Protein AF-A0A433CMK0-F1 (afdb_monomer_lite)

Structure (mmCIF, N/CA/C/O backbone):
data_AF-A0A433CMK0-F1
#
_entry.id   AF-A0A433CMK0-F1
#
loop_
_atom_site.group_PDB
_atom_site.id
_atom_site.type_symbol
_atom_site.label_atom_id
_atom_site.label_alt_id
_atom_site.label_comp_id
_atom_site.label_asym_id
_atom_site.label_entity_id
_atom_site.label_seq_id
_atom_site.pdbx_PDB_ins_code
_atom_site.Cartn_x
_atom_site.Cartn_y
_atom_site.Cartn_z
_atom_site.occupancy
_atom_site.B_iso_or_equiv
_atom_site.auth_seq_id
_atom_site.auth_comp_id
_atom_site.auth_asym_id
_atom_site.auth_atom_id
_atom_site.pdbx_PDB_model_num
ATOM 1 N N . MET A 1 1 ? 29.362 -12.881 -64.547 1.00 63.34 1 MET A N 1
ATOM 2 C CA . MET A 1 1 ? 28.633 -11.609 -64.730 1.00 63.34 1 MET A CA 1
ATOM 3 C C . MET A 1 1 ? 29.109 -10.982 -66.026 1.00 63.34 1 MET A C 1
ATOM 5 O O . MET A 1 1 ? 30.264 -11.174 -66.383 1.00 63.34 1 MET A O 1
ATOM 9 N N . VAL A 1 2 ? 28.219 -10.310 -66.740 1.00 63.00 2 VAL A N 1
ATOM 10 C CA . VAL A 1 2 ? 28.475 -9.590 -67.987 1.00 63.00 2 VAL A CA 1
ATOM 11 C C . VAL A 1 2 ? 28.591 -8.112 -67.634 1.00 63.00 2 VAL A C 1
ATOM 13 O O . VAL A 1 2 ? 27.825 -7.602 -66.816 1.00 63.00 2 VAL A O 1
ATOM 16 N N . VAL A 1 3 ? 29.580 -7.436 -68.214 1.00 65.12 3 VAL A N 1
ATOM 17 C CA . VAL A 1 3 ? 29.803 -6.003 -67.993 1.00 65.12 3 VAL A CA 1
ATOM 18 C C . VAL A 1 3 ? 28.579 -5.218 -68.476 1.00 65.12 3 VAL A C 1
ATOM 20 O O . VAL A 1 3 ? 28.143 -5.403 -69.608 1.00 65.12 3 VAL A O 1
ATOM 23 N N . GLY A 1 4 ? 28.043 -4.339 -67.622 1.00 69.31 4 GLY A N 1
ATOM 24 C CA . GLY A 1 4 ? 26.908 -3.461 -67.941 1.00 69.31 4 GLY A CA 1
ATOM 25 C C . GLY A 1 4 ? 25.517 -4.041 -67.654 1.00 69.31 4 GLY A C 1
ATOM 26 O O . GLY A 1 4 ? 24.532 -3.319 -67.784 1.00 69.31 4 GLY A O 1
ATOM 27 N N . GLU A 1 5 ? 25.422 -5.301 -67.226 1.00 71.81 5 GLU A N 1
ATOM 28 C CA . GLU A 1 5 ? 24.147 -5.949 -66.897 1.00 71.81 5 GLU A CA 1
ATOM 29 C C . GLU A 1 5 ? 23.734 -5.728 -65.435 1.00 71.81 5 GLU A C 1
ATOM 31 O O . GLU A 1 5 ? 24.564 -5.689 -64.522 1.00 71.81 5 GLU A O 1
ATOM 36 N N . THR A 1 6 ? 22.424 -5.619 -65.200 1.00 71.06 6 THR A N 1
ATOM 37 C CA . THR A 1 6 ? 21.860 -5.518 -63.847 1.00 71.06 6 THR A CA 1
ATOM 38 C C . THR A 1 6 ? 21.494 -6.902 -63.330 1.00 71.06 6 THR A C 1
ATOM 40 O O . THR A 1 6 ? 20.728 -7.631 -63.956 1.00 71.06 6 THR A O 1
ATOM 43 N N . TYR A 1 7 ? 21.987 -7.244 -62.143 1.00 71.00 7 TYR A N 1
ATOM 44 C CA . TYR A 1 7 ? 21.694 -8.510 -61.476 1.00 71.00 7 TYR A CA 1
ATOM 45 C C . TYR A 1 7 ? 20.834 -8.268 -60.237 1.00 71.00 7 TYR A C 1
ATOM 47 O O . TYR A 1 7 ? 21.077 -7.334 -59.477 1.00 71.00 7 TYR A O 1
ATOM 55 N N . THR A 1 8 ? 19.831 -9.120 -60.023 1.00 70.44 8 THR A N 1
ATOM 56 C CA . THR A 1 8 ? 18.997 -9.103 -58.813 1.00 70.44 8 THR A CA 1
ATOM 57 C C . THR A 1 8 ? 19.183 -10.412 -58.065 1.00 70.44 8 THR A C 1
ATOM 59 O O . THR A 1 8 ? 18.976 -11.479 -58.635 1.00 70.44 8 THR A O 1
ATOM 62 N N . GLN A 1 9 ? 19.537 -10.328 -56.784 1.00 71.38 9 GLN A N 1
ATOM 63 C CA . GLN A 1 9 ? 19.624 -11.475 -55.888 1.00 71.38 9 GLN A CA 1
ATOM 64 C C . GLN A 1 9 ? 18.777 -11.188 -54.650 1.00 71.38 9 GLN A C 1
ATOM 66 O O . GLN A 1 9 ? 19.064 -10.257 -53.900 1.00 71.38 9 GLN A O 1
ATO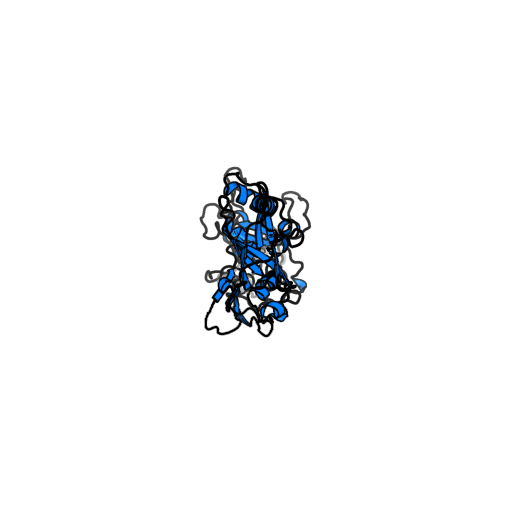M 71 N N . ALA A 1 10 ? 17.738 -11.991 -54.428 1.00 69.31 10 ALA A N 1
ATOM 72 C CA . ALA A 1 10 ? 17.019 -11.973 -53.163 1.00 69.31 10 ALA A CA 1
ATOM 73 C C . ALA A 1 10 ? 17.845 -12.723 -52.111 1.00 69.31 10 ALA A C 1
ATOM 75 O O . ALA A 1 10 ? 18.322 -13.832 -52.366 1.00 69.31 10 ALA A O 1
ATOM 76 N N . TYR A 1 11 ? 18.010 -12.124 -50.937 1.00 71.69 11 TYR A N 1
ATOM 77 C CA . TYR A 1 11 ? 18.576 -12.788 -49.769 1.00 71.69 11 TYR A CA 1
ATOM 78 C C . TYR A 1 11 ? 17.894 -12.274 -48.500 1.00 71.69 11 TYR A C 1
ATOM 80 O O . TYR A 1 11 ? 17.383 -11.156 -48.446 1.00 71.69 11 TYR A O 1
ATOM 88 N N . THR A 1 12 ? 17.852 -13.113 -47.473 1.00 74.44 12 THR A N 1
ATOM 89 C CA . THR A 1 12 ? 17.386 -12.756 -46.131 1.00 74.44 12 THR A CA 1
ATOM 90 C C . THR A 1 12 ? 18.332 -13.418 -45.151 1.00 74.44 12 THR A C 1
ATOM 92 O O . THR A 1 12 ? 18.573 -14.619 -45.241 1.00 74.44 12 THR A O 1
ATOM 95 N N . VAL A 1 13 ? 18.906 -12.625 -44.252 1.00 75.00 13 VAL A N 1
ATOM 96 C CA . VAL A 1 13 ? 19.867 -13.095 -43.258 1.00 75.00 13 VAL A CA 1
ATOM 97 C C . VAL A 1 13 ? 19.533 -12.462 -41.914 1.00 75.00 13 VAL A C 1
ATOM 99 O O . VAL A 1 13 ? 19.263 -11.265 -41.837 1.00 75.00 13 VAL A O 1
ATOM 102 N N . THR A 1 14 ? 19.528 -13.271 -40.858 1.00 75.06 14 THR A N 1
ATOM 103 C CA . THR A 1 14 ? 19.408 -12.803 -39.475 1.00 75.06 14 THR A CA 1
ATOM 104 C C . THR A 1 14 ? 20.786 -12.876 -38.840 1.00 75.06 14 THR A C 1
ATOM 106 O O . THR A 1 14 ? 21.385 -13.947 -38.789 1.00 75.06 14 THR A O 1
ATOM 109 N N . ILE A 1 15 ? 21.296 -11.732 -38.387 1.00 78.31 15 ILE A N 1
ATOM 110 C CA . ILE A 1 15 ? 22.626 -11.603 -37.787 1.00 78.31 15 ILE A CA 1
ATOM 111 C C . ILE A 1 15 ? 22.446 -10.992 -36.398 1.00 78.31 15 ILE A C 1
ATOM 113 O O . ILE A 1 15 ? 21.865 -9.915 -36.272 1.00 78.31 15 ILE A O 1
ATOM 117 N N . THR A 1 16 ? 22.937 -11.678 -35.367 1.00 78.69 16 THR A N 1
ATOM 118 C CA . THR A 1 16 ? 22.995 -11.154 -33.996 1.00 78.69 16 THR A CA 1
ATOM 119 C C . THR A 1 16 ? 24.357 -10.510 -33.789 1.00 78.69 16 THR A C 1
ATOM 121 O O . THR A 1 16 ? 25.366 -11.199 -33.900 1.00 78.69 16 THR A O 1
ATOM 124 N N . LEU A 1 17 ? 24.377 -9.212 -33.491 1.00 76.62 17 LEU A N 1
ATOM 125 C CA . LEU A 1 17 ? 25.601 -8.474 -33.179 1.00 76.62 17 LEU A CA 1
ATOM 126 C C . LEU A 1 17 ? 25.794 -8.392 -31.662 1.00 76.62 17 LEU A C 1
ATOM 128 O O . LEU A 1 17 ? 24.855 -8.067 -30.932 1.00 76.62 17 LEU A O 1
ATOM 132 N N . GLN A 1 18 ? 27.009 -8.658 -31.195 1.00 76.06 18 GLN A N 1
ATOM 133 C CA . GLN A 1 18 ? 27.449 -8.350 -29.836 1.00 76.06 18 GLN A CA 1
ATOM 134 C C . GLN A 1 18 ? 27.763 -6.850 -29.692 1.00 76.06 18 GLN A C 1
ATOM 136 O O . GLN A 1 18 ? 27.930 -6.146 -30.696 1.00 76.06 18 GLN A O 1
ATOM 141 N N . PRO A 1 19 ? 27.849 -6.316 -28.457 1.00 66.38 19 PRO A N 1
ATOM 142 C CA . PRO A 1 19 ? 28.260 -4.932 -28.242 1.00 66.38 19 PRO A CA 1
ATOM 143 C C . PRO A 1 19 ? 29.563 -4.595 -28.985 1.00 66.38 19 PRO A C 1
ATOM 145 O O . PRO A 1 19 ? 30.539 -5.336 -28.904 1.00 66.38 19 PRO A O 1
ATOM 148 N N . ASN A 1 20 ? 29.573 -3.456 -29.684 1.00 67.62 20 ASN A N 1
ATOM 149 C CA . ASN A 1 20 ? 30.671 -2.944 -30.524 1.00 67.62 20 ASN A CA 1
ATOM 150 C C . ASN A 1 20 ? 30.952 -3.696 -31.837 1.00 67.62 20 ASN A C 1
ATOM 152 O O . ASN A 1 20 ? 31.835 -3.272 -32.590 1.00 67.62 20 ASN A O 1
ATOM 156 N N . GLU A 1 21 ? 30.200 -4.745 -32.170 1.00 79.31 21 GLU A N 1
ATOM 157 C CA . GLU A 1 21 ? 30.293 -5.360 -33.493 1.00 79.31 21 GLU A CA 1
ATOM 158 C C . GLU A 1 21 ? 29.628 -4.486 -34.561 1.00 79.31 21 GLU A C 1
ATOM 160 O O . GLU A 1 21 ? 28.650 -3.774 -34.322 1.00 79.31 21 GLU A O 1
ATOM 165 N N . LYS A 1 22 ? 30.184 -4.532 -35.773 1.00 75.44 22 LYS A N 1
ATOM 166 C CA . LYS A 1 22 ? 29.691 -3.782 -36.928 1.00 75.44 22 LYS A CA 1
ATOM 167 C C . LYS A 1 22 ? 29.367 -4.756 -38.044 1.00 75.44 22 LYS A C 1
ATOM 169 O O . LYS A 1 22 ? 30.149 -5.660 -38.326 1.00 75.44 22 LYS A O 1
ATOM 174 N N . LEU A 1 23 ? 28.234 -4.534 -38.698 1.00 78.12 23 LEU A N 1
ATOM 175 C CA . LEU A 1 23 ? 27.878 -5.260 -39.905 1.00 78.12 23 LEU A CA 1
ATOM 176 C C . LEU A 1 23 ? 28.366 -4.486 -41.130 1.00 78.12 23 LEU A C 1
ATOM 178 O O . LEU A 1 23 ? 28.047 -3.309 -41.291 1.00 78.12 23 LEU A O 1
ATOM 182 N N . PHE A 1 24 ? 29.092 -5.173 -42.005 1.00 71.50 24 PHE A N 1
ATOM 183 C CA . PHE A 1 24 ? 29.468 -4.670 -43.321 1.00 71.50 24 PHE A CA 1
ATOM 184 C C . PHE A 1 24 ? 28.874 -5.584 -44.387 1.00 71.50 24 PHE A C 1
ATOM 186 O O . PHE A 1 24 ? 28.836 -6.803 -44.220 1.00 71.50 24 PHE A O 1
ATOM 193 N N . LEU A 1 25 ? 28.405 -4.985 -45.479 1.00 72.81 25 LEU A N 1
ATOM 194 C CA . LEU A 1 25 ? 28.000 -5.716 -46.669 1.00 72.81 25 LEU A CA 1
ATOM 195 C C . LEU A 1 25 ? 29.084 -5.531 -47.723 1.00 72.81 25 LEU A C 1
ATOM 197 O O . LEU A 1 25 ? 29.317 -4.415 -48.183 1.00 72.81 25 LEU A O 1
ATOM 201 N N . GLU A 1 26 ? 29.713 -6.631 -48.115 1.00 70.62 26 GLU A N 1
ATOM 202 C CA . GLU A 1 26 ? 30.674 -6.657 -49.208 1.00 70.62 26 GLU A CA 1
ATOM 203 C C . GLU A 1 26 ? 30.106 -7.480 -50.365 1.00 70.62 26 GLU A C 1
ATOM 205 O O . GLU A 1 26 ? 29.501 -8.534 -50.167 1.00 70.62 26 GLU A O 1
ATOM 210 N N . SER A 1 27 ? 30.276 -6.982 -51.588 1.00 66.75 27 SER A N 1
ATOM 211 C CA . SER A 1 27 ? 29.977 -7.733 -52.807 1.00 66.75 27 SER A CA 1
ATOM 212 C C . SER A 1 27 ? 31.292 -8.123 -53.459 1.00 66.75 27 SER A C 1
ATOM 214 O O . SER A 1 27 ? 31.975 -7.275 -54.025 1.00 66.75 27 SER A O 1
ATOM 216 N N . ILE A 1 28 ? 31.639 -9.405 -53.372 1.00 66.25 28 ILE A N 1
ATOM 217 C CA . ILE A 1 28 ? 32.878 -9.937 -53.940 1.00 66.25 28 ILE A CA 1
ATOM 218 C C . ILE A 1 28 ? 32.553 -10.627 -55.264 1.00 66.25 28 ILE A C 1
ATOM 220 O O . ILE A 1 28 ? 31.704 -11.519 -55.324 1.00 66.25 28 ILE A O 1
ATOM 224 N N . PHE A 1 29 ? 33.246 -10.229 -56.329 1.00 67.69 29 PHE A N 1
ATOM 225 C CA . PHE A 1 29 ? 33.243 -10.942 -57.601 1.00 67.69 29 PHE A CA 1
ATOM 226 C C . PHE A 1 29 ? 34.545 -11.733 -57.743 1.00 67.69 29 PHE A C 1
ATOM 228 O O . PHE A 1 29 ? 35.621 -11.152 -57.862 1.00 67.69 29 PHE A O 1
ATOM 235 N N . PHE A 1 30 ? 34.457 -13.062 -57.773 1.00 63.41 30 PHE A N 1
ATOM 236 C CA . PHE A 1 30 ? 35.604 -13.910 -58.100 1.00 63.41 30 PHE A CA 1
ATOM 237 C C . PHE A 1 30 ? 35.729 -14.028 -59.625 1.00 63.41 30 PHE A C 1
ATOM 239 O O . PHE A 1 30 ? 35.076 -14.862 -60.254 1.00 63.41 30 PHE A O 1
ATOM 246 N N . GLY A 1 31 ? 36.532 -13.150 -60.229 1.00 62.66 31 GLY A N 1
ATOM 247 C CA . GLY A 1 31 ? 36.896 -13.216 -61.645 1.00 62.66 31 GLY A CA 1
ATOM 248 C C . GLY A 1 31 ? 38.067 -14.168 -61.901 1.00 62.66 31 GLY A C 1
ATOM 249 O O . GLY A 1 31 ? 38.948 -14.322 -61.059 1.00 62.66 31 GLY A O 1
ATOM 250 N N . GLY A 1 32 ? 38.091 -14.804 -63.076 1.00 61.53 32 GLY A N 1
ATOM 251 C CA . GLY A 1 32 ? 39.286 -15.497 -63.569 1.00 61.53 32 GLY A CA 1
ATOM 252 C C . GLY A 1 32 ? 40.434 -14.517 -63.847 1.00 61.53 32 GLY A C 1
ATOM 253 O O . GLY A 1 32 ? 40.207 -13.318 -63.994 1.00 61.53 32 GLY A O 1
ATOM 254 N N . VAL A 1 33 ? 41.664 -15.041 -63.906 1.00 51.72 33 VAL A N 1
ATOM 255 C CA . VAL A 1 33 ? 42.931 -14.290 -64.015 1.00 51.72 33 VAL A CA 1
ATOM 256 C C . VAL A 1 33 ? 42.835 -13.114 -65.005 1.00 51.72 33 VAL A C 1
ATOM 258 O O . VAL A 1 33 ? 42.696 -13.339 -66.205 1.00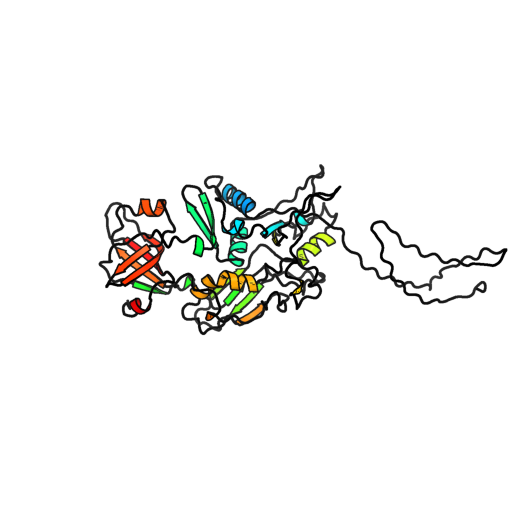 51.72 33 VAL A O 1
ATOM 261 N N . GLY A 1 34 ? 42.965 -11.875 -64.506 1.00 59.41 34 GLY A N 1
ATOM 262 C CA . GLY A 1 34 ? 43.251 -10.693 -65.335 1.00 59.41 34 GLY A CA 1
ATOM 263 C C . GLY A 1 34 ? 42.210 -9.566 -65.404 1.00 59.41 34 GLY A C 1
ATOM 264 O O . GLY A 1 34 ? 42.393 -8.672 -66.227 1.00 59.41 34 GLY A O 1
ATOM 265 N N . SER A 1 35 ? 41.155 -9.540 -64.581 1.00 58.06 35 SER A N 1
ATOM 266 C CA . SER A 1 35 ? 40.240 -8.383 -64.546 1.00 58.06 35 SER A CA 1
ATOM 267 C C . SER A 1 35 ? 39.652 -8.117 -63.159 1.00 58.06 35 SER A C 1
ATOM 269 O O . SER A 1 35 ? 38.879 -8.936 -62.655 1.00 58.06 35 SER A O 1
ATOM 271 N N . ASP A 1 36 ? 39.955 -6.947 -62.592 1.00 58.47 36 ASP A N 1
ATOM 272 C CA . ASP A 1 36 ? 39.251 -6.405 -61.429 1.00 58.47 36 ASP A CA 1
ATOM 273 C C . ASP A 1 36 ? 37.848 -5.967 -61.872 1.00 58.47 36 ASP A C 1
ATOM 275 O O . ASP A 1 36 ? 37.694 -5.036 -62.665 1.00 58.47 36 ASP A O 1
ATOM 279 N N . ALA A 1 37 ? 36.808 -6.656 -61.405 1.00 64.69 37 ALA A N 1
ATOM 280 C CA . ALA A 1 37 ? 35.430 -6.233 -61.632 1.00 64.69 37 ALA A CA 1
ATOM 281 C C . ALA A 1 37 ? 34.927 -5.458 -60.411 1.00 64.69 37 ALA A C 1
ATOM 283 O O . ALA A 1 37 ? 34.994 -5.952 -59.287 1.00 64.69 37 ALA A O 1
ATOM 284 N N . ILE A 1 38 ? 34.383 -4.263 -60.638 1.00 64.19 38 ILE A N 1
ATOM 285 C CA . ILE A 1 38 ? 33.750 -3.455 -59.592 1.00 64.19 38 ILE A CA 1
ATOM 286 C C . ILE A 1 38 ? 32.240 -3.676 -59.673 1.00 64.19 38 ILE A C 1
ATOM 288 O O . ILE A 1 38 ? 31.622 -3.426 -60.709 1.00 64.19 38 ILE A O 1
ATOM 292 N N . VAL A 1 39 ? 31.635 -4.133 -58.577 1.00 70.56 39 VAL A N 1
ATOM 293 C CA . VAL A 1 39 ? 30.175 -4.170 -58.436 1.00 70.56 39 VAL A CA 1
ATOM 294 C C . VAL A 1 39 ? 29.704 -2.776 -58.028 1.00 70.56 39 VAL A C 1
ATOM 296 O O . VAL A 1 39 ? 30.091 -2.272 -56.976 1.00 70.56 39 VAL A O 1
ATOM 299 N N . GLN A 1 40 ? 28.867 -2.143 -58.853 1.00 71.38 40 GLN A N 1
ATOM 300 C CA . GLN A 1 40 ? 28.306 -0.824 -58.565 1.00 71.38 40 GLN A CA 1
ATOM 301 C C . GLN A 1 40 ? 26.841 -0.942 -58.130 1.00 71.38 40 GLN A C 1
ATOM 303 O O . GLN A 1 40 ? 26.005 -1.468 -58.865 1.00 71.38 40 GLN A O 1
ATOM 308 N N . PHE A 1 41 ? 26.510 -0.399 -56.956 1.00 73.06 41 PHE A N 1
ATOM 309 C CA . PHE A 1 41 ? 25.116 -0.184 -56.568 1.00 73.06 41 PHE A CA 1
ATOM 310 C C . PHE A 1 41 ? 24.547 0.994 -57.362 1.00 73.06 41 PHE A C 1
ATOM 312 O O . PHE A 1 41 ? 25.140 2.072 -57.413 1.00 73.06 41 PHE A O 1
ATOM 319 N N . THR A 1 42 ? 23.404 0.783 -58.009 1.00 75.69 42 THR A N 1
ATOM 320 C CA . THR A 1 42 ? 22.737 1.829 -58.796 1.00 75.69 42 THR A CA 1
ATOM 321 C C . THR A 1 42 ? 21.794 2.637 -57.908 1.00 75.69 42 THR A C 1
ATOM 323 O O . THR A 1 42 ? 21.421 2.196 -56.823 1.00 75.69 42 THR A O 1
ATOM 326 N N . ALA A 1 43 ? 21.317 3.786 -58.394 1.00 71.75 43 ALA A N 1
ATOM 327 C CA . ALA A 1 43 ? 20.286 4.568 -57.701 1.00 71.75 43 ALA A CA 1
ATOM 328 C C . ALA A 1 43 ? 18.973 3.786 -57.456 1.00 71.75 43 ALA A C 1
ATOM 330 O O . ALA A 1 43 ? 18.180 4.165 -56.600 1.00 71.75 43 ALA A O 1
ATOM 331 N N . ASN A 1 44 ? 18.751 2.685 -58.187 1.00 73.81 44 ASN A N 1
ATOM 332 C CA . ASN A 1 44 ? 17.585 1.814 -58.036 1.00 73.81 44 ASN A CA 1
ATOM 333 C C . ASN A 1 44 ? 17.829 0.619 -57.097 1.00 73.81 44 ASN A C 1
ATOM 335 O O . ASN A 1 44 ? 16.899 -0.151 -56.848 1.00 73.81 44 ASN A O 1
ATOM 339 N N . SER A 1 45 ? 19.047 0.440 -56.575 1.00 73.56 45 SER A N 1
ATOM 340 C CA . SER A 1 45 ? 19.352 -0.595 -55.586 1.00 73.56 45 SER A CA 1
ATOM 341 C C . SER A 1 45 ? 18.644 -0.271 -54.267 1.00 73.56 45 SER A C 1
ATOM 343 O O . SER A 1 45 ? 18.888 0.768 -53.658 1.00 73.56 45 SER A O 1
ATOM 345 N N . LYS A 1 46 ? 17.744 -1.156 -53.824 1.00 69.00 46 LYS A N 1
ATOM 346 C CA . LYS A 1 46 ? 16.963 -0.985 -52.591 1.00 69.00 46 LYS A CA 1
ATOM 347 C C . LYS A 1 46 ? 17.349 -2.052 -51.577 1.00 69.00 46 LYS A C 1
ATOM 349 O O . LYS A 1 46 ? 17.282 -3.239 -51.880 1.00 69.00 46 LYS A O 1
ATOM 354 N N . PHE A 1 47 ? 17.680 -1.617 -50.368 1.00 70.00 47 PHE A N 1
ATOM 355 C CA . PHE A 1 47 ? 17.853 -2.484 -49.209 1.00 70.00 47 PHE A CA 1
ATOM 356 C C . PHE A 1 47 ? 16.697 -2.247 -48.248 1.00 70.00 47 PHE A C 1
ATOM 358 O O . PHE A 1 47 ? 16.301 -1.104 -48.024 1.00 70.00 47 PHE A O 1
ATOM 365 N N . ASN A 1 48 ? 16.172 -3.321 -47.670 1.00 67.19 48 ASN A N 1
ATOM 366 C CA . ASN A 1 48 ? 15.287 -3.226 -46.522 1.00 67.19 48 ASN A CA 1
ATOM 367 C C . ASN A 1 48 ? 16.017 -3.845 -45.332 1.00 67.19 48 ASN A C 1
ATOM 369 O O . ASN A 1 48 ? 16.389 -5.016 -45.382 1.00 67.19 48 ASN A O 1
ATOM 373 N N . ILE A 1 49 ? 16.283 -3.037 -44.309 1.00 69.00 49 ILE A N 1
ATOM 374 C CA . ILE A 1 49 ? 17.024 -3.443 -43.118 1.00 69.00 49 ILE A CA 1
ATOM 375 C C . ILE A 1 49 ? 16.110 -3.213 -41.921 1.00 69.00 49 ILE A C 1
ATOM 377 O O . ILE A 1 49 ? 15.670 -2.092 -41.675 1.00 69.00 49 ILE A O 1
ATOM 381 N N . SER A 1 50 ? 15.861 -4.273 -41.162 1.00 63.81 50 SER A N 1
ATOM 382 C CA . SER A 1 50 ? 15.192 -4.222 -39.865 1.00 63.81 50 SER A CA 1
ATOM 383 C C . SER A 1 50 ? 16.130 -4.795 -38.812 1.00 63.81 50 SER A C 1
ATOM 385 O O . SER A 1 50 ? 16.697 -5.867 -39.023 1.00 63.81 50 SER A O 1
ATOM 387 N N . PHE A 1 51 ? 16.273 -4.120 -37.679 1.00 65.25 51 PHE A N 1
ATOM 388 C CA . PHE A 1 51 ? 17.049 -4.611 -36.544 1.00 65.25 51 PHE A CA 1
ATOM 389 C C . PHE A 1 51 ? 16.227 -4.504 -35.261 1.00 65.25 51 PHE A C 1
ATOM 391 O O . PHE A 1 51 ? 15.388 -3.616 -35.119 1.00 65.25 51 PHE A O 1
ATOM 398 N N . ILE A 1 52 ? 16.484 -5.418 -34.329 1.00 63.56 52 ILE A N 1
ATOM 399 C CA . ILE A 1 52 ? 15.971 -5.370 -32.961 1.00 63.56 52 ILE A CA 1
ATOM 400 C C . ILE A 1 52 ? 17.184 -5.105 -32.075 1.00 63.56 52 ILE A C 1
ATOM 402 O O . ILE A 1 52 ? 18.113 -5.910 -32.048 1.00 63.56 52 ILE A O 1
ATOM 406 N N . THR A 1 53 ? 17.203 -3.972 -31.382 1.00 67.88 53 THR A N 1
ATOM 407 C CA . THR A 1 53 ? 18.255 -3.636 -30.416 1.00 67.88 53 THR A CA 1
ATOM 408 C C . THR A 1 53 ? 17.704 -3.722 -29.003 1.00 67.88 53 THR A C 1
ATOM 410 O O . THR A 1 53 ? 16.531 -3.443 -28.753 1.00 67.88 53 THR A O 1
ATOM 413 N N . ARG A 1 54 ? 18.561 -4.114 -28.058 1.00 74.56 54 ARG A N 1
ATOM 414 C CA . ARG A 1 54 ? 18.261 -4.045 -26.629 1.00 74.56 54 ARG A CA 1
ATOM 415 C C . ARG A 1 54 ? 19.015 -2.869 -26.039 1.00 74.56 54 ARG A C 1
ATOM 417 O O . ARG A 1 54 ? 20.214 -2.728 -26.263 1.00 74.56 54 ARG A O 1
ATOM 424 N N . PHE A 1 55 ? 18.306 -2.037 -25.290 1.00 82.38 55 PHE A N 1
ATOM 425 C CA . PHE A 1 55 ? 18.933 -0.934 -24.582 1.00 82.38 55 PHE A CA 1
ATOM 426 C C . PHE A 1 55 ? 19.912 -1.474 -23.516 1.00 82.38 55 PHE A C 1
ATOM 428 O O . PHE A 1 55 ? 19.553 -2.455 -22.851 1.00 82.38 55 PHE A O 1
ATOM 435 N N . PRO A 1 56 ? 21.114 -0.884 -23.339 1.00 83.56 56 PRO A N 1
ATOM 436 C CA . PRO A 1 56 ? 22.105 -1.354 -22.368 1.00 83.56 56 PRO A CA 1
ATOM 437 C C . PRO A 1 56 ? 21.545 -1.505 -20.950 1.00 83.56 56 PRO A C 1
ATOM 439 O O . PRO A 1 56 ? 20.587 -0.827 -20.575 1.00 83.56 56 PRO A O 1
ATOM 442 N N . ALA A 1 57 ? 22.137 -2.394 -20.151 1.00 88.25 57 ALA A N 1
ATOM 443 C CA . ALA A 1 57 ? 21.787 -2.511 -18.739 1.00 88.25 57 ALA A CA 1
ATOM 444 C C . ALA A 1 57 ? 22.171 -1.228 -17.986 1.00 88.25 57 ALA A C 1
ATOM 446 O O . ALA A 1 57 ? 23.211 -0.628 -18.247 1.00 88.25 57 ALA A O 1
ATOM 447 N N . THR A 1 58 ? 21.326 -0.816 -17.047 1.00 90.12 58 THR A N 1
ATOM 448 C CA . THR A 1 58 ? 21.526 0.378 -16.219 1.00 90.12 58 THR A CA 1
ATOM 449 C C . THR A 1 58 ? 21.229 0.037 -14.767 1.00 90.12 58 THR A C 1
ATOM 451 O O . THR A 1 58 ? 20.310 -0.737 -14.497 1.00 90.12 58 THR A O 1
ATOM 454 N N . TYR A 1 59 ? 21.954 0.654 -13.839 1.00 92.19 59 TYR A N 1
ATOM 455 C CA . TYR A 1 59 ? 21.804 0.425 -12.403 1.00 92.19 59 TYR A CA 1
ATOM 456 C C . TYR A 1 59 ? 21.160 1.647 -11.762 1.00 92.19 59 TYR A C 1
ATOM 458 O O . TYR A 1 59 ? 21.739 2.731 -11.760 1.00 92.19 59 TYR A O 1
ATOM 466 N N . VAL A 1 60 ? 19.942 1.466 -11.257 1.00 93.69 60 VAL A N 1
ATOM 467 C CA . VAL A 1 60 ? 19.124 2.557 -10.723 1.00 93.69 60 VAL A CA 1
ATOM 468 C C . VAL A 1 60 ? 19.167 2.514 -9.194 1.00 93.69 60 VAL A C 1
ATOM 470 O O . VAL A 1 60 ? 18.823 1.484 -8.605 1.00 93.69 60 VAL A O 1
ATOM 473 N N . PRO A 1 61 ? 19.568 3.603 -8.523 1.00 94.25 61 PRO A N 1
ATOM 474 C CA . PRO A 1 61 ? 19.591 3.665 -7.072 1.00 94.25 61 PRO A CA 1
ATOM 475 C C . PRO A 1 61 ? 18.166 3.720 -6.518 1.00 94.25 61 PRO A C 1
ATOM 477 O O . PRO A 1 61 ? 17.282 4.389 -7.061 1.00 94.25 61 PRO A O 1
ATOM 480 N N . HIS A 1 62 ? 17.957 3.001 -5.421 1.00 96.69 62 HIS A N 1
ATOM 481 C CA . HIS A 1 62 ? 16.685 2.943 -4.716 1.00 96.69 62 HIS A CA 1
ATOM 482 C C . HIS A 1 62 ? 16.903 3.090 -3.211 1.00 96.69 62 HIS A C 1
ATOM 484 O O . HIS A 1 62 ? 17.923 2.652 -2.677 1.00 96.69 62 HIS A O 1
ATOM 490 N N . PHE A 1 63 ? 15.905 3.631 -2.518 1.00 97.88 63 PHE A N 1
ATOM 491 C CA . PHE A 1 63 ? 15.834 3.599 -1.063 1.00 97.88 63 PHE A CA 1
ATOM 492 C C . PHE A 1 63 ? 14.935 2.461 -0.576 1.00 97.88 63 PHE A C 1
ATOM 494 O O . PHE A 1 63 ? 13.887 2.176 -1.161 1.00 97.88 63 PHE A O 1
ATOM 501 N N . ARG A 1 64 ? 15.329 1.835 0.537 1.00 98.06 64 ARG A N 1
ATOM 502 C CA . ARG A 1 64 ? 14.470 0.915 1.296 1.00 98.06 64 ARG A CA 1
ATOM 503 C C . ARG A 1 64 ? 13.413 1.719 2.061 1.00 98.06 64 ARG A C 1
ATOM 505 O O . ARG A 1 64 ? 13.661 2.858 2.461 1.00 98.06 64 ARG A O 1
ATOM 512 N N . ALA A 1 65 ? 12.260 1.104 2.310 1.00 98.31 65 ALA A N 1
ATOM 513 C CA . ALA A 1 65 ? 11.139 1.740 3.003 1.00 98.31 65 ALA A CA 1
ATOM 514 C C . ALA A 1 65 ? 11.504 2.289 4.393 1.00 98.31 65 ALA A C 1
ATOM 516 O O . ALA A 1 65 ? 11.173 3.432 4.696 1.00 98.31 65 ALA A O 1
ATOM 517 N N . GLN A 1 66 ? 12.236 1.507 5.196 1.00 98.38 66 GLN A N 1
ATOM 518 C CA . GLN A 1 66 ? 12.667 1.897 6.544 1.00 98.38 66 GLN A CA 1
ATOM 519 C C . GLN A 1 66 ? 13.517 3.175 6.529 1.00 98.38 66 GLN A C 1
ATOM 521 O O . GLN A 1 66 ? 13.238 4.104 7.280 1.00 98.38 66 GLN A O 1
ATOM 526 N N . TYR A 1 67 ? 14.483 3.267 5.610 1.00 98.25 67 TYR A N 1
ATOM 527 C CA . TYR A 1 67 ? 15.309 4.466 5.466 1.00 98.25 67 TYR A CA 1
ATOM 528 C C . TYR A 1 67 ? 14.466 5.696 5.106 1.00 98.25 67 TYR A C 1
ATOM 530 O O . TYR A 1 67 ? 14.626 6.759 5.702 1.00 98.25 67 TYR A O 1
ATOM 538 N N . LEU A 1 68 ? 13.538 5.568 4.149 1.00 98.12 68 LEU A N 1
ATOM 539 C CA . LEU A 1 68 ? 12.654 6.683 3.799 1.00 98.12 68 LEU A CA 1
ATOM 540 C C . LEU A 1 68 ? 11.775 7.103 4.971 1.00 98.12 68 LEU A C 1
ATOM 542 O O . LEU A 1 68 ? 11.616 8.297 5.200 1.00 98.12 68 LEU A O 1
ATOM 546 N N . PHE A 1 69 ? 11.226 6.147 5.714 1.00 98.56 69 PHE A N 1
ATOM 547 C CA . PHE A 1 69 ? 10.405 6.431 6.881 1.00 98.56 69 PHE A CA 1
ATOM 548 C C . PHE A 1 69 ? 11.185 7.203 7.953 1.00 98.56 69 PHE A C 1
ATOM 550 O O . PHE A 1 69 ? 10.706 8.236 8.413 1.00 98.56 69 PHE A O 1
ATOM 557 N N . GLU A 1 70 ? 12.416 6.788 8.266 1.00 98.38 70 GLU A N 1
ATOM 558 C CA . GLU A 1 70 ? 13.317 7.510 9.176 1.00 98.38 70 GLU A CA 1
ATOM 559 C C . GLU A 1 70 ? 13.550 8.956 8.734 1.00 98.38 70 GLU A C 1
ATOM 561 O O . GLU A 1 70 ? 13.384 9.886 9.524 1.00 98.38 70 GLU A O 1
ATOM 566 N N . GLN A 1 71 ? 13.872 9.159 7.453 1.00 98.00 71 GLN A N 1
ATOM 567 C CA . GLN A 1 71 ? 14.090 10.496 6.903 1.00 98.00 71 GLN A CA 1
ATOM 568 C C . GLN A 1 71 ? 12.815 11.347 6.915 1.00 98.00 71 GLN A C 1
ATOM 570 O O . GLN A 1 71 ? 12.877 12.549 7.170 1.00 98.00 71 GLN A O 1
ATOM 575 N N . LEU A 1 72 ? 11.659 10.747 6.626 1.00 98.12 72 LEU A N 1
ATOM 576 C CA . LEU A 1 72 ? 10.377 11.442 6.576 1.00 98.12 72 LEU A CA 1
ATOM 577 C C . LEU A 1 72 ? 9.896 11.852 7.966 1.00 98.12 72 LEU A C 1
ATOM 579 O O . LEU A 1 72 ? 9.445 12.986 8.108 1.00 98.12 72 LEU A O 1
ATOM 583 N N . ILE A 1 73 ? 10.012 10.984 8.974 1.00 98.25 73 ILE A N 1
ATOM 584 C CA . ILE A 1 73 ? 9.679 11.335 10.360 1.00 98.25 73 ILE A CA 1
ATOM 585 C C . ILE A 1 73 ? 10.591 12.459 10.831 1.00 98.25 73 ILE A C 1
ATOM 587 O O . ILE A 1 73 ? 10.086 13.527 11.162 1.00 98.25 73 ILE A O 1
ATOM 591 N N . TYR A 1 74 ? 11.911 12.282 10.715 1.00 97.75 74 TYR A N 1
ATOM 592 C CA . TYR A 1 74 ? 12.876 13.300 11.125 1.00 97.75 74 TYR A CA 1
ATOM 593 C C . TYR A 1 74 ? 12.581 14.671 10.499 1.00 97.75 74 TYR A C 1
ATOM 595 O O . TYR A 1 74 ? 12.509 15.672 11.205 1.00 97.75 74 TYR A O 1
ATOM 603 N N . LYS A 1 75 ? 12.351 14.725 9.179 1.00 96.25 75 LYS A N 1
ATOM 604 C CA . LYS A 1 75 ? 12.080 15.986 8.468 1.00 96.25 75 LYS A CA 1
ATOM 605 C C . LYS A 1 75 ? 10.705 16.578 8.769 1.00 96.25 75 LYS A C 1
ATOM 607 O O . LYS A 1 75 ? 10.567 17.794 8.758 1.00 96.25 75 LYS A O 1
ATOM 612 N N . THR A 1 76 ? 9.685 15.746 8.982 1.00 95.88 76 THR A N 1
ATOM 613 C CA . THR A 1 76 ? 8.314 16.226 9.240 1.00 95.88 76 THR A CA 1
ATOM 614 C C . THR A 1 76 ? 8.177 16.776 10.654 1.00 95.88 76 THR A C 1
ATOM 616 O O . THR A 1 76 ? 7.386 17.687 10.875 1.00 95.88 76 THR A O 1
ATOM 619 N N . THR A 1 77 ? 8.947 16.239 11.599 1.00 96.12 77 THR A N 1
ATOM 620 C CA . THR A 1 77 ? 8.872 16.607 13.015 1.00 96.12 77 THR A CA 1
ATOM 621 C C . THR A 1 77 ? 10.048 17.459 13.479 1.00 96.12 77 THR A C 1
ATOM 623 O O . THR A 1 77 ? 10.213 17.641 14.677 1.00 96.12 77 THR A O 1
ATOM 626 N N . ASP A 1 78 ? 10.918 17.898 12.567 1.00 95.69 78 ASP A N 1
ATOM 627 C CA . ASP A 1 78 ? 12.163 18.618 12.882 1.00 95.69 78 ASP A CA 1
ATOM 628 C C . ASP A 1 78 ? 13.011 17.916 13.968 1.00 95.69 78 ASP A C 1
ATOM 630 O O . ASP A 1 78 ? 13.566 18.525 14.879 1.00 95.69 78 ASP A O 1
ATOM 634 N N . GLY A 1 79 ? 13.055 16.580 13.904 1.00 94.81 79 GLY A N 1
ATOM 635 C CA . GLY A 1 79 ? 13.771 15.732 14.858 1.00 94.81 79 GLY A CA 1
ATOM 636 C C . GLY A 1 79 ? 13.108 15.526 16.227 1.00 94.81 79 GLY A C 1
ATOM 637 O O . GLY A 1 79 ? 13.709 14.852 17.059 1.00 94.81 79 GLY A O 1
ATOM 638 N N . GLU A 1 80 ? 11.897 16.044 16.469 1.00 96.38 80 GLU A N 1
ATOM 639 C CA . GLU A 1 80 ? 11.160 15.826 17.731 1.00 96.38 80 GLU A CA 1
ATOM 640 C C . GLU A 1 80 ? 10.849 14.342 17.978 1.00 96.38 80 GLU A C 1
ATOM 642 O O . GLU A 1 80 ? 10.966 13.858 19.104 1.00 96.38 80 GLU A O 1
ATOM 647 N N . TYR A 1 81 ? 10.515 13.606 16.916 1.00 96.62 81 TYR A N 1
ATOM 648 C CA . TYR A 1 81 ? 10.272 12.172 16.966 1.00 96.62 81 TYR A CA 1
ATOM 649 C C . TYR A 1 81 ? 11.301 11.407 16.139 1.00 96.62 81 TYR A C 1
ATOM 651 O O . TYR A 1 81 ? 11.889 11.909 15.178 1.00 96.62 81 TYR A O 1
ATOM 659 N N . THR A 1 82 ? 11.473 10.138 16.492 1.00 97.44 82 THR A N 1
ATOM 660 C CA . THR A 1 82 ? 12.299 9.189 15.742 1.00 97.44 82 THR A CA 1
ATOM 661 C C . THR A 1 82 ? 11.436 8.068 15.185 1.00 97.44 82 THR A C 1
ATOM 663 O O . THR A 1 82 ? 10.442 7.677 15.791 1.00 97.44 82 THR A O 1
ATOM 666 N N . ALA A 1 83 ? 11.790 7.551 14.013 1.00 97.69 83 ALA A N 1
ATOM 667 C CA . ALA A 1 83 ? 11.148 6.357 13.484 1.00 97.69 83 ALA A CA 1
ATOM 668 C C . ALA A 1 83 ? 11.622 5.121 14.258 1.00 97.69 83 ALA A C 1
ATOM 670 O O . ALA A 1 83 ? 12.824 4.930 14.447 1.00 97.69 83 ALA A O 1
ATOM 671 N N . ASP A 1 84 ? 10.685 4.274 14.672 1.00 97.25 84 ASP A N 1
ATOM 672 C CA . ASP A 1 84 ? 11.001 2.927 15.135 1.00 97.25 84 ASP A CA 1
ATOM 673 C C . ASP A 1 84 ? 11.198 1.971 13.946 1.00 97.25 84 ASP A C 1
ATOM 675 O O . ASP A 1 84 ? 10.865 2.283 12.794 1.00 97.25 84 ASP A O 1
ATOM 679 N N . LEU A 1 85 ? 11.729 0.781 14.223 1.00 97.00 85 LEU A N 1
ATOM 680 C CA . LEU A 1 85 ? 11.786 -0.293 13.236 1.00 97.00 85 LEU A CA 1
ATOM 681 C C . LEU A 1 85 ? 10.373 -0.799 12.943 1.00 97.00 85 LEU A C 1
ATOM 683 O O . LEU A 1 85 ? 9.700 -1.352 13.809 1.00 97.00 85 LEU A O 1
ATOM 687 N N . SER A 1 86 ? 9.934 -0.639 11.698 1.00 97.75 86 SER A N 1
ATOM 688 C CA . SER A 1 86 ? 8.612 -1.084 11.268 1.00 97.75 86 SER A CA 1
ATOM 689 C C . SER A 1 86 ? 8.580 -2.600 11.028 1.00 97.75 86 SER A C 1
ATOM 691 O O . SER A 1 86 ? 9.314 -3.095 10.159 1.00 97.75 86 SER A O 1
ATOM 693 N N . PRO A 1 87 ? 7.676 -3.352 11.690 1.00 96.44 87 PRO A N 1
ATOM 694 C CA . PRO A 1 87 ? 7.447 -4.761 11.367 1.00 96.44 87 PRO A CA 1
ATOM 695 C C . PRO A 1 87 ? 6.984 -4.959 9.918 1.00 96.44 87 PRO A C 1
ATOM 697 O O . PRO A 1 87 ? 7.376 -5.927 9.263 1.00 96.44 87 PRO A O 1
ATOM 700 N N . LEU A 1 88 ? 6.205 -4.012 9.383 1.00 97.75 88 LEU A N 1
ATOM 701 C CA . LEU A 1 88 ? 5.749 -4.028 7.995 1.00 97.75 88 LEU A CA 1
ATOM 702 C C . LEU A 1 88 ? 6.924 -3.962 7.013 1.00 97.75 88 LEU A C 1
ATOM 704 O O . LEU A 1 88 ? 6.981 -4.756 6.073 1.00 97.75 88 LEU A O 1
ATOM 708 N N . PHE A 1 89 ? 7.879 -3.054 7.228 1.00 98.00 89 PHE A N 1
ATOM 709 C CA . PHE A 1 89 ? 9.036 -2.920 6.334 1.00 98.00 89 PHE A CA 1
ATOM 710 C C . PHE A 1 89 ? 10.013 -4.086 6.480 1.00 98.00 89 PHE A C 1
ATOM 712 O O . PHE A 1 89 ? 10.623 -4.487 5.492 1.00 98.00 89 PHE A O 1
ATOM 719 N N . ALA A 1 90 ? 10.112 -4.681 7.671 1.00 97.31 90 ALA A N 1
ATOM 720 C CA . ALA A 1 90 ? 10.859 -5.919 7.874 1.00 97.31 90 ALA A CA 1
ATOM 721 C C . ALA A 1 90 ? 10.223 -7.116 7.140 1.00 97.31 90 ALA A C 1
ATOM 723 O O . ALA A 1 90 ? 10.942 -7.987 6.656 1.00 97.31 90 ALA A O 1
ATOM 724 N N . ARG A 1 91 ? 8.886 -7.151 7.018 1.00 96.88 91 ARG A N 1
ATOM 725 C CA . ARG A 1 91 ? 8.150 -8.174 6.253 1.00 96.88 91 ARG A CA 1
ATOM 726 C C . ARG A 1 91 ? 8.240 -7.967 4.738 1.00 96.88 91 ARG A C 1
ATOM 728 O O . ARG A 1 91 ? 8.173 -8.941 3.992 1.00 96.88 91 ARG A O 1
ATOM 735 N N . PHE A 1 92 ? 8.398 -6.723 4.287 1.00 97.19 92 PHE A N 1
ATOM 736 C CA . PHE A 1 92 ? 8.500 -6.361 2.869 1.00 97.19 92 PHE A CA 1
ATOM 737 C C . PHE A 1 92 ? 9.774 -5.565 2.562 1.00 97.19 92 PHE A C 1
ATOM 739 O O . PHE A 1 92 ? 9.687 -4.434 2.070 1.00 97.19 92 PHE A O 1
ATOM 746 N N . PRO A 1 93 ? 10.967 -6.138 2.811 1.00 97.12 93 PRO A N 1
ATOM 747 C CA . PRO A 1 93 ? 12.217 -5.425 2.585 1.00 97.12 93 PRO A CA 1
ATOM 748 C C . PRO A 1 93 ? 12.406 -5.097 1.102 1.00 97.12 93 PRO A C 1
ATOM 750 O O . PRO A 1 93 ? 13.004 -4.074 0.771 1.00 97.12 93 PRO A O 1
ATOM 753 N N . ASP A 1 94 ? 11.872 -5.939 0.216 1.00 98.00 94 ASP A N 1
ATOM 754 C CA . ASP A 1 94 ? 12.045 -5.891 -1.238 1.00 98.00 94 ASP A CA 1
ATOM 755 C C . ASP A 1 94 ? 11.193 -4.834 -1.947 1.00 98.00 94 ASP A C 1
ATOM 757 O O . ASP A 1 94 ? 11.340 -4.629 -3.152 1.00 98.00 94 ASP A O 1
ATOM 761 N N . VAL A 1 95 ? 10.338 -4.127 -1.207 1.00 98.44 95 VAL A N 1
ATOM 762 C CA . VAL A 1 95 ? 9.628 -2.952 -1.712 1.00 98.44 95 VAL A CA 1
ATOM 763 C C . VAL A 1 95 ? 10.540 -1.735 -1.572 1.00 98.44 95 VAL A C 1
ATOM 765 O O . VAL A 1 95 ? 10.835 -1.269 -0.468 1.00 98.44 95 VAL A O 1
ATOM 768 N N . VAL A 1 96 ? 11.000 -1.220 -2.709 1.00 98.56 96 VAL A N 1
ATOM 769 C CA . VAL A 1 96 ? 12.007 -0.157 -2.790 1.00 98.56 96 VAL A CA 1
ATOM 770 C C . VAL A 1 96 ? 11.542 1.002 -3.661 1.00 98.56 96 VAL A C 1
ATOM 772 O O . VAL A 1 96 ? 10.739 0.827 -4.571 1.00 98.56 96 VAL A O 1
ATOM 775 N N . PHE A 1 97 ? 12.056 2.199 -3.399 1.00 98.62 97 PHE A N 1
ATOM 776 C CA . PHE A 1 97 ? 11.566 3.439 -4.003 1.00 98.62 97 PHE A CA 1
ATOM 777 C C . PHE A 1 97 ? 12.665 4.147 -4.790 1.00 98.62 97 PHE A C 1
ATOM 779 O O . PHE A 1 97 ? 13.807 4.214 -4.338 1.00 98.62 97 PHE A O 1
ATOM 786 N N . THR A 1 98 ? 12.318 4.718 -5.938 1.00 97.44 98 THR A N 1
ATOM 787 C CA . THR A 1 98 ? 13.210 5.525 -6.785 1.00 97.44 98 THR A CA 1
ATOM 788 C C . THR A 1 98 ? 12.458 6.723 -7.377 1.00 97.44 98 THR A C 1
ATOM 790 O O . THR A 1 98 ? 11.285 6.940 -7.070 1.00 97.44 98 THR A O 1
ATOM 793 N N . CYS A 1 99 ? 13.125 7.547 -8.178 1.00 95.00 99 CYS A N 1
ATOM 794 C CA . CYS A 1 99 ? 12.520 8.683 -8.872 1.00 95.00 99 CYS A CA 1
ATOM 795 C C . CYS A 1 99 ? 12.997 8.771 -10.325 1.00 95.00 99 CYS A C 1
ATOM 797 O O . CYS A 1 99 ? 13.963 8.109 -10.709 1.00 95.00 99 CYS A O 1
ATOM 799 N N . GLY A 1 100 ? 12.330 9.600 -11.132 1.00 92.44 100 GLY A N 1
ATOM 800 C CA . GLY A 1 100 ? 12.707 9.825 -12.530 1.00 92.44 100 GLY A CA 1
ATOM 801 C C . GLY A 1 100 ? 14.176 10.215 -12.710 1.00 92.44 100 GLY A C 1
ATOM 802 O O . GLY A 1 100 ? 14.860 9.613 -13.537 1.00 92.44 100 GLY A O 1
ATOM 803 N N . ASP A 1 101 ? 14.692 11.133 -11.887 1.00 91.19 101 ASP A N 1
ATOM 804 C CA . ASP A 1 101 ? 16.108 11.538 -11.922 1.00 91.19 101 ASP A CA 1
ATOM 805 C C . ASP A 1 101 ? 17.071 10.365 -11.702 1.00 91.19 101 ASP A C 1
ATOM 807 O O . ASP A 1 101 ? 18.093 10.235 -12.382 1.00 91.19 101 ASP A O 1
ATOM 811 N N . ALA A 1 102 ? 16.739 9.488 -10.753 1.00 92.75 102 ALA A N 1
ATOM 812 C CA . ALA A 1 102 ? 17.543 8.315 -10.443 1.00 92.75 102 ALA A CA 1
ATOM 813 C C . ALA A 1 102 ? 17.506 7.295 -11.589 1.00 92.75 102 ALA A C 1
ATOM 815 O O . ALA A 1 102 ? 18.542 6.722 -11.923 1.00 92.75 102 ALA A O 1
ATOM 816 N N . ILE A 1 103 ? 16.349 7.111 -12.235 1.00 93.25 103 ILE A N 1
ATOM 817 C CA . ILE A 1 103 ? 16.199 6.239 -13.413 1.00 93.25 103 ILE A CA 1
ATOM 818 C C . ILE A 1 103 ? 17.022 6.763 -14.596 1.00 93.25 103 ILE A C 1
ATOM 820 O O . ILE A 1 103 ? 17.616 5.976 -15.332 1.00 93.25 103 ILE A O 1
ATOM 824 N N . ARG A 1 104 ? 17.091 8.088 -14.769 1.00 89.56 104 ARG A N 1
ATOM 825 C CA . ARG A 1 104 ? 17.933 8.740 -15.787 1.00 89.56 104 ARG A CA 1
ATOM 826 C C . ARG A 1 104 ? 19.428 8.626 -15.486 1.00 89.56 104 ARG A C 1
ATOM 828 O O . ARG A 1 104 ? 20.234 8.730 -16.405 1.00 89.56 104 ARG A O 1
ATOM 835 N N . GLY A 1 105 ? 19.794 8.426 -14.220 1.00 88.62 105 GLY A N 1
ATOM 836 C CA . GLY A 1 105 ? 21.185 8.390 -13.781 1.00 88.62 105 GLY A CA 1
ATOM 837 C C . GLY A 1 105 ? 21.852 9.765 -13.822 1.00 88.62 105 GLY A C 1
ATOM 838 O O . GLY A 1 105 ? 23.016 9.855 -14.212 1.00 88.62 105 GLY A O 1
ATOM 839 N N . ILE A 1 106 ? 21.121 10.826 -13.453 1.00 85.81 106 ILE A N 1
ATOM 840 C CA . ILE A 1 106 ? 21.648 12.199 -13.430 1.00 85.81 106 ILE A CA 1
ATOM 841 C C . ILE A 1 106 ? 22.829 12.298 -12.458 1.00 85.81 106 ILE A C 1
ATOM 843 O O . ILE A 1 106 ? 22.764 11.828 -11.317 1.00 85.81 106 ILE A O 1
ATOM 847 N N . LYS A 1 107 ? 23.921 12.897 -12.943 1.00 87.19 107 LYS A N 1
ATOM 848 C CA . LYS A 1 107 ? 25.186 13.057 -12.223 1.00 87.19 107 LYS A CA 1
ATOM 849 C C . LYS A 1 107 ? 25.612 14.522 -12.168 1.00 87.19 107 LYS A C 1
ATOM 851 O O . LYS A 1 107 ? 25.259 15.296 -13.055 1.00 87.19 107 LYS A O 1
ATOM 856 N N . ASP A 1 108 ? 26.352 14.888 -11.126 1.00 87.38 108 ASP A N 1
ATOM 857 C CA . ASP A 1 108 ? 27.040 16.175 -11.014 1.00 87.38 108 ASP A CA 1
ATOM 858 C C . ASP A 1 108 ? 28.320 16.225 -11.876 1.00 87.38 108 ASP A C 1
ATOM 860 O O . ASP A 1 108 ? 28.718 15.233 -12.493 1.00 87.38 108 ASP A O 1
ATOM 864 N N . ASP A 1 109 ? 28.983 17.386 -11.905 1.00 86.50 109 ASP A N 1
ATOM 865 C CA . ASP A 1 109 ? 30.224 17.608 -12.668 1.00 86.50 109 ASP A CA 1
ATOM 866 C C . ASP A 1 109 ? 31.395 16.723 -12.200 1.00 86.50 109 ASP A C 1
ATOM 868 O O . ASP A 1 109 ? 32.355 16.512 -12.942 1.00 86.50 109 ASP A O 1
ATOM 872 N N . ALA A 1 110 ? 31.323 16.184 -10.978 1.00 88.19 110 ALA A N 1
ATOM 873 C CA . ALA A 1 110 ? 32.293 15.242 -10.429 1.00 88.19 110 ALA A CA 1
ATOM 874 C C . ALA A 1 110 ? 31.929 13.773 -10.730 1.00 88.19 110 ALA A C 1
ATOM 876 O O . ALA A 1 110 ? 32.664 12.862 -10.345 1.00 88.19 110 ALA A O 1
ATOM 877 N N . GLY A 1 111 ? 30.822 13.528 -11.437 1.00 84.62 111 GLY A N 1
ATOM 878 C CA . GLY A 1 111 ? 30.345 12.201 -11.812 1.00 84.62 111 GLY A CA 1
ATOM 879 C C . GLY A 1 111 ? 29.572 11.465 -10.713 1.00 84.62 111 GLY A C 1
ATOM 880 O O . GLY A 1 111 ? 29.247 10.286 -10.901 1.00 84.62 111 GLY A O 1
ATOM 881 N N . ASN A 1 112 ? 29.250 12.122 -9.596 1.00 87.50 112 ASN A N 1
ATOM 882 C CA . ASN A 1 112 ? 28.439 11.545 -8.525 1.00 87.50 112 ASN A CA 1
ATOM 883 C C . ASN A 1 112 ? 26.958 11.638 -8.870 1.00 87.50 112 ASN A C 1
ATOM 885 O O . ASN A 1 112 ? 26.522 12.597 -9.496 1.00 87.50 112 ASN A O 1
ATOM 889 N N . LEU A 1 113 ? 26.162 10.668 -8.422 1.00 86.19 113 LEU A N 1
ATOM 890 C CA . LEU A 1 113 ? 24.708 10.727 -8.559 1.00 86.19 113 LEU A CA 1
ATOM 891 C C . LEU A 1 113 ? 24.153 11.973 -7.845 1.00 86.19 113 LEU A C 1
ATOM 893 O O . LEU A 1 113 ? 24.362 12.139 -6.646 1.00 86.19 113 LEU A O 1
ATOM 897 N N . SER A 1 114 ? 23.395 12.795 -8.567 1.00 88.75 114 SER A N 1
ATOM 898 C CA . SER A 1 114 ? 22.783 14.030 -8.052 1.00 88.75 114 SER A CA 1
ATOM 899 C C . SER A 1 114 ? 21.251 14.001 -8.063 1.00 88.75 114 SER A C 1
ATOM 901 O O . SER A 1 114 ? 20.604 15.025 -7.856 1.00 88.75 114 SER A O 1
ATOM 903 N N . ALA A 1 115 ? 20.661 12.822 -8.282 1.00 89.94 115 ALA A N 1
ATOM 904 C CA . ALA A 1 115 ? 19.218 12.625 -8.319 1.00 89.94 115 ALA A CA 1
ATOM 905 C C . ALA A 1 115 ? 18.528 13.025 -7.004 1.00 89.94 115 ALA A C 1
ATOM 907 O O . ALA A 1 115 ? 18.955 12.625 -5.917 1.00 89.94 115 ALA A O 1
ATOM 908 N N . VAL A 1 116 ? 17.410 13.753 -7.106 1.00 89.75 116 VAL A N 1
ATOM 909 C CA . VAL A 1 116 ? 16.631 14.200 -5.944 1.00 89.75 116 VAL A CA 1
ATOM 910 C C . VAL A 1 116 ? 15.240 13.573 -5.966 1.00 89.75 116 VAL A C 1
ATOM 912 O O . VAL A 1 116 ? 14.444 13.794 -6.873 1.00 89.75 116 VAL A O 1
ATOM 915 N N . MET A 1 117 ? 14.901 12.813 -4.923 1.00 94.00 117 MET A N 1
ATOM 916 C CA . MET A 1 117 ? 13.554 12.260 -4.758 1.00 94.00 117 MET A CA 1
ATOM 917 C C . MET A 1 117 ? 12.650 13.238 -4.001 1.00 94.00 117 MET A C 1
ATOM 919 O O . MET A 1 117 ? 12.880 13.531 -2.826 1.00 94.00 117 MET A O 1
ATOM 923 N N . LYS A 1 118 ? 11.573 13.696 -4.648 1.00 93.88 118 LYS A N 1
ATOM 924 C CA . LYS A 1 118 ? 10.528 14.514 -4.015 1.00 93.88 118 LYS A CA 1
ATOM 925 C C . LYS A 1 118 ? 9.412 13.630 -3.466 1.00 93.88 118 LYS A C 1
ATOM 927 O O . LYS A 1 118 ? 8.448 13.324 -4.158 1.00 93.88 118 LYS A O 1
ATOM 932 N N . ILE A 1 119 ? 9.546 13.234 -2.206 1.00 96.50 119 ILE A N 1
ATOM 933 C CA . ILE A 1 119 ? 8.570 12.405 -1.491 1.00 96.50 119 ILE A CA 1
ATOM 934 C C . ILE A 1 119 ? 8.132 13.087 -0.190 1.00 96.50 119 ILE A C 1
ATOM 936 O O . ILE A 1 119 ? 8.928 13.752 0.470 1.00 96.50 119 ILE A O 1
ATOM 940 N N . SER A 1 120 ? 6.861 12.923 0.178 1.00 97.00 120 SER A N 1
ATOM 941 C CA . SER A 1 120 ? 6.296 13.378 1.453 1.00 97.00 120 SER A CA 1
ATOM 942 C C . SER A 1 120 ? 5.788 12.202 2.286 1.00 97.00 120 SER A C 1
ATOM 944 O O . SER A 1 120 ? 5.513 11.126 1.745 1.00 97.00 120 SER A O 1
ATOM 946 N N . LEU A 1 121 ? 5.601 12.421 3.594 1.00 96.94 121 LEU A N 1
ATOM 947 C CA . LEU A 1 121 ? 5.027 11.412 4.488 1.00 96.94 121 LEU A CA 1
ATOM 948 C C . LEU A 1 121 ? 3.634 10.974 4.018 1.00 96.94 121 LEU A C 1
ATOM 950 O O . LEU A 1 121 ? 3.319 9.792 4.073 1.00 96.94 121 LEU A O 1
ATOM 954 N N . GLU A 1 122 ? 2.835 11.894 3.473 1.00 96.75 122 GLU A N 1
ATOM 955 C CA . GLU A 1 122 ? 1.517 11.559 2.930 1.00 96.75 122 GLU A CA 1
ATOM 956 C C . GLU A 1 122 ? 1.605 10.696 1.665 1.00 96.75 122 GLU A C 1
ATOM 958 O O . GLU A 1 122 ? 0.864 9.728 1.551 1.00 96.75 122 GLU A O 1
ATOM 963 N N . MET A 1 123 ? 2.518 10.978 0.725 1.00 97.44 123 MET A N 1
ATOM 964 C CA . MET A 1 123 ? 2.700 10.118 -0.459 1.00 97.44 123 MET A CA 1
ATOM 965 C C . MET A 1 123 ? 3.154 8.709 -0.067 1.00 97.44 123 MET A C 1
ATOM 967 O O . MET A 1 123 ? 2.646 7.719 -0.595 1.00 97.44 123 MET A O 1
ATOM 971 N N . PHE A 1 124 ? 4.087 8.630 0.883 1.00 98.19 124 PHE A N 1
ATOM 972 C CA . PHE A 1 124 ? 4.575 7.372 1.432 1.00 98.19 124 PHE A CA 1
ATOM 973 C C . PHE A 1 124 ? 3.451 6.595 2.132 1.00 98.19 124 PHE A C 1
ATOM 975 O O . PHE A 1 124 ? 3.227 5.423 1.827 1.00 98.19 124 PHE A O 1
ATOM 982 N N . ARG A 1 125 ? 2.673 7.267 2.994 1.00 97.44 125 ARG A N 1
ATOM 983 C CA . ARG A 1 125 ? 1.491 6.697 3.649 1.00 97.44 125 ARG A CA 1
ATOM 984 C C . ARG A 1 125 ? 0.459 6.228 2.629 1.00 97.44 125 ARG A C 1
ATOM 986 O O . ARG A 1 125 ? -0.059 5.137 2.791 1.00 97.44 125 ARG A O 1
ATOM 993 N N . GLN A 1 126 ? 0.165 7.003 1.587 1.00 97.69 126 GLN A N 1
ATOM 994 C CA . GLN A 1 126 ? -0.815 6.639 0.556 1.00 97.69 126 GLN A CA 1
ATOM 995 C C . GLN A 1 126 ? -0.408 5.391 -0.229 1.00 97.69 126 GLN A C 1
ATOM 997 O O . GLN A 1 126 ? -1.262 4.561 -0.521 1.00 97.69 126 GLN A O 1
ATOM 1002 N N . PHE A 1 127 ? 0.878 5.224 -0.558 1.00 98.50 127 PHE A N 1
ATOM 1003 C CA . PHE A 1 127 ? 1.357 3.975 -1.152 1.00 98.50 127 PHE A CA 1
ATOM 1004 C C . PHE A 1 127 ? 1.132 2.784 -0.227 1.00 98.50 127 PHE A C 1
ATOM 1006 O O . PHE A 1 127 ? 0.514 1.803 -0.635 1.00 98.50 127 PHE A O 1
ATOM 1013 N N . TRP A 1 128 ? 1.596 2.879 1.017 1.00 98.38 128 TRP A N 1
ATOM 1014 C CA . TRP A 1 128 ? 1.436 1.772 1.945 1.00 98.38 128 TRP A CA 1
ATOM 1015 C C . TRP A 1 128 ? -0.027 1.518 2.284 1.00 98.38 128 TRP A C 1
ATOM 1017 O O . TRP A 1 128 ? -0.382 0.355 2.370 1.00 98.38 128 TRP A O 1
ATOM 1027 N N . ASP A 1 129 ? -0.869 2.555 2.378 1.00 98.12 129 ASP A N 1
ATOM 1028 C CA . ASP A 1 129 ? -2.314 2.437 2.604 1.00 98.12 129 ASP A CA 1
ATOM 1029 C C . ASP A 1 129 ? -3.038 1.808 1.405 1.00 98.12 129 ASP A C 1
ATOM 1031 O O . ASP A 1 129 ? -3.999 1.062 1.571 1.00 98.12 129 ASP A O 1
ATOM 1035 N N . CYS A 1 130 ? -2.570 2.071 0.185 1.00 98.12 130 CYS A N 1
ATOM 1036 C CA . CYS A 1 130 ? -3.003 1.353 -1.008 1.00 98.12 130 CYS A CA 1
ATOM 1037 C C . CYS A 1 130 ? -2.601 -0.127 -0.931 1.00 98.12 130 CYS A C 1
ATOM 1039 O O . CYS A 1 130 ? -3.414 -1.002 -1.221 1.00 98.12 130 CYS A O 1
ATOM 1041 N N . PHE A 1 131 ? -1.372 -0.425 -0.499 1.00 97.62 131 PHE A N 1
ATOM 1042 C CA . PHE A 1 131 ? -0.838 -1.787 -0.460 1.00 97.62 131 PHE A CA 1
ATOM 1043 C C . PHE A 1 131 ? -1.413 -2.651 0.681 1.00 97.62 131 PHE A C 1
ATOM 1045 O O . PHE A 1 131 ? -1.703 -3.825 0.458 1.00 97.62 131 PHE A O 1
ATOM 1052 N N . PHE A 1 132 ? -1.633 -2.063 1.859 1.00 97.56 132 PHE A N 1
ATOM 1053 C CA . PHE A 1 132 ? -2.249 -2.622 3.073 1.00 97.56 132 PHE A CA 1
ATOM 1054 C C . PHE A 1 132 ? -2.990 -1.516 3.829 1.00 97.56 132 PHE A C 1
ATOM 1056 O O . PHE A 1 132 ? -2.667 -0.356 3.676 1.00 97.56 132 PHE A O 1
ATOM 1063 N N . SER A 1 133 ? -3.937 -1.812 4.717 1.00 97.31 133 SER A N 1
ATOM 1064 C CA . SER A 1 133 ? -4.552 -0.741 5.520 1.00 97.31 133 SER A CA 1
ATOM 1065 C C . SER A 1 133 ? -3.643 -0.379 6.692 1.00 97.31 133 SER A C 1
ATOM 1067 O O . SER A 1 133 ? -3.629 -1.085 7.699 1.00 97.31 133 SER A O 1
ATOM 1069 N N . VAL A 1 134 ? -2.889 0.715 6.564 1.00 97.69 134 VAL A N 1
ATOM 1070 C CA . VAL A 1 134 ? -1.791 1.084 7.479 1.00 97.69 134 VAL A CA 1
ATOM 1071 C C . VAL A 1 134 ? -2.110 2.284 8.361 1.00 97.69 134 VAL A C 1
ATOM 1073 O O . VAL A 1 134 ? -2.994 3.093 8.069 1.00 97.69 134 VAL A O 1
ATOM 1076 N N . GLY A 1 135 ? -1.383 2.395 9.464 1.00 95.38 135 GLY A N 1
ATOM 1077 C CA . GLY A 1 135 ? -1.424 3.527 10.374 1.00 95.38 135 GLY A CA 1
ATOM 1078 C C . GLY A 1 135 ? -0.041 3.847 10.927 1.00 95.38 135 GLY A C 1
ATOM 1079 O O . GLY A 1 135 ? 0.954 3.205 10.587 1.00 95.38 135 GLY A O 1
ATOM 1080 N N . ILE A 1 136 ? -0.008 4.848 11.799 1.00 94.00 136 ILE A N 1
ATOM 1081 C CA . ILE A 1 136 ? 1.153 5.167 12.622 1.00 94.00 136 ILE A CA 1
ATOM 1082 C C . ILE A 1 136 ? 0.737 5.198 14.086 1.00 94.00 136 ILE A C 1
ATOM 1084 O O . ILE A 1 136 ? -0.408 5.529 14.401 1.00 94.00 136 ILE A O 1
ATOM 1088 N N . SER A 1 137 ? 1.671 4.872 14.964 1.00 91.81 137 SER A N 1
ATOM 1089 C CA . SER A 1 137 ? 1.517 5.011 16.407 1.00 91.81 137 SER A CA 1
ATOM 1090 C C . SER A 1 137 ? 2.761 5.654 16.982 1.00 91.81 137 SER A C 1
ATOM 1092 O O . SER A 1 137 ? 3.869 5.299 16.585 1.00 91.81 137 SER A O 1
ATOM 1094 N N . GLU A 1 138 ? 2.591 6.555 17.933 1.00 91.00 138 GLU A N 1
ATOM 1095 C CA . GLU A 1 138 ? 3.696 7.149 18.671 1.00 91.00 138 GLU A CA 1
ATOM 1096 C C . GLU A 1 138 ? 3.701 6.586 20.094 1.00 91.00 138 GLU A C 1
ATOM 1098 O O . GLU A 1 138 ? 2.643 6.410 20.702 1.00 91.00 138 GLU A O 1
ATOM 1103 N N . LYS A 1 139 ? 4.888 6.227 20.583 1.00 88.38 139 LYS A N 1
ATOM 1104 C CA . LYS A 1 139 ? 5.114 5.838 21.971 1.00 88.38 139 LYS A CA 1
ATOM 1105 C C . LYS A 1 139 ? 6.500 6.294 22.416 1.00 88.38 139 LYS A C 1
ATOM 1107 O O . LYS A 1 139 ? 7.507 5.818 21.894 1.00 88.38 139 LYS A O 1
ATOM 1112 N N . ALA A 1 140 ? 6.545 7.148 23.436 1.00 88.06 140 ALA A N 1
ATOM 1113 C CA . ALA A 1 140 ? 7.777 7.626 24.068 1.00 88.06 140 ALA A CA 1
ATOM 1114 C C . ALA A 1 140 ? 8.804 8.232 23.080 1.00 88.06 140 ALA A C 1
ATOM 1116 O O . ALA A 1 140 ? 9.991 7.906 23.115 1.00 88.06 140 ALA A O 1
ATOM 1117 N N . GLY A 1 141 ? 8.345 9.099 22.177 1.00 91.25 141 GLY A N 1
ATOM 1118 C CA . GLY A 1 141 ? 9.144 9.777 21.154 1.00 91.25 141 GLY A CA 1
ATOM 1119 C C . GLY A 1 141 ? 9.458 8.922 19.920 1.00 91.25 141 GLY A C 1
ATOM 1120 O O . GLY A 1 141 ? 10.210 9.357 19.042 1.00 91.25 141 GLY A O 1
ATOM 1121 N N . LYS A 1 142 ? 8.913 7.700 19.838 1.00 94.19 142 LYS A N 1
ATOM 1122 C CA . LYS A 1 142 ? 9.141 6.767 18.729 1.00 94.19 142 LYS A CA 1
ATOM 1123 C C . LYS A 1 142 ? 7.873 6.512 17.935 1.00 94.19 142 LYS A C 1
ATOM 1125 O O . LYS A 1 142 ? 6.862 6.084 18.486 1.00 94.19 142 LYS A O 1
ATOM 1130 N N . VAL A 1 143 ? 7.947 6.714 16.624 1.00 96.25 143 VAL A N 1
ATOM 1131 C CA . VAL A 1 143 ? 6.837 6.504 15.694 1.00 96.25 143 VAL A CA 1
ATOM 1132 C C . VAL A 1 143 ? 7.010 5.166 14.990 1.00 96.25 143 VAL A C 1
ATOM 1134 O O . VAL A 1 143 ? 7.967 4.964 14.248 1.00 96.25 143 VAL A O 1
ATOM 1137 N N . THR A 1 144 ? 6.060 4.259 15.188 1.00 95.75 144 THR A N 1
ATOM 1138 C CA . THR A 1 144 ? 5.960 2.988 14.463 1.00 95.75 144 THR A CA 1
ATOM 1139 C C . THR A 1 144 ? 4.987 3.129 13.297 1.00 95.75 144 THR A C 1
ATOM 1141 O O . THR A 1 144 ? 3.972 3.815 13.407 1.00 95.75 144 THR A O 1
ATOM 1144 N N . PHE A 1 145 ? 5.284 2.459 12.185 1.00 97.44 145 PHE A N 1
ATOM 1145 C CA . PHE A 1 145 ? 4.419 2.353 11.010 1.00 97.44 145 PHE A CA 1
ATOM 1146 C C . PHE A 1 145 ? 4.093 0.879 10.764 1.00 97.44 145 PHE A C 1
ATOM 1148 O O . PHE A 1 145 ? 5.012 0.075 10.615 1.00 97.44 145 PHE A O 1
ATOM 1155 N N . ASP A 1 146 ? 2.817 0.506 10.715 1.00 97.75 146 ASP A N 1
ATOM 1156 C CA . ASP A 1 146 ? 2.395 -0.881 10.464 1.00 97.75 146 ASP A CA 1
ATOM 1157 C C . ASP A 1 146 ? 0.939 -0.931 9.964 1.00 97.75 146 ASP A C 1
ATOM 1159 O O . ASP A 1 146 ? 0.256 0.092 9.858 1.00 97.75 146 ASP A O 1
ATOM 1163 N N . GLU A 1 147 ? 0.437 -2.122 9.646 1.00 96.81 147 GLU A N 1
ATOM 1164 C CA . GLU A 1 147 ? -0.983 -2.363 9.422 1.00 96.81 147 GLU A CA 1
ATOM 1165 C C . GLU A 1 147 ? -1.793 -1.959 10.656 1.00 96.81 147 GLU A C 1
ATOM 1167 O O . GLU A 1 147 ? -1.449 -2.306 11.786 1.00 96.81 147 GLU A O 1
ATOM 1172 N N . LYS A 1 148 ? -2.934 -1.292 10.448 1.00 95.31 148 LYS A N 1
ATOM 1173 C CA . LYS A 1 148 ? -3.804 -0.834 11.544 1.00 95.31 148 LYS A CA 1
ATOM 1174 C C . LYS A 1 148 ? -4.170 -1.970 12.495 1.00 95.31 148 LYS A C 1
ATOM 1176 O O . LYS A 1 148 ? -4.243 -1.754 13.696 1.00 95.31 148 LYS A O 1
ATOM 1181 N N . ILE A 1 149 ? -4.375 -3.177 11.967 1.00 93.25 149 ILE A N 1
ATOM 1182 C CA . ILE A 1 149 ? -4.725 -4.346 12.777 1.00 93.25 149 ILE A CA 1
ATOM 1183 C C . ILE A 1 149 ? -3.623 -4.765 13.754 1.00 93.25 149 ILE A C 1
ATOM 1185 O O . ILE A 1 149 ? -3.961 -5.227 14.841 1.00 93.25 149 ILE A O 1
ATOM 1189 N N . ASN A 1 150 ? -2.354 -4.550 13.397 1.00 93.81 150 ASN A N 1
ATOM 1190 C CA . ASN A 1 150 ? -1.189 -4.898 14.214 1.00 93.81 150 ASN A CA 1
ATOM 1191 C C . ASN A 1 150 ? -0.841 -3.797 15.224 1.00 93.81 150 ASN A C 1
ATOM 1193 O O . ASN A 1 150 ? -0.245 -4.082 16.256 1.00 93.81 150 ASN A O 1
ATOM 1197 N N . LEU A 1 151 ? -1.225 -2.546 14.942 1.00 93.75 151 LEU A N 1
ATOM 1198 C CA . LEU A 1 151 ? -0.994 -1.415 15.846 1.00 93.75 151 LEU A CA 1
ATOM 1199 C C . LEU A 1 151 ? -1.939 -1.411 17.057 1.00 93.75 151 LEU A C 1
ATOM 1201 O O . LEU A 1 151 ? -1.604 -0.843 18.093 1.00 93.75 151 LEU A O 1
ATOM 1205 N N . VAL A 1 152 ? -3.127 -2.007 16.932 1.00 92.94 152 VAL A N 1
ATOM 1206 C CA . VAL A 1 152 ? -4.124 -2.034 18.011 1.00 92.94 152 VAL A CA 1
ATOM 1207 C C . VAL A 1 152 ? -3.798 -3.121 19.035 1.00 92.94 152 VAL A C 1
ATOM 1209 O O . VAL A 1 152 ? -3.804 -4.311 18.715 1.00 92.94 152 VAL A O 1
ATOM 1212 N N . ASP A 1 153 ? -3.613 -2.724 20.296 1.00 92.19 153 ASP A N 1
ATOM 1213 C CA . ASP A 1 153 ? -3.392 -3.653 21.404 1.00 92.19 153 ASP A CA 1
ATOM 1214 C C . ASP A 1 153 ? -4.731 -4.168 21.954 1.00 92.19 153 ASP A C 1
ATOM 1216 O O . ASP A 1 153 ? -5.475 -3.495 22.679 1.00 92.19 153 ASP A O 1
ATOM 1220 N N . ARG A 1 154 ? -5.040 -5.411 21.583 1.00 91.94 154 ARG A N 1
ATOM 1221 C CA . ARG A 1 154 ? -6.225 -6.153 22.033 1.00 91.94 154 ARG A CA 1
ATOM 1222 C C . ARG A 1 154 ? -5.999 -6.970 23.302 1.00 91.94 154 ARG A C 1
ATOM 1224 O O . ARG A 1 154 ? -6.955 -7.573 23.793 1.00 91.94 154 ARG A O 1
ATOM 1231 N N . ILE A 1 155 ? -4.765 -7.021 23.802 1.00 90.88 155 ILE A N 1
ATOM 1232 C CA . ILE A 1 155 ? -4.354 -7.847 24.938 1.00 90.88 155 ILE A CA 1
ATOM 1233 C C . ILE A 1 155 ? -4.394 -7.011 26.219 1.00 90.88 155 ILE A C 1
ATOM 1235 O O . ILE A 1 155 ? -5.087 -7.379 27.167 1.00 90.88 155 ILE A O 1
ATOM 1239 N N . ASN A 1 156 ? -3.709 -5.866 26.246 1.00 91.25 156 ASN A N 1
ATOM 1240 C CA . ASN A 1 156 ? -3.607 -5.015 27.436 1.00 91.25 156 ASN A CA 1
ATOM 1241 C C . ASN A 1 156 ? -4.719 -3.962 27.453 1.00 91.25 156 ASN A C 1
ATOM 1243 O O . ASN A 1 156 ? -4.486 -2.770 27.260 1.00 91.25 156 ASN A O 1
ATOM 1247 N N . ARG A 1 157 ? -5.954 -4.427 27.649 1.00 92.50 157 ARG A N 1
ATOM 1248 C CA . ARG A 1 157 ? -7.152 -3.586 27.565 1.00 92.50 157 ARG A CA 1
ATOM 1249 C C . ARG A 1 157 ? -7.280 -2.637 28.752 1.00 92.50 157 ARG A C 1
ATOM 1251 O O . ARG A 1 157 ? -7.050 -3.028 29.897 1.00 92.50 157 ARG A O 1
ATOM 1258 N N . ILE A 1 158 ? -7.754 -1.424 28.490 1.00 93.00 158 ILE A N 1
ATOM 1259 C CA . ILE A 1 158 ? -8.160 -0.476 29.530 1.00 93.00 158 ILE A CA 1
ATOM 1260 C C . ILE A 1 158 ? -9.590 -0.814 29.954 1.00 93.00 158 ILE A C 1
ATOM 1262 O O . ILE A 1 158 ? -10.527 -0.731 29.158 1.00 93.00 158 ILE A O 1
ATOM 1266 N N . ILE A 1 159 ? -9.760 -1.211 31.214 1.00 92.25 159 ILE A N 1
ATOM 1267 C CA . ILE A 1 159 ? -11.066 -1.587 31.760 1.00 92.25 159 ILE A CA 1
ATOM 1268 C C . ILE A 1 159 ? -11.809 -0.332 32.220 1.00 92.25 159 ILE A C 1
ATOM 1270 O O . ILE A 1 159 ? -11.346 0.387 33.106 1.00 92.25 159 ILE A O 1
ATOM 1274 N N . LEU A 1 160 ? -12.973 -0.086 31.626 1.00 91.50 160 LEU A N 1
ATOM 1275 C CA . LEU A 1 160 ? -13.904 0.951 32.050 1.00 91.50 160 LEU A CA 1
ATOM 1276 C C . LEU A 1 160 ? -14.887 0.389 33.090 1.00 91.50 160 LEU A C 1
ATOM 1278 O O . LEU A 1 160 ? -15.263 -0.785 33.004 1.00 91.50 160 LEU A O 1
ATOM 1282 N N . PRO A 1 161 ? -15.321 1.203 34.069 1.00 90.44 161 PRO A N 1
ATOM 1283 C CA . PRO A 1 161 ? -16.398 0.822 34.976 1.00 90.44 161 PRO A CA 1
ATOM 1284 C C . PRO A 1 161 ? -17.714 0.599 34.218 1.00 90.44 161 PRO A C 1
ATOM 1286 O O . PRO A 1 161 ? -17.899 1.092 33.104 1.00 90.44 161 PRO A O 1
ATOM 1289 N N . GLU A 1 162 ? -18.645 -0.114 34.849 1.00 90.00 162 GLU A N 1
ATOM 1290 C CA . GLU A 1 162 ? -19.993 -0.284 34.307 1.00 90.00 162 GLU A CA 1
ATOM 1291 C C . GLU A 1 162 ? -20.688 1.089 34.167 1.00 90.00 162 GLU A C 1
ATOM 1293 O O . GLU A 1 162 ? -20.679 1.883 35.118 1.00 90.00 162 GLU A O 1
ATOM 1298 N N . PRO A 1 163 ? -21.252 1.417 32.989 1.00 88.94 163 PRO A N 1
ATOM 1299 C CA . PRO A 1 163 ? -21.946 2.676 32.763 1.00 88.94 163 PRO A CA 1
ATOM 1300 C C . PRO A 1 163 ? -23.210 2.765 33.626 1.00 88.94 163 PRO A C 1
ATOM 1302 O O . PRO A 1 163 ? -24.023 1.846 33.669 1.00 88.94 163 PRO A O 1
ATOM 1305 N N . SER A 1 164 ? -23.405 3.908 34.284 1.00 83.25 164 SER A N 1
ATOM 1306 C CA . SER A 1 164 ? -24.624 4.199 35.053 1.00 83.25 164 SER A CA 1
ATOM 1307 C C . SER A 1 164 ? -25.745 4.805 34.202 1.00 83.25 164 SER A C 1
ATOM 1309 O O . SER A 1 164 ? -26.895 4.859 34.638 1.00 83.25 164 SER A O 1
ATOM 1311 N N . ALA A 1 165 ? -25.410 5.274 32.999 1.00 85.19 165 ALA A N 1
ATOM 1312 C CA . ALA A 1 165 ? -26.333 5.821 32.016 1.00 85.19 165 ALA A CA 1
ATOM 1313 C C . ALA A 1 165 ? -26.535 4.838 30.848 1.00 85.19 165 ALA A C 1
ATOM 1315 O O . ALA A 1 165 ? -25.651 4.020 30.578 1.00 85.19 165 ALA A O 1
ATOM 1316 N N . PRO A 1 166 ? -27.661 4.930 30.115 1.00 84.88 166 PRO A N 1
ATOM 1317 C CA . PRO A 1 166 ? -27.891 4.104 28.938 1.00 84.88 166 PRO A CA 1
ATOM 1318 C C . PRO A 1 166 ? -26.775 4.248 27.900 1.00 84.88 166 PRO A C 1
ATOM 1320 O O . PRO A 1 166 ? -26.392 5.358 27.519 1.00 84.88 166 PRO A O 1
ATOM 1323 N N . VAL A 1 167 ? -26.292 3.108 27.415 1.00 88.56 167 VAL A N 1
ATOM 1324 C CA . VAL A 1 167 ? -25.321 3.031 26.325 1.00 88.56 167 VAL A CA 1
ATOM 1325 C C . VAL A 1 167 ? -26.010 3.384 25.010 1.00 88.56 167 VAL A C 1
ATOM 1327 O O . VAL A 1 167 ? -27.114 2.917 24.737 1.00 88.56 167 VAL A O 1
ATOM 1330 N N . LYS A 1 168 ? -25.354 4.194 24.175 1.00 90.50 168 LYS A N 1
ATOM 1331 C CA . LYS A 1 168 ? -25.849 4.528 22.832 1.00 90.50 168 LYS A CA 1
ATOM 1332 C C . LYS A 1 168 ? -24.961 3.873 21.791 1.00 90.50 168 LYS A C 1
ATOM 1334 O O . LYS A 1 168 ? -23.742 3.985 21.874 1.00 90.50 168 LYS A O 1
ATOM 1339 N N . VAL A 1 169 ? -25.557 3.239 20.788 1.00 90.94 169 VAL A N 1
ATOM 1340 C CA . VAL A 1 169 ? -24.824 2.657 19.659 1.00 90.94 169 VAL A CA 1
ATOM 1341 C C . VAL A 1 169 ? -25.309 3.303 18.373 1.00 90.94 169 VAL A C 1
ATOM 1343 O O . VAL A 1 169 ? -26.508 3.416 18.132 1.00 90.94 169 VAL A O 1
ATOM 1346 N N . ARG A 1 170 ? -24.372 3.740 17.534 1.00 91.25 170 ARG A N 1
ATOM 1347 C CA . ARG A 1 170 ? -24.672 4.343 16.232 1.00 91.25 170 ARG A CA 1
ATOM 1348 C C . ARG A 1 170 ? -23.801 3.744 15.143 1.00 91.25 170 ARG A C 1
ATOM 1350 O O . ARG A 1 170 ? -22.653 3.389 15.388 1.00 91.25 170 ARG A O 1
ATOM 1357 N N . TYR A 1 171 ? -24.317 3.703 13.923 1.00 90.56 171 TYR A N 1
ATOM 1358 C CA . TYR A 1 171 ? -23.499 3.404 12.752 1.00 90.56 171 TYR A CA 1
ATOM 1359 C C . TYR A 1 171 ? -22.597 4.600 12.412 1.00 90.56 171 TYR A C 1
ATOM 1361 O O . TYR A 1 171 ? -23.063 5.742 12.369 1.00 90.56 171 TYR A O 1
ATOM 1369 N N . GLU A 1 172 ? -21.311 4.349 12.173 1.00 91.75 172 GLU A N 1
ATOM 1370 C CA . GLU A 1 172 ? -20.360 5.354 11.700 1.00 91.75 172 GLU A CA 1
ATOM 1371 C C . GLU A 1 172 ? -20.354 5.380 10.174 1.00 91.75 172 GLU A C 1
ATOM 1373 O O . GLU A 1 172 ? -19.657 4.612 9.504 1.00 91.75 172 GLU A O 1
ATOM 1378 N N . LYS A 1 173 ? -21.170 6.287 9.628 1.00 86.88 173 LYS A N 1
ATOM 1379 C CA . LYS A 1 173 ? -21.361 6.446 8.185 1.00 86.88 173 LYS A CA 1
ATOM 1380 C C . LYS A 1 173 ? -20.062 6.763 7.447 1.00 86.88 173 LYS A C 1
ATOM 1382 O O . LYS A 1 173 ? -19.963 6.414 6.276 1.00 86.88 173 LYS A O 1
ATOM 1387 N N . GLY A 1 174 ? -19.071 7.362 8.116 1.00 88.94 174 GLY A N 1
ATOM 1388 C CA . GLY A 1 174 ? -17.781 7.700 7.512 1.00 88.94 174 GLY A CA 1
ATOM 1389 C C . GLY A 1 174 ? -16.984 6.503 6.980 1.00 88.94 174 GLY A C 1
ATOM 1390 O O . GLY A 1 174 ? -16.112 6.692 6.137 1.00 88.94 174 GLY A O 1
ATOM 1391 N N . TYR A 1 175 ? -17.283 5.276 7.424 1.00 91.94 175 TYR A N 1
ATOM 1392 C CA . TYR A 1 175 ? -16.624 4.068 6.912 1.00 91.94 175 TYR A CA 1
ATOM 1393 C C . TYR A 1 175 ? -17.315 3.443 5.696 1.00 91.94 175 TYR A C 1
ATOM 1395 O O . TYR A 1 175 ? -16.686 2.645 4.999 1.00 91.94 175 TYR A O 1
ATOM 1403 N N . GLY A 1 176 ? -18.589 3.754 5.454 1.00 91.88 176 GLY A N 1
ATOM 1404 C CA . GLY A 1 176 ? -19.362 3.150 4.373 1.00 91.88 176 GLY A CA 1
ATOM 1405 C C . GLY A 1 176 ? -18.923 3.650 2.994 1.00 91.88 176 GLY A C 1
ATOM 1406 O O . GLY A 1 176 ? -18.638 4.830 2.809 1.00 91.88 176 GLY A O 1
ATOM 1407 N N . PHE A 1 177 ? -18.905 2.758 2.002 1.00 95.06 177 PHE A N 1
ATOM 1408 C CA . PHE A 1 177 ? -18.663 3.113 0.603 1.00 95.06 177 PHE A CA 1
ATOM 1409 C C . PHE A 1 177 ? -19.444 2.195 -0.342 1.00 95.06 177 PHE A C 1
ATOM 1411 O O . PHE A 1 177 ? -19.807 1.071 0.011 1.00 95.06 177 PHE A O 1
ATOM 1418 N N . ASN A 1 178 ? -19.671 2.659 -1.570 1.00 95.25 178 ASN A N 1
ATOM 1419 C CA . ASN A 1 178 ? -20.225 1.846 -2.655 1.00 95.25 178 ASN A CA 1
ATOM 1420 C C . ASN A 1 178 ? -19.366 1.856 -3.927 1.00 95.25 178 ASN A C 1
ATOM 1422 O O . ASN A 1 178 ? -19.645 1.087 -4.849 1.00 95.25 178 ASN A O 1
ATOM 1426 N N . ILE A 1 179 ? -18.327 2.694 -3.968 1.00 97.00 179 ILE A N 1
ATOM 1427 C CA . ILE A 1 179 ? -17.282 2.704 -4.993 1.00 97.00 179 ILE A CA 1
ATOM 1428 C C . ILE A 1 179 ? -15.929 2.547 -4.297 1.00 97.00 179 ILE A C 1
ATOM 1430 O O . ILE A 1 179 ? -15.628 3.274 -3.353 1.00 97.00 179 ILE A O 1
ATOM 1434 N N . LEU A 1 180 ? -15.118 1.604 -4.764 1.00 98.19 180 LEU A N 1
ATOM 1435 C CA . LEU A 1 180 ? -13.720 1.437 -4.376 1.00 98.19 180 LEU A CA 1
ATOM 1436 C C . LEU A 1 180 ? -12.848 1.803 -5.572 1.00 98.19 180 LEU A C 1
ATOM 1438 O O . LEU A 1 180 ? -13.020 1.216 -6.638 1.00 98.19 180 LEU A O 1
ATOM 1442 N N . LYS A 1 181 ? -11.897 2.715 -5.373 1.00 98.31 181 LYS A N 1
ATOM 1443 C CA . LYS A 1 181 ? -10.779 2.941 -6.294 1.00 98.31 181 LYS A CA 1
ATOM 1444 C C . LYS A 1 181 ? -9.501 2.452 -5.637 1.00 98.31 181 LYS A C 1
ATOM 1446 O O . LYS A 1 181 ? -9.271 2.760 -4.469 1.00 98.31 181 LYS A O 1
ATOM 1451 N N . ILE A 1 182 ? -8.683 1.683 -6.343 1.00 98.56 182 ILE A N 1
ATOM 1452 C CA . ILE A 1 182 ? -7.452 1.118 -5.780 1.00 98.56 182 ILE A CA 1
ATOM 1453 C C . ILE A 1 182 ? -6.365 0.968 -6.840 1.00 98.56 182 ILE A C 1
ATOM 1455 O O . ILE A 1 182 ? -6.667 0.740 -8.010 1.00 98.56 182 ILE A O 1
ATOM 1459 N N . GLY A 1 183 ? -5.104 1.084 -6.424 1.00 98.12 183 GLY A N 1
ATOM 1460 C CA . GLY A 1 183 ? -3.946 0.917 -7.295 1.00 98.12 183 GLY A CA 1
ATOM 1461 C C . GLY A 1 183 ? -3.173 2.217 -7.461 1.00 98.12 183 GLY A C 1
ATOM 1462 O O . GLY A 1 183 ? -2.734 2.826 -6.486 1.00 98.12 183 GLY A O 1
ATOM 1463 N N . TYR A 1 184 ? -2.981 2.642 -8.704 1.00 97.12 184 TYR A N 1
ATOM 1464 C CA . TYR A 1 184 ? -1.997 3.668 -9.058 1.00 97.12 184 TYR A CA 1
ATOM 1465 C C . TYR A 1 184 ? -2.589 4.790 -9.901 1.00 97.12 184 TYR A C 1
ATOM 1467 O O . TYR A 1 184 ? -3.617 4.569 -10.541 1.00 97.12 184 TYR A O 1
ATOM 1475 N N . PRO A 1 185 ? -1.955 5.979 -9.943 1.00 92.56 185 PRO A N 1
ATOM 1476 C CA . PRO A 1 185 ? -2.470 7.094 -10.720 1.00 92.56 185 PRO A CA 1
ATOM 1477 C C . PRO A 1 185 ? -2.648 6.701 -12.180 1.00 92.56 185 PRO A C 1
ATOM 1479 O O . PRO A 1 185 ? -1.859 5.923 -12.723 1.00 92.56 185 PRO A O 1
ATOM 1482 N N . GLU A 1 186 ? -3.637 7.305 -12.830 1.00 83.19 186 GLU A N 1
ATOM 1483 C CA . GLU A 1 186 ? -3.806 7.147 -14.266 1.00 83.19 186 GLU A CA 1
ATOM 1484 C C . GLU A 1 186 ? -2.506 7.519 -14.995 1.00 83.19 186 GLU A C 1
ATOM 1486 O O . GLU A 1 186 ? -1.984 8.637 -14.877 1.00 83.19 186 GLU A O 1
ATOM 1491 N N . ILE A 1 187 ? -2.012 6.596 -15.820 1.00 76.31 187 ILE A N 1
ATOM 1492 C CA . ILE A 1 187 ? -0.936 6.902 -16.757 1.00 76.31 187 ILE A CA 1
ATOM 1493 C C . ILE A 1 187 ? -1.523 7.730 -17.894 1.00 76.31 187 ILE A C 1
ATOM 1495 O O . ILE A 1 187 ? -2.111 7.204 -18.852 1.00 76.31 187 ILE A O 1
ATOM 1499 N N . LYS A 1 188 ? -1.347 9.049 -17.781 1.00 68.06 188 LYS A N 1
ATOM 1500 C CA . LYS A 1 188 ? -1.717 10.004 -18.825 1.00 68.06 188 LYS A CA 1
ATOM 1501 C C . LYS A 1 188 ? -1.013 9.607 -20.115 1.00 68.06 188 LYS A C 1
ATOM 1503 O O . LYS A 1 188 ? 0.214 9.561 -20.193 1.00 68.06 188 LYS A O 1
ATOM 1508 N N . SER A 1 189 ? -1.807 9.290 -21.128 1.00 52.69 189 SER A N 1
ATOM 1509 C CA . SER A 1 189 ? -1.318 8.850 -22.426 1.00 52.69 189 SER A CA 1
ATOM 1510 C C . SER A 1 189 ? -0.554 9.974 -23.116 1.00 52.69 189 SER A C 1
ATOM 1512 O O . SER A 1 189 ? -1.153 10.864 -23.714 1.00 52.69 189 SER A O 1
ATOM 1514 N N . ASP A 1 190 ? 0.771 9.890 -23.098 1.00 57.62 190 ASP A N 1
ATOM 1515 C CA . ASP A 1 190 ? 1.564 10.499 -24.157 1.00 57.62 190 ASP A CA 1
ATOM 1516 C C . ASP A 1 190 ? 1.296 9.696 -25.432 1.00 57.62 190 ASP A C 1
ATOM 1518 O O . ASP A 1 190 ? 1.557 8.489 -25.478 1.00 57.62 190 ASP A O 1
ATOM 1522 N N . VAL A 1 191 ? 0.723 10.344 -26.447 1.00 48.06 191 VAL A N 1
ATOM 1523 C CA . VAL A 1 191 ? 0.428 9.729 -27.747 1.00 48.06 191 VAL A CA 1
ATOM 1524 C C . VAL A 1 191 ? 1.680 9.005 -28.263 1.00 48.06 191 VAL A C 1
ATOM 1526 O O . VAL A 1 191 ? 2.727 9.623 -28.430 1.00 48.06 191 VAL A O 1
ATOM 1529 N N . GLY A 1 192 ? 1.578 7.691 -28.499 1.00 52.00 192 GLY A N 1
ATOM 1530 C CA . GLY A 1 192 ? 2.656 6.885 -29.089 1.00 52.00 192 GLY A CA 1
ATOM 1531 C C . GLY A 1 192 ? 3.656 6.238 -28.118 1.00 52.00 192 GLY A C 1
ATOM 1532 O O . GLY A 1 192 ? 4.670 5.722 -28.578 1.00 52.00 192 GLY A O 1
ATOM 1533 N N . ALA A 1 193 ? 3.409 6.225 -26.801 1.00 59.59 193 ALA A N 1
ATOM 1534 C CA . ALA A 1 193 ? 4.252 5.461 -25.874 1.00 59.59 193 ALA A CA 1
ATOM 1535 C C . ALA A 1 193 ? 4.149 3.941 -26.137 1.00 59.59 193 ALA A C 1
ATOM 1537 O O . ALA A 1 193 ? 3.059 3.365 -26.058 1.00 59.59 193 ALA A O 1
ATOM 1538 N N . LEU A 1 194 ? 5.286 3.299 -26.438 1.00 62.50 194 LEU A N 1
ATOM 1539 C CA . LEU A 1 194 ? 5.391 1.850 -26.634 1.00 62.50 194 LEU A CA 1
ATOM 1540 C C . LEU A 1 194 ? 4.828 1.111 -25.408 1.00 62.50 194 LEU A C 1
ATOM 1542 O O . LEU A 1 194 ? 5.150 1.460 -24.276 1.00 62.50 194 LEU A O 1
ATOM 1546 N N . ASN A 1 195 ? 3.961 0.125 -25.646 1.00 67.69 195 ASN A N 1
ATOM 1547 C CA . ASN A 1 195 ? 3.347 -0.749 -24.637 1.00 67.69 195 ASN A CA 1
ATOM 1548 C C . ASN A 1 195 ? 2.536 -0.050 -23.523 1.00 67.69 195 ASN A C 1
ATOM 1550 O O . ASN A 1 195 ? 2.072 -0.706 -22.599 1.00 67.69 195 ASN A O 1
ATOM 1554 N N . GLY A 1 196 ? 2.217 1.246 -23.646 1.00 74.81 196 GLY A N 1
ATOM 1555 C CA . GLY A 1 196 ? 1.418 1.971 -22.641 1.00 74.81 196 GLY A CA 1
ATOM 1556 C C . GLY A 1 196 ? -0.029 1.475 -22.468 1.00 74.81 196 GLY A C 1
ATOM 1557 O O . GLY A 1 196 ? -0.695 1.842 -21.503 1.00 74.81 196 GLY A O 1
ATOM 1558 N N . ARG A 1 197 ? -0.538 0.643 -23.390 1.00 83.69 197 ARG A N 1
ATOM 1559 C CA . ARG A 1 197 ? -1.837 -0.046 -23.250 1.00 83.69 197 ARG A CA 1
ATOM 1560 C C . ARG A 1 197 ? -1.761 -1.310 -22.392 1.00 83.69 197 ARG A C 1
ATOM 1562 O O . ARG A 1 197 ? -2.805 -1.760 -21.937 1.00 83.69 197 ARG A O 1
ATOM 1569 N N . GLU A 1 198 ? -0.562 -1.851 -22.193 1.00 89.94 198 GLU A N 1
ATOM 1570 C CA . GLU A 1 198 ? -0.307 -3.081 -21.437 1.00 89.94 198 GLU A CA 1
ATOM 1571 C C . GLU A 1 198 ? -0.086 -2.814 -19.944 1.00 89.94 198 GLU A C 1
ATOM 1573 O O . GLU A 1 198 ? 0.084 -3.763 -19.178 1.00 89.94 198 GLU A O 1
ATOM 1578 N N . GLU A 1 199 ? -0.105 -1.545 -19.518 1.00 92.50 199 GLU A N 1
ATOM 1579 C CA . GLU A 1 199 ? 0.030 -1.181 -18.111 1.00 92.50 199 GLU A CA 1
ATOM 1580 C C . GLU A 1 199 ? -1.072 -1.814 -17.264 1.00 92.50 199 GLU A C 1
ATOM 1582 O O . GLU A 1 199 ? -2.252 -1.575 -17.505 1.00 92.50 199 GLU A O 1
ATOM 1587 N N . PHE A 1 200 ? -0.672 -2.531 -16.221 1.00 94.88 200 PHE A N 1
ATOM 1588 C CA . PHE A 1 200 ? -1.566 -3.202 -15.281 1.00 94.88 200 PHE A CA 1
ATOM 1589 C C . PHE A 1 200 ? -1.535 -2.571 -13.881 1.00 94.88 200 PHE A C 1
ATOM 1591 O O . PHE A 1 200 ? -2.504 -2.687 -13.138 1.00 94.88 200 PHE A O 1
ATOM 1598 N N . ASN A 1 201 ? -0.475 -1.844 -13.525 1.00 95.94 201 ASN A N 1
ATOM 1599 C CA . ASN A 1 201 ? -0.394 -1.045 -12.308 1.00 95.94 201 ASN A CA 1
ATOM 1600 C C . ASN A 1 201 ? -1.024 0.332 -12.563 1.00 95.94 201 ASN A C 1
ATOM 1602 O O . ASN A 1 201 ? -0.333 1.341 -12.697 1.00 95.94 201 ASN A O 1
ATOM 1606 N N . CYS A 1 202 ? -2.355 0.357 -12.640 1.00 95.00 202 CYS A N 1
ATOM 1607 C CA . CYS A 1 202 ? -3.176 1.558 -12.828 1.00 95.00 202 CYS A CA 1
ATOM 1608 C C . CYS A 1 202 ? -4.349 1.587 -11.831 1.00 95.00 202 CYS A C 1
ATOM 1610 O O . CYS A 1 202 ? -4.396 0.749 -10.926 1.00 95.00 202 CYS A O 1
ATOM 1612 N N . THR A 1 203 ? -5.272 2.550 -11.935 1.00 97.19 203 THR A N 1
ATOM 1613 C CA . THR A 1 203 ? -6.455 2.559 -11.065 1.00 97.19 203 THR A CA 1
ATOM 1614 C C . THR A 1 203 ? -7.446 1.507 -11.541 1.00 97.19 203 THR A C 1
ATOM 1616 O O . THR A 1 203 ? -7.793 1.448 -12.722 1.00 97.19 203 THR A O 1
ATOM 1619 N N . PHE A 1 204 ? -7.920 0.694 -10.599 1.00 98.12 204 PHE A N 1
ATOM 1620 C CA . PHE A 1 204 ? -9.054 -0.205 -10.767 1.00 98.12 204 PHE A CA 1
ATOM 1621 C C . PHE A 1 204 ? -10.226 0.291 -9.935 1.00 98.12 204 PHE A C 1
ATOM 1623 O O . PHE A 1 204 ? -10.059 0.709 -8.786 1.00 98.12 204 PHE A O 1
ATOM 1630 N N . GLU A 1 205 ? -11.418 0.207 -10.515 1.00 98.19 205 GLU A N 1
ATOM 1631 C CA . GLU A 1 205 ? -12.660 0.599 -9.868 1.00 98.19 205 GLU A CA 1
ATOM 1632 C C . GLU A 1 205 ? -13.589 -0.605 -9.687 1.00 98.19 205 GLU A C 1
ATOM 1634 O O . GLU A 1 205 ? -13.770 -1.438 -10.584 1.00 98.19 205 GLU A O 1
ATOM 1639 N N . PHE A 1 206 ? -14.188 -0.677 -8.500 1.00 98.38 206 PHE A N 1
ATOM 1640 C CA . PHE A 1 206 ? -15.175 -1.679 -8.123 1.00 98.38 206 PHE A CA 1
ATOM 1641 C C . PHE A 1 206 ? -16.387 -1.008 -7.484 1.00 98.38 206 PHE A C 1
ATOM 1643 O O . PHE A 1 206 ? -16.271 0.037 -6.842 1.00 98.38 206 PHE A O 1
ATOM 1650 N N . THR A 1 207 ? -17.556 -1.635 -7.595 1.00 97.00 207 THR A N 1
ATOM 1651 C CA . THR A 1 207 ? -18.790 -1.144 -6.981 1.00 97.00 207 THR A CA 1
ATOM 1652 C C . THR A 1 207 ? -19.563 -2.238 -6.259 1.00 97.00 207 THR A C 1
ATOM 1654 O O . THR A 1 207 ? -19.612 -3.379 -6.710 1.00 97.00 207 THR A O 1
ATOM 1657 N N . THR A 1 208 ? -20.230 -1.883 -5.162 1.00 94.75 208 THR A N 1
ATOM 1658 C CA . THR A 1 208 ? -21.242 -2.740 -4.517 1.00 94.75 208 THR A CA 1
ATOM 1659 C C . THR A 1 208 ? -22.662 -2.481 -5.042 1.00 94.75 208 THR A C 1
ATOM 1661 O O . THR A 1 208 ? -23.623 -3.093 -4.568 1.00 94.75 208 THR A O 1
ATOM 1664 N N . GLY A 1 209 ? -22.799 -1.603 -6.045 1.00 90.00 209 GLY A N 1
ATOM 1665 C CA . GLY A 1 209 ? -24.055 -1.188 -6.662 1.00 90.00 209 GLY A CA 1
ATOM 1666 C C . GLY A 1 209 ? -24.466 0.243 -6.300 1.00 90.00 209 GLY A C 1
ATOM 1667 O O . GLY A 1 209 ? -23.706 1.033 -5.733 1.00 90.00 209 GLY A O 1
ATOM 1668 N N . THR A 1 210 ? -25.700 0.595 -6.656 1.00 81.12 210 THR A N 1
ATOM 1669 C CA . THR A 1 210 ? -26.282 1.904 -6.341 1.00 81.12 210 THR A CA 1
ATOM 1670 C C . THR A 1 210 ? -26.615 1.994 -4.852 1.00 81.12 210 THR A C 1
ATOM 1672 O O . THR A 1 210 ? -27.249 1.099 -4.297 1.00 81.12 210 THR A O 1
ATOM 1675 N N . SER A 1 211 ? -26.212 3.095 -4.222 1.00 80.69 211 SER A N 1
ATOM 1676 C CA . SER A 1 211 ? -26.547 3.452 -2.841 1.00 80.69 211 SER A CA 1
ATOM 1677 C C . SER A 1 211 ? -27.248 4.809 -2.833 1.00 80.69 211 SER A C 1
ATOM 1679 O O . SER A 1 211 ? -26.947 5.651 -3.679 1.00 80.69 211 SER A O 1
ATOM 1681 N N . ALA A 1 212 ? -28.170 5.022 -1.889 1.00 73.31 212 ALA A N 1
ATOM 1682 C CA . ALA A 1 212 ? -28.759 6.342 -1.646 1.00 73.31 212 ALA A CA 1
ATOM 1683 C C . ALA A 1 212 ? -27.706 7.330 -1.109 1.00 73.31 212 ALA A C 1
ATOM 1685 O O . ALA A 1 212 ? -27.676 8.484 -1.523 1.00 73.31 212 ALA A O 1
ATOM 1686 N N . ASP A 1 213 ? -26.798 6.828 -0.268 1.00 77.31 213 ASP A N 1
ATOM 1687 C CA . ASP A 1 213 ? -25.635 7.544 0.249 1.00 77.31 213 ASP A CA 1
ATOM 1688 C C . ASP A 1 213 ? -24.394 6.988 -0.470 1.00 77.31 213 ASP A C 1
ATOM 1690 O O . ASP A 1 213 ? -23.770 6.024 -0.014 1.00 77.31 213 ASP A O 1
ATOM 1694 N N . ALA A 1 214 ? -24.101 7.501 -1.670 1.00 79.94 214 ALA A N 1
ATOM 1695 C CA . ALA A 1 214 ? -22.944 7.058 -2.442 1.00 79.94 214 ALA A CA 1
ATOM 1696 C C . ALA A 1 214 ? -21.641 7.606 -1.832 1.00 79.94 214 ALA A C 1
ATOM 1698 O O . ALA A 1 214 ? -21.488 8.813 -1.654 1.00 79.94 214 ALA A O 1
ATOM 1699 N N . GLY A 1 215 ? -20.696 6.714 -1.540 1.00 92.00 215 GLY A N 1
ATOM 1700 C CA . GLY A 1 215 ? -19.384 7.021 -0.979 1.00 92.00 215 GLY A CA 1
ATOM 1701 C C . GLY A 1 215 ? -18.276 6.364 -1.796 1.00 92.00 215 GLY A C 1
ATOM 1702 O O . GLY A 1 215 ? -18.411 5.220 -2.237 1.00 92.00 215 GLY A O 1
ATOM 1703 N N . THR A 1 216 ? -17.173 7.088 -1.992 1.00 95.56 216 THR A N 1
ATOM 1704 C CA . THR A 1 216 ? -15.967 6.563 -2.644 1.00 95.56 216 THR A CA 1
ATOM 1705 C C . THR A 1 216 ? -14.893 6.321 -1.598 1.00 95.56 216 THR A C 1
ATOM 1707 O O . THR A 1 216 ? -14.469 7.256 -0.922 1.00 95.56 216 THR A O 1
ATOM 1710 N N . LEU A 1 217 ? -14.431 5.077 -1.498 1.00 97.12 217 LEU A N 1
ATOM 1711 C CA . LEU A 1 217 ? -13.192 4.749 -0.814 1.00 97.12 217 LEU A CA 1
ATOM 1712 C C . LEU A 1 217 ? -12.058 4.802 -1.838 1.00 97.12 217 LEU A C 1
ATOM 1714 O O . LEU A 1 217 ? -11.962 3.940 -2.712 1.00 97.12 217 LEU A O 1
ATOM 1718 N N . ASP A 1 218 ? -11.227 5.834 -1.737 1.00 97.25 218 ASP A N 1
ATOM 1719 C CA . ASP A 1 218 ? -10.077 6.036 -2.613 1.00 97.25 218 ASP A CA 1
ATOM 1720 C C . ASP A 1 218 ? -8.799 5.527 -1.937 1.00 97.25 218 ASP A C 1
ATOM 1722 O O . ASP A 1 218 ? -8.352 6.055 -0.917 1.00 97.25 218 ASP A O 1
ATOM 1726 N N . LYS A 1 219 ? -8.241 4.460 -2.504 1.00 98.00 219 LYS A N 1
ATOM 1727 C CA . LYS A 1 219 ? -6.968 3.851 -2.122 1.00 98.00 219 LYS A CA 1
ATOM 1728 C C . LYS A 1 219 ? -6.007 3.865 -3.307 1.00 98.00 219 LYS A C 1
ATOM 1730 O O . LYS A 1 219 ? -5.315 2.883 -3.542 1.00 98.00 219 LYS A O 1
ATOM 1735 N N . VAL A 1 220 ? -5.993 4.945 -4.084 1.00 98.00 220 VAL A N 1
ATOM 1736 C CA . VAL A 1 220 ? -5.031 5.145 -5.170 1.00 98.00 220 VAL A CA 1
ATOM 1737 C C . VAL A 1 220 ? -3.765 5.799 -4.615 1.00 98.00 220 VAL A C 1
ATOM 1739 O O . VAL A 1 220 ? -3.799 6.868 -4.003 1.00 98.00 220 VAL A O 1
ATOM 1742 N N . SER A 1 221 ? -2.619 5.150 -4.818 1.00 97.44 221 SER A N 1
ATOM 1743 C CA . SER A 1 221 ? -1.321 5.715 -4.454 1.00 97.44 221 SER A CA 1
ATOM 1744 C C . SER A 1 221 ? -0.972 6.910 -5.342 1.00 97.44 221 SER A C 1
ATOM 1746 O O . SER A 1 221 ? -1.349 6.946 -6.504 1.00 97.44 221 SER A O 1
ATOM 1748 N N . LYS A 1 222 ? -0.177 7.860 -4.835 1.00 95.56 222 LYS A N 1
ATOM 1749 C CA . LYS A 1 222 ? 0.508 8.867 -5.670 1.00 95.56 222 LYS A CA 1
ATOM 1750 C C . LYS A 1 222 ? 1.864 8.401 -6.203 1.00 95.56 222 LYS A C 1
ATOM 1752 O O . LYS A 1 222 ? 2.401 9.028 -7.110 1.00 95.56 222 LYS A O 1
ATOM 1757 N N . ILE A 1 223 ? 2.429 7.344 -5.623 1.00 96.94 223 ILE A N 1
ATOM 1758 C CA . ILE A 1 223 ? 3.684 6.735 -6.068 1.00 96.94 223 ILE A CA 1
ATOM 1759 C C . ILE A 1 223 ? 3.342 5.741 -7.169 1.00 96.94 223 ILE A C 1
ATOM 1761 O O . ILE A 1 223 ? 2.441 4.931 -6.994 1.00 96.94 223 ILE A O 1
ATOM 1765 N N . LYS A 1 224 ? 4.045 5.790 -8.296 1.00 95.69 224 LYS A N 1
ATOM 1766 C CA . LYS A 1 224 ? 3.767 4.951 -9.468 1.00 95.69 224 LYS A CA 1
ATOM 1767 C C . LYS A 1 224 ? 4.479 3.600 -9.363 1.00 95.69 224 LYS A C 1
ATOM 1769 O O . LYS A 1 224 ? 5.586 3.532 -8.845 1.00 95.69 224 LYS A O 1
ATOM 1774 N N . ALA A 1 225 ? 3.907 2.535 -9.923 1.00 96.38 225 ALA A N 1
ATOM 1775 C CA . ALA A 1 225 ? 4.578 1.228 -10.044 1.00 96.38 225 ALA A CA 1
ATOM 1776 C C . ALA A 1 225 ? 4.676 0.725 -11.492 1.00 96.38 225 ALA A C 1
ATOM 1778 O O . ALA A 1 225 ? 4.913 -0.463 -11.732 1.00 96.38 225 ALA A O 1
ATOM 1779 N N . SER A 1 226 ? 4.487 1.625 -12.457 1.00 94.00 226 SER A N 1
ATOM 1780 C CA . SER A 1 226 ? 4.566 1.320 -13.882 1.00 94.00 226 SER A CA 1
ATOM 1781 C C . SER A 1 226 ? 5.973 0.877 -14.268 1.00 94.00 226 SER A C 1
ATOM 1783 O O . SER A 1 226 ? 6.931 1.637 -14.115 1.00 94.00 226 SER A O 1
ATOM 1785 N N . CYS A 1 227 ? 6.112 -0.338 -14.795 1.00 92.44 227 CYS A N 1
ATOM 1786 C CA . CYS A 1 227 ? 7.370 -0.776 -15.403 1.00 92.44 227 CYS A CA 1
ATOM 1787 C C . CYS A 1 227 ? 7.595 -0.113 -16.775 1.00 92.44 227 CYS A C 1
ATOM 1789 O O . CYS A 1 227 ? 8.723 0.232 -17.127 1.00 92.44 227 CYS A O 1
ATOM 1791 N N . TYR A 1 228 ? 6.518 0.146 -17.521 1.00 90.94 228 TYR A N 1
ATOM 1792 C CA . TYR A 1 228 ? 6.581 0.738 -18.857 1.00 90.94 228 TYR A CA 1
ATOM 1793 C C . TYR A 1 228 ? 6.980 2.221 -18.837 1.00 90.94 228 TYR A C 1
ATOM 1795 O O . TYR A 1 228 ? 7.786 2.640 -19.668 1.00 90.94 228 TYR A O 1
ATOM 1803 N N . GLU A 1 229 ? 6.473 3.027 -17.893 1.00 90.06 229 GLU A N 1
ATOM 1804 C CA . GLU A 1 229 ? 6.923 4.419 -17.733 1.00 90.06 229 GLU A CA 1
ATOM 1805 C C . GLU A 1 229 ? 8.403 4.475 -17.352 1.00 90.06 229 GLU A C 1
ATOM 1807 O O . GLU A 1 229 ? 9.141 5.282 -17.914 1.00 90.06 229 GLU A O 1
ATOM 1812 N N . GLN A 1 230 ? 8.857 3.589 -16.463 1.00 92.19 230 GLN A N 1
ATOM 1813 C CA . GLN A 1 230 ? 10.263 3.529 -16.065 1.00 92.19 230 GLN A CA 1
ATOM 1814 C C . GLN A 1 230 ? 11.175 3.144 -17.238 1.00 92.19 230 GLN A C 1
ATOM 1816 O O . GLN A 1 230 ? 12.156 3.846 -17.484 1.00 92.19 230 GLN A O 1
ATOM 1821 N N . GLU A 1 231 ? 10.832 2.118 -18.031 1.00 90.38 231 GLU A N 1
ATOM 1822 C CA . GLU A 1 231 ? 11.587 1.802 -19.257 1.00 90.38 231 GLU A CA 1
ATOM 1823 C C . GLU A 1 231 ? 11.565 2.966 -20.252 1.00 90.38 231 GLU A C 1
ATOM 1825 O O . GLU A 1 231 ? 12.582 3.273 -20.874 1.00 90.38 231 GLU A O 1
ATOM 1830 N N . LYS A 1 232 ? 10.428 3.656 -20.401 1.00 88.19 232 LYS A N 1
ATOM 1831 C CA . LYS A 1 232 ? 10.330 4.814 -21.293 1.00 88.19 232 LYS A CA 1
ATOM 1832 C C . LYS A 1 232 ? 11.292 5.919 -20.866 1.00 88.19 232 LYS A C 1
ATOM 1834 O O . LYS A 1 232 ? 12.006 6.447 -21.717 1.00 88.19 232 LYS A O 1
ATOM 1839 N N . ILE A 1 233 ? 11.327 6.266 -19.580 1.00 89.62 233 ILE A N 1
ATOM 1840 C CA . ILE A 1 233 ? 12.267 7.253 -19.028 1.00 89.62 233 ILE A CA 1
ATOM 1841 C C . ILE A 1 233 ? 13.698 6.808 -19.341 1.00 89.62 233 ILE A C 1
ATOM 1843 O O . ILE A 1 233 ? 14.452 7.554 -19.967 1.00 89.62 233 ILE A O 1
ATOM 1847 N N . ARG A 1 234 ? 14.027 5.558 -19.000 1.00 89.06 234 ARG A N 1
ATOM 1848 C CA . ARG A 1 234 ? 15.357 4.960 -19.160 1.00 89.06 234 ARG A CA 1
ATOM 1849 C C . ARG A 1 234 ? 15.858 5.005 -20.603 1.00 89.06 234 ARG A C 1
ATOM 1851 O O . ARG A 1 234 ? 17.004 5.365 -20.836 1.00 89.06 234 ARG A O 1
ATOM 1858 N N . ILE A 1 235 ? 15.000 4.679 -21.570 1.00 86.75 235 ILE A N 1
ATOM 1859 C CA . ILE A 1 235 ? 15.366 4.600 -22.992 1.00 86.75 235 ILE A CA 1
ATOM 1860 C C . ILE A 1 235 ? 15.342 5.978 -23.671 1.00 86.75 235 ILE A C 1
ATOM 1862 O O . ILE A 1 235 ? 16.204 6.282 -24.492 1.00 86.75 235 ILE A O 1
ATOM 1866 N N . THR A 1 236 ? 14.349 6.823 -23.378 1.00 85.25 236 THR A N 1
ATOM 1867 C CA . THR A 1 236 ? 14.124 8.063 -24.150 1.00 85.25 236 THR A CA 1
ATOM 1868 C C . THR A 1 236 ? 14.899 9.271 -23.624 1.00 85.25 236 THR A C 1
ATOM 1870 O O . THR A 1 236 ? 15.122 10.224 -24.384 1.00 85.25 236 THR A O 1
ATOM 1873 N N . LEU A 1 237 ? 15.309 9.242 -22.351 1.00 84.19 237 LEU A N 1
ATOM 1874 C CA . LEU A 1 237 ? 16.036 10.323 -21.671 1.00 84.19 237 LEU A CA 1
ATOM 1875 C C . LEU A 1 237 ? 17.498 9.992 -21.368 1.00 84.19 237 LEU A C 1
ATOM 1877 O O . LEU A 1 237 ? 18.183 10.799 -20.742 1.00 84.19 237 LEU A O 1
ATOM 1881 N N . TYR A 1 238 ? 17.983 8.847 -21.841 1.00 79.19 238 TYR A N 1
ATOM 1882 C CA . TYR A 1 238 ? 19.386 8.477 -21.732 1.00 79.19 238 TYR A CA 1
ATOM 1883 C C . TYR A 1 238 ? 20.310 9.544 -22.329 1.00 79.19 238 TYR A C 1
ATOM 1885 O O . TYR A 1 238 ? 20.032 10.072 -23.408 1.00 79.19 238 TYR A O 1
ATOM 1893 N N . GLU A 1 239 ? 21.383 9.869 -21.601 1.00 73.75 239 GLU A N 1
ATOM 1894 C CA . GLU A 1 239 ? 22.385 10.901 -21.926 1.00 73.75 239 GLU A CA 1
ATOM 1895 C C . GLU A 1 239 ? 21.831 12.327 -22.128 1.00 73.75 239 GLU A C 1
ATOM 1897 O O . GLU A 1 239 ? 22.581 13.260 -22.415 1.00 73.75 239 GLU A O 1
ATOM 1902 N N . LYS A 1 240 ? 20.531 12.558 -21.903 1.00 80.31 240 LYS A N 1
ATOM 1903 C CA . LYS A 1 240 ? 19.917 13.891 -21.974 1.00 80.31 240 LYS A CA 1
ATOM 1904 C C . LYS A 1 240 ? 19.989 14.587 -20.621 1.00 80.31 240 LYS A C 1
ATOM 1906 O O . LYS A 1 240 ? 18.958 14.874 -20.029 1.00 80.31 240 LYS A O 1
ATOM 1911 N N . ASN A 1 241 ? 21.187 14.869 -20.123 1.00 74.56 241 ASN A N 1
ATOM 1912 C CA . ASN A 1 241 ? 21.385 15.310 -18.731 1.00 74.56 241 ASN A CA 1
ATOM 1913 C C . ASN A 1 241 ? 21.095 16.802 -18.474 1.00 74.56 241 ASN A C 1
ATOM 1915 O O . ASN A 1 241 ? 21.041 17.224 -17.327 1.00 74.56 241 ASN A O 1
ATOM 1919 N N . THR A 1 242 ? 20.892 17.605 -19.522 1.00 74.06 242 THR A N 1
ATOM 1920 C CA . THR A 1 242 ? 20.666 19.063 -19.421 1.00 74.06 242 THR A CA 1
ATOM 1921 C C . THR A 1 242 ? 19.221 19.486 -19.693 1.00 74.06 242 THR A C 1
ATOM 1923 O O . THR A 1 242 ? 18.908 20.673 -19.672 1.00 74.06 242 THR A O 1
ATOM 1926 N N . THR A 1 243 ? 18.335 18.535 -20.003 1.00 77.25 243 THR A N 1
ATOM 1927 C CA . THR A 1 243 ? 16.935 18.810 -20.362 1.00 77.25 243 THR A CA 1
ATOM 1928 C C . THR A 1 243 ? 16.011 18.449 -19.204 1.00 77.25 243 THR A C 1
ATOM 1930 O O . THR A 1 243 ? 16.102 17.340 -18.678 1.00 77.25 243 THR A O 1
ATOM 1933 N N . ASP A 1 244 ? 15.118 19.367 -18.839 1.00 76.12 244 ASP A N 1
ATOM 1934 C CA . ASP A 1 244 ? 14.054 19.127 -17.858 1.00 76.12 244 ASP A CA 1
ATOM 1935 C C . ASP A 1 244 ? 13.016 18.139 -18.412 1.00 76.12 244 ASP A C 1
ATOM 1937 O O . ASP A 1 244 ? 12.665 18.183 -19.600 1.00 76.12 244 ASP A O 1
ATOM 1941 N N . ASN A 1 245 ? 12.517 17.239 -17.567 1.00 83.00 245 ASN A N 1
ATOM 1942 C CA . ASN A 1 245 ? 11.427 16.348 -17.921 1.00 83.00 245 ASN A CA 1
ATOM 1943 C C . ASN A 1 245 ? 10.364 16.286 -16.824 1.00 83.00 245 ASN A C 1
ATOM 1945 O O . ASN A 1 245 ? 10.643 16.178 -15.635 1.00 83.00 245 ASN A O 1
ATOM 1949 N N . LYS A 1 246 ? 9.096 16.228 -17.240 1.00 84.00 246 LYS A N 1
ATOM 1950 C CA . LYS A 1 246 ? 7.961 16.082 -16.320 1.00 84.00 246 LYS A CA 1
ATOM 1951 C C . LYS A 1 246 ? 8.090 14.879 -15.372 1.00 84.00 246 LYS A C 1
ATOM 1953 O O . LYS A 1 246 ? 7.570 14.950 -14.264 1.00 84.00 246 LYS A O 1
ATOM 1958 N N . SER A 1 247 ? 8.756 13.801 -15.800 1.00 84.31 247 SER A N 1
ATOM 1959 C CA . SER A 1 247 ? 8.907 12.582 -15.003 1.00 84.31 247 SER A CA 1
ATOM 1960 C C . SER A 1 247 ? 9.982 12.669 -13.924 1.00 84.31 247 SER A C 1
ATOM 1962 O O . SER A 1 247 ? 10.050 11.780 -13.085 1.00 84.31 247 SER A O 1
ATOM 1964 N N . ASP A 1 248 ? 10.819 13.704 -13.922 1.00 83.12 248 ASP A N 1
ATOM 1965 C CA . ASP A 1 248 ? 11.945 13.846 -12.985 1.00 83.12 248 ASP A CA 1
ATOM 1966 C C . ASP A 1 248 ? 11.480 13.840 -11.527 1.00 83.12 248 ASP A C 1
ATOM 1968 O O . ASP A 1 248 ? 12.076 13.204 -10.658 1.00 83.12 248 ASP A O 1
ATOM 1972 N N . ASN A 1 249 ? 10.325 14.466 -11.292 1.00 87.19 249 ASN A N 1
ATOM 1973 C CA . ASN A 1 249 ? 9.687 14.556 -9.984 1.00 87.19 249 ASN A CA 1
ATOM 1974 C C . ASN A 1 249 ? 8.757 13.374 -9.667 1.00 87.19 249 ASN A C 1
ATOM 1976 O O . ASN A 1 249 ? 8.200 13.334 -8.569 1.00 87.19 249 ASN A O 1
ATOM 1980 N N . ASP A 1 250 ? 8.555 12.441 -10.602 1.00 92.81 250 ASP A N 1
ATOM 1981 C CA . ASP A 1 250 ? 7.742 11.258 -10.342 1.00 92.81 250 ASP A CA 1
ATOM 1982 C C . ASP A 1 250 ? 8.504 10.302 -9.418 1.00 92.81 250 ASP A C 1
ATOM 1984 O O . ASP A 1 250 ? 9.687 10.012 -9.617 1.00 92.81 250 ASP A O 1
ATOM 1988 N N . VAL A 1 251 ? 7.799 9.787 -8.411 1.00 96.69 251 VAL A N 1
ATOM 1989 C CA . VAL A 1 251 ? 8.308 8.755 -7.504 1.00 96.69 251 VAL A CA 1
ATOM 1990 C C . VAL A 1 251 ? 7.772 7.409 -7.960 1.00 96.69 251 VAL A C 1
ATOM 1992 O O . VAL A 1 251 ? 6.569 7.258 -8.199 1.00 96.69 251 VAL A O 1
ATOM 1995 N N . PHE A 1 252 ? 8.664 6.429 -8.033 1.00 97.50 252 PHE A N 1
ATOM 1996 C CA . PHE A 1 252 ? 8.354 5.063 -8.413 1.00 97.50 252 PHE A CA 1
ATOM 1997 C C . PHE A 1 252 ? 8.626 4.101 -7.263 1.00 97.50 252 PHE A C 1
ATOM 1999 O O . PHE A 1 252 ? 9.535 4.309 -6.459 1.00 97.50 252 PHE A O 1
ATOM 2006 N N . VAL A 1 253 ? 7.849 3.028 -7.211 1.00 98.50 253 VAL A N 1
ATOM 2007 C CA . VAL A 1 253 ? 8.073 1.885 -6.333 1.00 98.50 253 VAL A CA 1
ATOM 2008 C C . VAL A 1 253 ? 8.318 0.641 -7.174 1.00 98.50 253 VAL A C 1
ATOM 2010 O O . VAL A 1 253 ? 7.672 0.432 -8.202 1.00 98.50 253 VAL A O 1
ATOM 2013 N N . ASN A 1 254 ? 9.264 -0.178 -6.732 1.00 98.38 254 ASN A N 1
ATOM 2014 C CA . ASN A 1 254 ? 9.636 -1.422 -7.374 1.00 98.38 254 ASN A CA 1
ATOM 2015 C C . ASN A 1 254 ? 9.714 -2.562 -6.362 1.00 98.38 254 ASN A C 1
ATOM 2017 O O . ASN A 1 254 ? 10.010 -2.352 -5.186 1.00 98.38 254 ASN A O 1
ATOM 2021 N N . TRP A 1 255 ? 9.468 -3.772 -6.850 1.00 98.31 255 TRP A N 1
ATOM 2022 C CA . TRP A 1 255 ? 9.749 -5.012 -6.145 1.00 98.31 255 TRP A CA 1
ATOM 2023 C C . TRP A 1 255 ? 11.036 -5.629 -6.695 1.00 98.31 255 TRP A C 1
ATOM 2025 O O . TRP A 1 255 ? 11.118 -5.934 -7.889 1.00 98.31 255 TRP A O 1
ATOM 2035 N N . ILE A 1 256 ? 12.036 -5.811 -5.836 1.00 98.25 256 ILE A N 1
ATOM 2036 C CA . ILE A 1 256 ? 13.314 -6.446 -6.191 1.00 98.25 256 ILE A CA 1
ATOM 2037 C C . ILE A 1 256 ? 13.362 -7.915 -5.762 1.00 98.25 256 ILE A C 1
ATOM 2039 O O . ILE A 1 256 ? 12.580 -8.365 -4.931 1.00 98.25 256 ILE A O 1
ATOM 2043 N N . ASP A 1 257 ? 14.287 -8.674 -6.332 1.00 95.69 257 ASP A N 1
ATOM 2044 C CA . ASP A 1 257 ? 14.699 -9.951 -5.762 1.00 95.69 257 ASP A CA 1
ATOM 2045 C C . ASP A 1 257 ? 15.437 -9.707 -4.431 1.00 95.69 257 ASP A C 1
ATOM 2047 O O . ASP A 1 257 ? 16.060 -8.667 -4.209 1.00 95.69 257 ASP A O 1
ATOM 2051 N N . SER A 1 258 ? 15.381 -10.702 -3.561 1.00 93.56 258 SER A N 1
ATOM 2052 C CA . SER A 1 258 ? 16.045 -10.767 -2.265 1.00 93.56 258 SER A CA 1
ATOM 2053 C C . SER A 1 258 ? 17.550 -11.073 -2.354 1.00 93.56 258 SER A C 1
ATOM 2055 O O . SER A 1 258 ? 18.271 -10.932 -1.365 1.00 93.56 258 SER A O 1
ATOM 2057 N N . VAL A 1 259 ? 18.049 -11.489 -3.525 1.00 96.25 259 VAL A N 1
ATOM 2058 C CA . VAL A 1 259 ? 19.446 -11.914 -3.710 1.00 96.25 259 VAL A CA 1
ATOM 2059 C C . VAL A 1 259 ? 20.327 -10.769 -4.214 1.00 96.25 259 VAL A C 1
ATOM 2061 O O . VAL A 1 259 ? 20.206 -10.323 -5.359 1.00 96.25 259 VAL A O 1
ATOM 2064 N N . LEU A 1 260 ? 21.275 -10.343 -3.373 1.00 96.44 260 LEU A N 1
ATOM 2065 C CA . LEU A 1 260 ? 22.317 -9.392 -3.759 1.00 96.44 260 LEU A CA 1
ATOM 2066 C C . LEU A 1 260 ? 23.285 -10.045 -4.750 1.00 96.44 260 LEU A C 1
ATOM 2068 O O . LEU A 1 260 ? 23.972 -11.011 -4.419 1.00 96.44 260 LEU A O 1
ATOM 2072 N N . GLN A 1 261 ? 23.377 -9.471 -5.944 1.00 97.06 261 GLN A N 1
ATOM 2073 C CA . GLN A 1 261 ? 24.418 -9.795 -6.907 1.00 97.06 261 GLN A CA 1
ATOM 2074 C C . GLN A 1 261 ? 25.721 -9.106 -6.480 1.00 97.06 261 GLN A C 1
ATOM 2076 O O . GLN A 1 261 ? 25.701 -7.903 -6.184 1.00 97.06 261 GLN A O 1
ATOM 2081 N N . PRO A 1 262 ? 26.853 -9.831 -6.424 1.00 96.69 262 PRO A N 1
ATOM 2082 C CA . PRO A 1 262 ? 28.142 -9.217 -6.137 1.00 96.69 262 PRO A CA 1
ATOM 2083 C C . PRO A 1 262 ? 28.527 -8.234 -7.250 1.00 96.69 262 PRO A C 1
ATOM 2085 O O . PRO A 1 262 ? 28.067 -8.349 -8.386 1.00 96.69 262 PRO A O 1
ATOM 2088 N N . ALA A 1 263 ? 29.378 -7.264 -6.916 1.00 96.06 263 ALA A N 1
ATOM 2089 C CA . ALA A 1 263 ? 29.982 -6.401 -7.925 1.00 96.06 263 ALA A CA 1
ATOM 2090 C C . ALA A 1 263 ? 30.877 -7.225 -8.867 1.00 96.06 263 ALA A C 1
ATOM 2092 O O . ALA A 1 263 ? 31.538 -8.165 -8.418 1.00 96.06 263 ALA A O 1
ATOM 2093 N N . ASP A 1 264 ? 30.919 -6.847 -10.143 1.00 93.75 264 ASP A N 1
ATOM 2094 C CA . ASP A 1 264 ? 31.731 -7.505 -11.171 1.00 93.75 264 ASP A CA 1
ATOM 2095 C C . ASP A 1 264 ? 32.310 -6.472 -12.150 1.00 93.75 264 ASP A C 1
ATOM 2097 O O . ASP A 1 264 ? 31.596 -5.883 -12.964 1.00 93.75 264 ASP A O 1
ATOM 2101 N N . GLY A 1 265 ? 33.614 -6.199 -12.046 1.00 90.62 265 GLY A N 1
ATOM 2102 C CA . GLY A 1 265 ? 34.265 -5.128 -12.807 1.00 90.62 265 GLY A CA 1
ATOM 2103 C C . GLY A 1 265 ? 33.611 -3.762 -12.555 1.00 90.62 265 GLY A C 1
ATOM 2104 O O . GLY A 1 265 ? 33.554 -3.302 -11.416 1.00 90.62 265 GLY A O 1
ATOM 2105 N N . ASP A 1 266 ? 33.102 -3.134 -13.619 1.00 86.12 266 ASP A N 1
ATOM 2106 C CA . ASP A 1 266 ? 32.396 -1.841 -13.567 1.00 86.12 266 ASP A CA 1
ATOM 2107 C C . ASP A 1 266 ? 30.916 -1.965 -13.142 1.00 86.12 266 ASP A C 1
ATOM 2109 O O . ASP A 1 266 ? 30.208 -0.962 -13.012 1.00 86.12 266 ASP A O 1
ATOM 2113 N N . ILE A 1 267 ? 30.419 -3.189 -12.936 1.00 89.75 267 ILE A N 1
ATOM 2114 C CA . ILE A 1 267 ? 29.054 -3.452 -12.478 1.00 89.75 267 ILE A CA 1
ATOM 2115 C C . ILE A 1 267 ? 29.016 -3.351 -10.948 1.00 89.75 267 ILE A C 1
ATOM 2117 O O . ILE A 1 267 ? 29.669 -4.150 -10.270 1.00 89.75 267 ILE A O 1
ATOM 2121 N N . PRO A 1 268 ? 28.237 -2.420 -10.364 1.00 91.81 268 PRO A N 1
ATOM 2122 C CA . PRO A 1 268 ? 28.104 -2.332 -8.916 1.00 91.81 268 PRO A CA 1
ATOM 2123 C C . PRO A 1 268 ? 27.347 -3.543 -8.359 1.00 91.81 268 PRO A C 1
ATOM 2125 O O . PRO A 1 268 ? 26.561 -4.181 -9.062 1.00 91.81 268 PRO A O 1
ATOM 2128 N N . ALA A 1 269 ? 27.525 -3.827 -7.067 1.00 96.19 269 ALA A N 1
ATOM 2129 C CA . ALA A 1 269 ? 26.669 -4.783 -6.371 1.00 96.19 269 ALA A CA 1
ATOM 2130 C C . ALA A 1 269 ? 25.211 -4.303 -6.441 1.00 96.19 269 ALA A C 1
ATOM 2132 O O . ALA A 1 269 ? 24.924 -3.129 -6.189 1.00 96.19 269 ALA A O 1
ATOM 2133 N N . HIS A 1 270 ? 24.293 -5.186 -6.819 1.00 96.38 270 HIS A N 1
ATOM 2134 C CA . HIS A 1 270 ? 22.933 -4.789 -7.174 1.00 96.38 270 HIS A CA 1
ATOM 2135 C C . HIS A 1 270 ? 21.921 -5.897 -6.899 1.00 96.38 270 HIS A C 1
ATOM 2137 O O . HIS A 1 270 ? 22.265 -7.067 -6.774 1.00 96.38 270 HIS A O 1
ATOM 2143 N N . TYR A 1 271 ? 20.650 -5.521 -6.832 1.00 97.62 271 TYR A N 1
ATOM 2144 C CA . TYR A 1 271 ? 19.535 -6.462 -6.826 1.00 97.62 271 TYR A CA 1
ATOM 2145 C C . TYR A 1 271 ? 18.858 -6.435 -8.193 1.00 97.62 271 TYR A C 1
ATOM 2147 O O . TYR A 1 271 ? 18.832 -5.398 -8.863 1.00 97.62 271 TYR A O 1
ATOM 2155 N N . LEU A 1 272 ? 18.309 -7.572 -8.608 1.00 97.19 272 LEU A N 1
ATOM 2156 C CA . LEU A 1 272 ? 17.498 -7.657 -9.818 1.00 97.19 272 LEU A CA 1
ATOM 2157 C C . LEU A 1 272 ? 16.054 -7.244 -9.515 1.00 97.19 272 LEU A C 1
ATOM 2159 O O . LEU A 1 272 ? 15.606 -7.316 -8.375 1.00 97.19 272 LEU A O 1
ATOM 2163 N N . LEU A 1 273 ? 15.314 -6.820 -10.538 1.00 97.44 273 LEU A N 1
ATOM 2164 C CA . LEU A 1 273 ? 13.865 -6.635 -10.429 1.00 97.44 273 LEU A CA 1
ATOM 2165 C C . LEU A 1 273 ? 13.183 -8.007 -10.380 1.00 97.44 273 LEU A C 1
ATOM 2167 O O . LEU A 1 273 ? 13.541 -8.895 -11.159 1.00 97.44 273 LEU A O 1
ATOM 2171 N N . ASP A 1 274 ? 12.203 -8.175 -9.489 1.00 97.31 274 ASP A N 1
ATOM 2172 C CA . ASP A 1 274 ? 11.526 -9.461 -9.312 1.00 97.31 274 ASP A CA 1
ATOM 2173 C C . ASP A 1 274 ? 10.729 -9.852 -10.560 1.00 97.31 274 ASP A C 1
ATOM 2175 O O . ASP A 1 274 ? 9.914 -9.081 -11.080 1.00 97.31 274 ASP A O 1
ATOM 2179 N N . ARG A 1 275 ? 10.953 -11.092 -11.005 1.00 96.44 275 ARG A N 1
ATOM 2180 C CA . ARG A 1 275 ? 10.214 -11.742 -12.095 1.00 96.44 275 ARG A CA 1
ATOM 2181 C C . ARG A 1 275 ? 9.683 -13.123 -11.724 1.00 96.44 275 ARG A C 1
ATOM 2183 O O . ARG A 1 275 ? 9.298 -13.893 -12.604 1.00 96.44 275 ARG A O 1
ATOM 2190 N N . ALA A 1 276 ? 9.644 -13.459 -10.434 1.00 96.00 276 ALA A N 1
ATOM 2191 C CA . ALA A 1 276 ? 9.241 -14.786 -9.975 1.00 96.00 276 ALA A CA 1
ATOM 2192 C C . ALA A 1 276 ? 7.812 -15.165 -10.405 1.00 96.00 276 ALA A C 1
ATOM 2194 O O . ALA A 1 276 ? 7.520 -16.340 -10.612 1.00 96.00 276 ALA A O 1
ATOM 2195 N N . LEU A 1 277 ? 6.922 -14.181 -10.573 1.00 96.94 277 LEU A N 1
ATOM 2196 C CA . LEU A 1 277 ? 5.529 -14.427 -10.956 1.00 96.94 277 LEU A CA 1
ATOM 2197 C C . LEU A 1 277 ? 5.291 -14.502 -12.474 1.00 96.94 277 LEU A C 1
ATOM 2199 O O . LEU A 1 277 ? 4.213 -14.926 -12.900 1.00 96.94 277 LEU A O 1
ATOM 2203 N N . ASN A 1 278 ? 6.280 -14.144 -13.296 1.00 97.12 278 ASN A N 1
ATOM 2204 C CA . ASN A 1 278 ? 6.115 -13.973 -14.743 1.00 97.12 278 ASN A CA 1
ATOM 2205 C C . ASN A 1 278 ? 5.681 -15.259 -15.456 1.00 97.12 278 ASN A C 1
ATOM 2207 O O . ASN A 1 278 ? 4.918 -15.196 -16.414 1.00 97.12 278 ASN A O 1
ATOM 2211 N N . ALA A 1 279 ? 6.108 -16.429 -14.968 1.00 96.75 279 ALA A N 1
ATOM 2212 C CA . ALA A 1 279 ? 5.730 -17.725 -15.538 1.00 96.75 279 ALA A CA 1
ATOM 2213 C C . ALA A 1 279 ? 4.216 -18.006 -15.474 1.00 96.75 279 ALA A C 1
ATOM 2215 O O . ALA A 1 279 ? 3.704 -18.804 -16.254 1.00 96.75 279 ALA A O 1
ATOM 2216 N N . THR A 1 280 ? 3.505 -17.353 -14.552 1.00 97.06 280 THR A N 1
ATOM 2217 C CA . THR A 1 280 ? 2.049 -17.489 -14.379 1.00 97.06 280 THR A CA 1
ATOM 2218 C C . THR A 1 280 ? 1.269 -16.302 -14.936 1.00 97.06 280 THR A C 1
ATOM 2220 O O . THR A 1 280 ? 0.042 -16.303 -14.880 1.00 97.06 280 THR A O 1
ATOM 2223 N N . ALA A 1 281 ? 1.967 -15.273 -15.425 1.00 97.44 281 ALA A N 1
ATOM 2224 C CA . ALA A 1 281 ? 1.347 -14.048 -15.890 1.00 97.44 281 ALA A CA 1
ATOM 2225 C C . ALA A 1 281 ? 0.793 -14.228 -17.309 1.00 97.44 281 ALA A C 1
ATOM 2227 O O . ALA A 1 281 ? 1.510 -14.608 -18.235 1.00 97.44 281 ALA A O 1
ATOM 2228 N N . THR A 1 282 ? -0.486 -13.913 -17.489 1.00 97.00 282 THR A N 1
ATOM 2229 C CA . THR A 1 282 ? -1.167 -13.878 -18.787 1.00 97.00 282 THR A CA 1
ATOM 2230 C C . THR A 1 282 ? -1.889 -12.543 -18.972 1.00 97.00 282 THR A C 1
ATOM 2232 O O . THR A 1 282 ? -1.969 -11.735 -18.048 1.00 97.00 282 THR A O 1
ATOM 2235 N N . GLY A 1 283 ? -2.364 -12.267 -20.189 1.00 94.50 283 GLY A N 1
ATOM 2236 C CA . GLY A 1 283 ? -2.983 -10.976 -20.511 1.00 94.50 283 GLY A CA 1
ATOM 2237 C C . GLY A 1 283 ? -1.986 -9.828 -20.699 1.00 94.50 283 GLY A C 1
ATOM 2238 O O . GLY A 1 283 ? -2.397 -8.671 -20.665 1.00 94.50 283 GLY A O 1
ATOM 2239 N N . LEU A 1 284 ? -0.704 -10.153 -20.911 1.00 93.00 284 LEU A N 1
ATOM 2240 C CA . LEU A 1 284 ? 0.380 -9.229 -21.253 1.00 93.00 284 LEU A CA 1
ATOM 2241 C C . LEU A 1 284 ? 1.096 -9.702 -22.522 1.00 93.00 284 LEU A C 1
ATOM 2243 O O . LEU A 1 284 ? 1.343 -10.899 -22.674 1.00 93.00 284 LEU A O 1
ATOM 2247 N N . ILE A 1 285 ? 1.494 -8.771 -23.390 1.00 90.81 285 ILE A N 1
ATOM 2248 C CA . ILE A 1 285 ? 2.315 -9.077 -24.578 1.00 90.81 285 ILE A CA 1
ATOM 2249 C C . ILE A 1 285 ? 3.713 -9.572 -24.172 1.00 90.81 285 ILE A C 1
ATOM 2251 O O . ILE A 1 285 ? 4.229 -10.522 -24.756 1.00 90.81 285 ILE A O 1
ATOM 2255 N N . GLU A 1 286 ? 4.318 -8.960 -23.150 1.00 87.50 286 GLU A N 1
ATOM 2256 C CA . GLU A 1 286 ? 5.710 -9.210 -22.746 1.00 87.50 286 GLU A CA 1
ATOM 2257 C C . GLU A 1 286 ? 5.807 -9.751 -21.311 1.00 87.50 286 GLU A C 1
ATOM 2259 O O . GLU A 1 286 ? 6.627 -9.315 -20.502 1.00 87.50 286 GLU A O 1
ATOM 2264 N N . ALA A 1 287 ? 4.966 -10.737 -20.982 1.00 92.50 287 ALA A N 1
ATOM 2265 C CA . ALA A 1 287 ? 4.883 -11.311 -19.636 1.00 92.50 287 ALA A CA 1
ATOM 2266 C C . ALA A 1 287 ? 6.248 -11.737 -19.057 1.00 92.50 287 ALA A C 1
ATOM 2268 O O . ALA A 1 287 ? 6.458 -11.640 -17.856 1.00 92.50 287 ALA A O 1
ATOM 2269 N N . ALA A 1 288 ? 7.209 -12.157 -19.886 1.00 91.94 288 ALA A N 1
ATOM 2270 C CA . ALA A 1 288 ? 8.532 -12.600 -19.442 1.00 91.94 288 ALA A CA 1
ATOM 2271 C C . ALA A 1 288 ? 9.474 -11.472 -18.967 1.00 91.94 288 ALA A C 1
ATOM 2273 O O . ALA A 1 288 ? 10.476 -11.763 -18.316 1.00 91.94 288 ALA A O 1
ATOM 2274 N N . THR A 1 289 ? 9.198 -10.203 -19.287 1.00 90.75 289 THR A N 1
ATOM 2275 C CA . THR A 1 289 ? 10.132 -9.085 -19.042 1.00 90.75 289 THR A CA 1
ATOM 2276 C C . THR A 1 289 ? 9.598 -8.023 -18.087 1.00 90.75 289 THR A C 1
ATOM 2278 O O . THR A 1 289 ? 10.404 -7.273 -17.524 1.00 90.75 289 THR A O 1
ATOM 2281 N N . VAL A 1 290 ? 8.286 -7.980 -17.850 1.00 94.19 290 VAL A N 1
ATOM 2282 C CA . VAL A 1 290 ? 7.678 -7.076 -16.863 1.00 94.19 290 VAL A CA 1
ATOM 2283 C C . VAL A 1 290 ? 8.155 -7.386 -15.442 1.00 94.19 290 VAL A C 1
ATOM 2285 O O . VAL A 1 290 ? 8.637 -8.482 -15.157 1.00 94.19 290 VAL A O 1
ATOM 2288 N N . TRP A 1 291 ? 8.011 -6.413 -14.552 1.00 96.69 291 TRP A N 1
ATOM 2289 C CA . TRP A 1 291 ? 8.220 -6.552 -13.109 1.00 96.69 291 TRP A CA 1
ATOM 2290 C C . TRP A 1 291 ? 7.083 -5.834 -12.371 1.00 96.69 291 TRP A C 1
ATOM 2292 O O . TRP A 1 291 ? 6.181 -5.296 -13.010 1.00 96.69 291 TRP A O 1
ATOM 2302 N N . ASN A 1 292 ? 7.100 -5.830 -11.035 1.00 97.19 292 ASN A N 1
ATOM 2303 C CA . ASN A 1 292 ? 6.034 -5.271 -10.186 1.00 97.19 292 ASN A CA 1
ATOM 2304 C C . ASN A 1 292 ? 4.684 -6.003 -10.256 1.00 97.19 292 ASN A C 1
ATOM 2306 O O . ASN A 1 292 ? 3.674 -5.460 -9.815 1.00 97.19 292 ASN A O 1
ATOM 2310 N N . LEU A 1 293 ? 4.639 -7.259 -10.714 1.00 97.50 293 LEU A N 1
ATOM 2311 C CA . LEU A 1 293 ? 3.405 -8.065 -10.685 1.00 97.50 293 LEU A CA 1
ATOM 2312 C C . LEU A 1 293 ? 2.878 -8.284 -9.254 1.00 97.50 293 LEU A C 1
ATOM 2314 O O . LEU A 1 293 ? 1.669 -8.376 -9.039 1.00 97.50 293 LEU A O 1
ATOM 2318 N N . ARG A 1 294 ? 3.773 -8.311 -8.257 1.00 97.19 294 ARG A N 1
ATOM 2319 C CA . ARG A 1 294 ? 3.428 -8.391 -6.824 1.00 97.19 294 ARG A CA 1
ATOM 2320 C C . ARG A 1 294 ? 2.710 -7.154 -6.291 1.00 97.19 294 ARG A C 1
ATOM 2322 O O . ARG A 1 294 ? 2.058 -7.234 -5.255 1.00 97.19 294 ARG A O 1
ATOM 2329 N N . LEU A 1 295 ? 2.827 -6.040 -7.004 1.00 97.81 295 LEU A N 1
ATOM 2330 C CA . LEU A 1 295 ? 2.238 -4.758 -6.652 1.00 97.81 295 LEU A CA 1
ATOM 2331 C C . LEU A 1 295 ? 0.905 -4.504 -7.379 1.00 97.81 295 LEU A C 1
ATOM 2333 O O . LEU A 1 295 ? 0.369 -3.409 -7.294 1.00 97.81 295 LEU A O 1
ATOM 2337 N N . SER A 1 296 ? 0.353 -5.506 -8.066 1.00 97.69 296 SER A N 1
ATOM 2338 C CA . SER A 1 296 ? -0.884 -5.370 -8.841 1.00 97.69 296 SER A CA 1
ATOM 2339 C C . SER A 1 296 ? -2.118 -4.988 -7.992 1.00 97.69 296 SER A C 1
ATOM 2341 O O . SER A 1 296 ? -2.258 -5.454 -6.851 1.00 97.69 296 SER A O 1
ATOM 2343 N N . PRO A 1 297 ? -3.051 -4.169 -8.525 1.00 97.94 297 PRO A N 1
ATOM 2344 C CA . PRO A 1 297 ? -4.236 -3.699 -7.795 1.00 97.94 297 PRO A CA 1
ATOM 2345 C C . PRO A 1 297 ? -5.130 -4.813 -7.223 1.00 97.94 297 PRO A C 1
ATOM 2347 O O . PRO A 1 297 ? -5.662 -4.684 -6.118 1.00 97.94 297 PRO A O 1
ATOM 2350 N N . GLY A 1 298 ? -5.259 -5.948 -7.906 1.00 97.31 298 GLY A N 1
ATOM 2351 C CA . GLY A 1 298 ? -6.022 -7.106 -7.449 1.00 97.31 298 GLY A CA 1
ATOM 2352 C C . GLY A 1 298 ? -5.435 -7.751 -6.192 1.00 97.31 298 GLY A C 1
ATOM 2353 O O . GLY A 1 298 ? -6.189 -8.233 -5.336 1.00 97.31 298 GLY A O 1
ATOM 2354 N N . ARG A 1 299 ? -4.105 -7.725 -6.031 1.00 97.25 299 ARG A N 1
ATOM 2355 C CA . ARG A 1 299 ? -3.422 -8.119 -4.783 1.00 97.25 299 ARG A CA 1
ATOM 2356 C C . ARG A 1 299 ? -3.657 -7.090 -3.689 1.00 97.25 299 ARG A C 1
ATOM 2358 O O . ARG A 1 299 ? -4.016 -7.467 -2.578 1.00 97.25 299 ARG A O 1
ATOM 2365 N N . MET A 1 300 ? -3.548 -5.805 -4.019 1.00 98.19 300 MET A N 1
ATOM 2366 C CA . MET A 1 300 ? -3.807 -4.705 -3.084 1.00 98.19 300 MET A CA 1
ATOM 2367 C C . MET A 1 300 ? -5.225 -4.754 -2.503 1.00 98.19 300 MET A C 1
ATOM 2369 O O . MET A 1 300 ? -5.403 -4.593 -1.296 1.00 98.19 300 MET A O 1
ATOM 2373 N N . LEU A 1 301 ? -6.237 -5.055 -3.321 1.00 98.25 301 LEU A N 1
ATOM 2374 C CA . LEU A 1 301 ? -7.617 -5.232 -2.858 1.00 98.25 301 LEU A CA 1
ATOM 2375 C C . LEU A 1 301 ? -7.706 -6.340 -1.803 1.00 98.25 301 LEU A C 1
ATOM 2377 O O . LEU A 1 301 ? -8.292 -6.138 -0.739 1.00 98.25 301 LEU A O 1
ATOM 2381 N N . ARG A 1 302 ? -7.086 -7.494 -2.072 1.00 97.12 302 ARG A N 1
ATOM 2382 C CA . ARG A 1 302 ? -7.095 -8.659 -1.172 1.00 97.12 302 ARG A CA 1
ATOM 2383 C C . ARG A 1 302 ? -6.319 -8.396 0.119 1.00 97.12 302 ARG A C 1
ATOM 2385 O O . ARG A 1 302 ? -6.818 -8.724 1.192 1.00 97.12 302 ARG A O 1
ATOM 2392 N N . ASN A 1 303 ? -5.167 -7.734 0.032 1.00 97.19 303 ASN A N 1
ATOM 2393 C CA . ASN A 1 303 ? -4.381 -7.301 1.190 1.00 97.19 303 ASN A CA 1
ATOM 2394 C C . ASN A 1 303 ? -5.194 -6.396 2.130 1.00 97.19 303 ASN A C 1
ATOM 2396 O O . ASN A 1 303 ? -5.092 -6.496 3.348 1.00 97.19 303 ASN A O 1
ATOM 2400 N N . ASN A 1 304 ? -6.060 -5.549 1.570 1.00 98.25 304 ASN A N 1
ATOM 2401 C CA . ASN A 1 304 ? -6.952 -4.673 2.327 1.00 98.25 304 ASN A CA 1
ATOM 2402 C C . ASN A 1 304 ? -8.258 -5.350 2.788 1.00 98.25 304 ASN A C 1
ATOM 2404 O O . ASN A 1 304 ? -9.119 -4.684 3.367 1.00 98.25 304 ASN A O 1
ATOM 2408 N N . GLY A 1 305 ? -8.426 -6.657 2.563 1.00 97.62 305 GLY A N 1
ATOM 2409 C CA . GLY A 1 305 ? -9.701 -7.357 2.726 1.00 97.62 305 GLY A CA 1
ATOM 2410 C C . GLY A 1 305 ? -10.350 -7.194 4.102 1.00 97.62 305 GLY A C 1
ATOM 2411 O O . GLY A 1 305 ? -11.542 -6.905 4.171 1.00 97.62 305 GLY A O 1
ATOM 2412 N N . SER A 1 306 ? -9.576 -7.279 5.189 1.00 97.19 306 SER A N 1
ATOM 2413 C CA . SER A 1 306 ? -10.098 -7.109 6.554 1.00 97.19 306 SER A CA 1
ATOM 2414 C C . SER A 1 306 ? -10.697 -5.724 6.791 1.00 97.19 306 SER A C 1
ATOM 2416 O O . SER A 1 306 ? -11.758 -5.591 7.406 1.00 97.19 306 SER A O 1
ATOM 2418 N N . TRP A 1 307 ? -10.047 -4.680 6.274 1.00 97.38 307 TRP A N 1
ATOM 2419 C CA . TRP A 1 307 ? -10.536 -3.307 6.365 1.00 97.38 307 TRP A CA 1
ATOM 2420 C C . TRP A 1 307 ? -11.772 -3.105 5.487 1.00 97.38 307 TRP A C 1
ATOM 2422 O O . TRP A 1 307 ? -12.804 -2.647 5.972 1.00 97.38 307 TRP A O 1
ATOM 2432 N N . LEU A 1 308 ? -11.704 -3.525 4.219 1.00 97.69 308 LEU A N 1
ATOM 2433 C CA . LEU A 1 308 ? -12.810 -3.396 3.265 1.00 97.69 308 LEU A CA 1
ATOM 2434 C C . LEU A 1 308 ? -14.075 -4.105 3.761 1.00 97.69 308 LEU A C 1
ATOM 2436 O O . LEU A 1 308 ? -15.160 -3.529 3.722 1.00 97.69 308 LEU A O 1
ATOM 2440 N N . ARG A 1 309 ? -13.945 -5.326 4.291 1.00 96.81 309 ARG A N 1
ATOM 2441 C CA . ARG A 1 309 ? -15.078 -6.073 4.847 1.00 96.81 309 ARG A CA 1
ATOM 2442 C C . ARG A 1 309 ? -15.672 -5.393 6.085 1.00 96.81 309 ARG A C 1
ATOM 2444 O O . ARG A 1 309 ? -16.875 -5.488 6.300 1.00 96.81 309 ARG A O 1
ATOM 2451 N N . SER A 1 310 ? -14.859 -4.689 6.879 1.00 96.62 310 SER A N 1
ATOM 2452 C CA . SER A 1 310 ? -15.339 -3.900 8.032 1.00 96.62 310 SER A CA 1
ATOM 2453 C C . SER A 1 310 ? -16.192 -2.717 7.573 1.00 96.62 310 SER A C 1
ATOM 2455 O O . SER A 1 310 ? -17.290 -2.502 8.079 1.00 96.62 310 SER A O 1
ATOM 2457 N N . CYS A 1 311 ? -15.729 -1.999 6.549 1.00 95.50 311 CYS A N 1
ATOM 2458 C CA . CYS A 1 311 ? -16.463 -0.903 5.915 1.00 95.50 311 CYS A CA 1
ATOM 2459 C C . CYS A 1 311 ? -17.784 -1.356 5.266 1.00 95.50 311 CYS A C 1
ATOM 2461 O O . CYS A 1 311 ? -18.767 -0.618 5.276 1.00 95.50 311 CYS A O 1
ATOM 2463 N N . LEU A 1 312 ? -17.832 -2.584 4.741 1.00 94.25 312 LEU A N 1
ATOM 2464 C CA . LEU A 1 312 ? -19.014 -3.198 4.124 1.00 94.25 312 LEU A CA 1
ATOM 2465 C C . LEU A 1 312 ? -19.835 -4.027 5.125 1.00 94.25 312 LEU A C 1
ATOM 2467 O O . LEU A 1 312 ? -20.295 -5.126 4.815 1.00 94.25 312 LEU A O 1
ATOM 2471 N N . PHE A 1 313 ? -20.013 -3.516 6.344 1.00 91.75 313 PHE A N 1
ATOM 2472 C CA . PHE A 1 313 ? -20.804 -4.178 7.383 1.00 91.75 313 PHE A CA 1
ATOM 2473 C C . PHE A 1 313 ? -22.225 -4.521 6.902 1.00 91.75 313 PHE A C 1
ATOM 2475 O O . PHE A 1 313 ? -22.872 -3.722 6.230 1.00 91.75 313 PHE A O 1
ATOM 2482 N N . LEU A 1 314 ? -22.690 -5.734 7.234 1.00 90.31 314 LEU A N 1
ATOM 2483 C CA . LEU A 1 314 ? -23.921 -6.366 6.716 1.00 90.31 314 LEU A CA 1
ATOM 2484 C C . LEU A 1 314 ? -23.942 -6.605 5.193 1.00 90.31 314 LEU A C 1
ATOM 2486 O O . LEU A 1 314 ? -24.945 -7.059 4.647 1.00 90.31 314 LEU A O 1
ATOM 2490 N N . GLY A 1 315 ? -22.826 -6.358 4.509 1.00 91.56 315 GLY A N 1
ATOM 2491 C CA . GLY A 1 315 ? -22.648 -6.553 3.077 1.00 91.56 315 GLY A CA 1
ATOM 2492 C C . GLY A 1 315 ? -22.022 -7.891 2.692 1.00 91.56 315 GLY A C 1
ATOM 2493 O O . GLY A 1 315 ? -21.606 -8.023 1.550 1.00 91.56 315 GLY A O 1
ATOM 2494 N N . ASP A 1 316 ? -21.941 -8.889 3.581 1.00 93.56 316 ASP A N 1
ATOM 2495 C CA . ASP A 1 316 ? -21.294 -10.182 3.276 1.00 93.56 316 ASP A CA 1
ATOM 2496 C C . ASP A 1 316 ? -21.955 -10.909 2.081 1.00 93.56 316 ASP A C 1
ATOM 2498 O O . ASP A 1 316 ? -21.286 -11.625 1.340 1.00 93.56 316 ASP A O 1
ATOM 2502 N N . ASN A 1 317 ? -23.249 -10.678 1.831 1.00 94.81 317 ASN A N 1
ATOM 2503 C CA . ASN A 1 317 ? -23.963 -11.198 0.657 1.00 94.81 317 ASN A CA 1
ATOM 2504 C C . ASN A 1 317 ? -23.768 -10.363 -0.626 1.00 94.81 317 ASN A C 1
ATOM 2506 O O . ASN A 1 317 ? -24.341 -10.692 -1.667 1.00 94.81 317 ASN A O 1
ATOM 2510 N N . LYS A 1 318 ? -23.018 -9.259 -0.555 1.00 95.25 318 LYS A N 1
ATOM 2511 C CA . LYS A 1 318 ? -22.717 -8.379 -1.684 1.00 95.25 318 LYS A CA 1
ATOM 2512 C C . LYS A 1 318 ? -21.434 -8.816 -2.382 1.00 95.25 318 LYS A C 1
ATOM 2514 O O . LYS A 1 318 ? -20.651 -9.637 -1.902 1.00 95.25 318 LYS A O 1
ATOM 2519 N N . ILE A 1 319 ? -21.224 -8.213 -3.543 1.00 97.25 319 ILE A N 1
ATOM 2520 C CA . ILE A 1 319 ? -20.056 -8.413 -4.387 1.00 97.25 319 ILE A CA 1
ATOM 2521 C C . ILE A 1 319 ? -19.466 -7.034 -4.681 1.00 97.25 319 ILE A C 1
ATOM 2523 O O . ILE A 1 319 ? -20.204 -6.104 -5.004 1.00 97.25 319 ILE A O 1
ATOM 2527 N N . LEU A 1 320 ? -18.145 -6.913 -4.575 1.00 97.69 320 LEU A N 1
ATOM 2528 C CA . LEU A 1 320 ? -17.374 -5.838 -5.187 1.00 97.69 320 LEU A CA 1
ATOM 2529 C C . LEU A 1 320 ? -17.227 -6.169 -6.668 1.00 97.69 320 LEU A C 1
ATOM 2531 O O . LEU A 1 320 ? -16.346 -6.929 -7.070 1.00 97.69 320 LEU A O 1
ATOM 2535 N N . LYS A 1 321 ? -18.153 -5.650 -7.467 1.00 98.06 321 LYS A N 1
ATOM 2536 C CA . LYS A 1 321 ? -18.207 -5.880 -8.903 1.00 98.06 321 LYS A CA 1
ATOM 2537 C C . LYS A 1 321 ? -17.201 -4.985 -9.607 1.00 98.06 321 LYS A C 1
ATOM 2539 O O . LYS A 1 321 ? -17.232 -3.773 -9.404 1.00 98.06 321 LYS A O 1
ATOM 2544 N N . TYR A 1 322 ? -16.352 -5.561 -10.444 1.00 98.38 322 TYR A N 1
ATOM 2545 C CA . TYR A 1 322 ? -15.437 -4.802 -11.285 1.00 98.38 322 TYR A CA 1
ATOM 2546 C C . TYR A 1 322 ? -16.219 -3.889 -12.240 1.00 98.38 322 TYR A C 1
ATOM 2548 O O . TYR A 1 322 ? -17.180 -4.324 -12.884 1.00 98.38 322 TYR A O 1
ATOM 2556 N N . THR A 1 323 ? -15.807 -2.625 -12.352 1.00 97.69 323 THR A N 1
ATOM 2557 C CA . THR A 1 323 ? -16.417 -1.664 -13.285 1.00 97.69 323 THR A CA 1
ATOM 2558 C C . THR A 1 323 ? -15.467 -1.259 -14.400 1.00 97.69 323 THR A C 1
ATOM 2560 O O . THR A 1 323 ? -15.853 -1.274 -15.569 1.00 97.69 323 THR A O 1
ATOM 2563 N N . SER A 1 324 ? -14.235 -0.897 -14.056 1.00 96.94 324 SER A N 1
ATOM 2564 C CA . SER A 1 324 ? -13.301 -0.257 -14.985 1.00 96.94 324 SER A CA 1
ATOM 2565 C C . SER A 1 324 ? -11.865 -0.328 -14.475 1.00 96.94 324 SER A C 1
ATOM 2567 O O . SER A 1 324 ? -11.603 -0.539 -13.294 1.00 96.94 324 SER A O 1
ATOM 2569 N N . ALA A 1 325 ? -10.924 -0.167 -15.402 1.00 95.94 325 ALA A N 1
ATOM 2570 C CA . ALA A 1 325 ? -9.533 0.146 -15.114 1.00 95.94 325 ALA A CA 1
ATOM 2571 C C . ALA A 1 325 ? -9.043 1.151 -16.160 1.00 95.94 325 ALA A C 1
ATOM 2573 O O . ALA A 1 325 ? -9.553 1.151 -17.285 1.00 95.94 325 ALA A O 1
ATOM 2574 N N . ASP A 1 326 ? -8.050 1.969 -15.821 1.00 92.38 326 ASP A N 1
ATOM 2575 C CA . ASP A 1 326 ? -7.551 3.000 -16.742 1.00 92.38 326 ASP A CA 1
ATOM 2576 C C . ASP A 1 326 ? -6.873 2.411 -17.991 1.00 92.38 326 ASP A C 1
ATOM 2578 O O . ASP A 1 326 ? -6.876 3.024 -19.064 1.00 92.38 326 ASP A O 1
ATOM 2582 N N . LYS A 1 327 ? -6.240 1.237 -17.842 1.00 92.12 327 LYS A N 1
ATOM 2583 C CA . LYS A 1 327 ? -5.428 0.564 -18.870 1.00 92.12 327 LYS A CA 1
ATOM 2584 C C . LYS A 1 327 ? -5.722 -0.944 -18.923 1.00 92.12 327 LYS A C 1
ATOM 2586 O O . LYS A 1 327 ? -6.863 -1.339 -19.164 1.00 92.12 327 LYS A O 1
ATOM 2591 N N . ASN A 1 328 ? -4.707 -1.798 -18.797 1.00 93.81 328 ASN A N 1
ATOM 2592 C CA . ASN A 1 328 ? -4.837 -3.236 -18.968 1.00 93.81 328 ASN A CA 1
ATOM 2593 C C . ASN A 1 328 ? -5.538 -3.873 -17.766 1.00 93.81 328 ASN A C 1
ATOM 2595 O O . ASN A 1 328 ? -4.979 -3.995 -16.682 1.00 93.81 328 ASN A O 1
ATOM 2599 N N . ASN A 1 329 ? -6.754 -4.352 -18.000 1.00 95.00 329 ASN A N 1
ATOM 2600 C CA . ASN A 1 329 ? -7.556 -5.092 -17.029 1.00 95.00 329 ASN A CA 1
ATOM 2601 C C . ASN A 1 329 ? -7.528 -6.613 -17.239 1.00 95.00 329 ASN A C 1
ATOM 2603 O O . ASN A 1 329 ? -8.297 -7.336 -16.607 1.00 95.00 329 ASN A O 1
ATOM 2607 N N . LYS A 1 330 ? -6.710 -7.102 -18.175 1.00 96.75 330 LYS A N 1
ATOM 2608 C CA . LYS A 1 330 ? -6.675 -8.514 -18.575 1.00 96.75 330 LYS A CA 1
ATOM 2609 C C . LYS A 1 330 ? -5.583 -9.307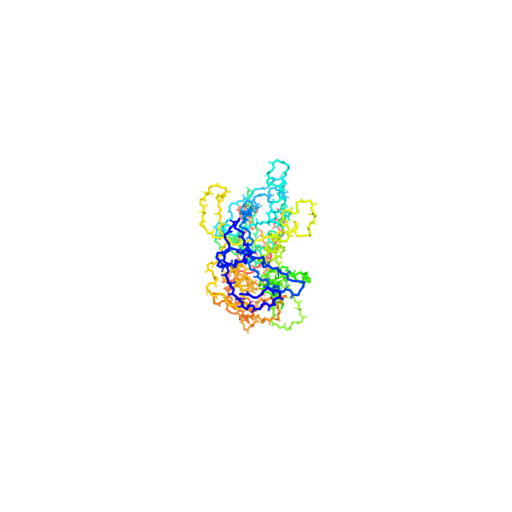 -17.873 1.00 96.75 330 LYS A C 1
ATOM 2611 O O . LYS A 1 330 ? -5.490 -10.499 -18.135 1.00 96.75 330 LYS A O 1
ATOM 2616 N N . LEU A 1 331 ? -4.764 -8.662 -17.040 1.00 97.38 331 LEU A N 1
ATOM 2617 C CA . LEU A 1 331 ? -3.726 -9.351 -16.289 1.00 97.38 331 LEU A CA 1
ATOM 2618 C C . LEU A 1 331 ? -4.356 -10.441 -15.413 1.00 97.38 331 LEU A C 1
ATOM 2620 O O . LEU A 1 331 ? -5.257 -10.183 -14.610 1.00 97.38 331 LEU A O 1
ATOM 2624 N N . GLU A 1 332 ? -3.826 -11.648 -15.560 1.00 97.75 332 GLU A N 1
ATOM 2625 C CA . GLU A 1 332 ? -4.045 -12.753 -14.635 1.00 97.75 332 GLU A CA 1
ATOM 2626 C C . GLU A 1 332 ? -2.680 -13.271 -14.203 1.00 97.75 332 GLU A C 1
ATOM 2628 O O . GLU A 1 332 ? -1.815 -13.503 -15.047 1.00 97.75 332 GLU A O 1
ATOM 2633 N N . CYS A 1 333 ? -2.448 -13.411 -12.903 1.00 97.62 333 CYS A N 1
ATOM 2634 C CA . CYS A 1 333 ? -1.141 -13.782 -12.383 1.00 97.62 333 CYS A CA 1
ATOM 2635 C C . CYS A 1 333 ? -1.276 -14.501 -11.044 1.00 97.62 333 CYS A C 1
ATOM 2637 O O . CYS A 1 333 ? -1.845 -13.947 -10.102 1.00 97.62 333 CYS A O 1
ATOM 2639 N N . ASP A 1 334 ? -0.716 -15.714 -10.959 1.00 96.25 334 ASP A N 1
ATOM 2640 C CA . ASP A 1 334 ? -0.666 -16.520 -9.731 1.00 96.25 334 ASP A CA 1
ATOM 2641 C C . ASP A 1 334 ? -2.055 -16.616 -9.058 1.00 96.25 334 ASP A C 1
ATOM 2643 O O . ASP A 1 334 ? -2.286 -16.237 -7.913 1.00 96.25 334 ASP A O 1
ATOM 2647 N N . GLY A 1 335 ? -3.035 -17.051 -9.860 1.00 95.19 335 GLY A N 1
ATOM 2648 C CA . GLY A 1 335 ? -4.424 -17.273 -9.440 1.00 95.19 335 GLY A CA 1
ATOM 2649 C C . GLY A 1 335 ? -5.272 -16.010 -9.252 1.00 95.19 335 GLY A C 1
ATOM 2650 O O . GLY A 1 335 ? -6.462 -16.122 -8.958 1.00 95.19 335 GLY A O 1
ATOM 2651 N N . ILE A 1 336 ? -4.702 -14.816 -9.432 1.00 97.00 336 ILE A N 1
ATOM 2652 C CA . ILE A 1 336 ? -5.421 -13.545 -9.308 1.00 97.00 336 ILE A CA 1
ATOM 2653 C C . ILE A 1 336 ? -5.751 -13.006 -10.692 1.00 97.00 336 ILE A C 1
ATOM 2655 O O . ILE A 1 336 ? -4.858 -12.753 -11.493 1.00 97.00 336 ILE A O 1
ATOM 2659 N N . ILE A 1 337 ? -7.042 -12.803 -10.944 1.00 97.88 337 ILE A N 1
ATOM 2660 C CA . ILE A 1 337 ? -7.572 -12.142 -12.136 1.00 97.88 33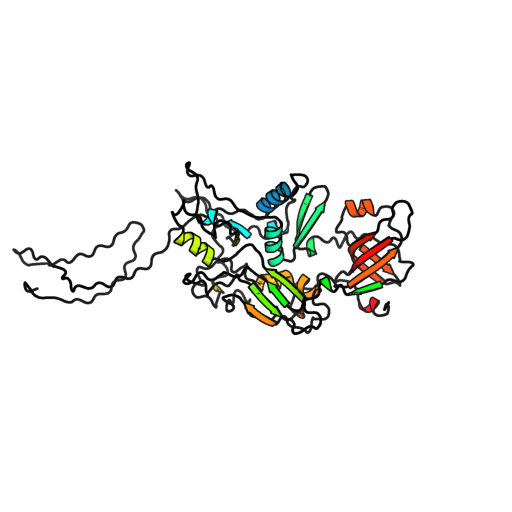7 ILE A CA 1
ATOM 2661 C C . ILE A 1 337 ? -7.938 -10.710 -11.733 1.00 97.88 337 ILE A C 1
ATOM 2663 O O . ILE A 1 337 ? -8.791 -10.512 -10.865 1.00 97.88 337 ILE A O 1
ATOM 2667 N N . GLU A 1 338 ? -7.304 -9.709 -12.345 1.00 97.31 338 GLU A N 1
ATOM 2668 C CA . GLU A 1 338 ? -7.421 -8.304 -11.916 1.00 97.31 338 GLU A CA 1
ATOM 2669 C C . GLU A 1 338 ? -8.854 -7.753 -12.012 1.00 97.31 338 GLU A C 1
ATOM 2671 O O . GLU A 1 338 ? -9.340 -7.071 -11.114 1.00 97.31 338 GLU A O 1
ATOM 2676 N N . ARG A 1 339 ? -9.574 -8.110 -13.079 1.00 97.19 339 ARG A N 1
ATOM 2677 C CA . ARG A 1 339 ? -10.970 -7.698 -13.323 1.00 97.19 339 ARG A CA 1
ATOM 2678 C C . ARG A 1 339 ? -12.025 -8.600 -12.672 1.00 97.19 339 ARG A C 1
ATOM 2680 O O . ARG A 1 339 ? -13.179 -8.591 -13.096 1.00 97.19 339 ARG A O 1
ATOM 2687 N N . GLN A 1 340 ? -11.631 -9.465 -11.742 1.00 97.25 340 GLN A N 1
ATOM 2688 C CA . GLN A 1 340 ? -12.557 -10.412 -11.133 1.00 97.25 340 GLN A CA 1
ATOM 2689 C C . GLN A 1 340 ? -13.441 -9.725 -10.099 1.00 97.25 340 GLN A C 1
ATOM 2691 O O . GLN A 1 340 ? -12.949 -9.045 -9.203 1.00 97.25 340 GLN A O 1
ATOM 2696 N N . ASP A 1 341 ? -14.741 -9.987 -10.182 1.00 98.06 341 ASP A N 1
ATOM 2697 C CA . ASP A 1 341 ? -15.687 -9.657 -9.124 1.00 98.06 341 ASP A CA 1
ATOM 2698 C C . ASP A 1 341 ? -15.298 -10.361 -7.815 1.00 98.06 341 ASP A C 1
ATOM 2700 O O . ASP A 1 341 ? -15.074 -11.574 -7.789 1.00 98.06 341 ASP A O 1
ATOM 2704 N N . VAL A 1 342 ? -15.248 -9.614 -6.712 1.00 97.75 342 VAL A N 1
ATOM 2705 C CA . VAL A 1 342 ? -14.822 -10.146 -5.412 1.00 97.75 342 VAL A CA 1
ATOM 2706 C C . VAL A 1 342 ? -16.020 -10.229 -4.464 1.00 97.75 342 VAL A C 1
ATOM 2708 O O . VAL A 1 342 ? -16.581 -9.192 -4.102 1.00 97.75 342 VAL A O 1
ATOM 2711 N N . PRO A 1 343 ? -16.448 -11.427 -4.027 1.00 97.31 343 PRO A N 1
ATOM 2712 C CA . PRO A 1 343 ? -17.495 -11.542 -3.018 1.00 97.31 343 PRO A CA 1
ATOM 2713 C C . PRO A 1 343 ? -16.998 -10.971 -1.685 1.00 97.31 343 PRO A C 1
ATOM 2715 O O . PRO A 1 343 ? -15.895 -11.296 -1.246 1.00 97.31 343 PRO A O 1
ATOM 2718 N N . VAL A 1 344 ? -17.814 -10.155 -1.011 1.00 97.06 344 VAL A N 1
ATOM 2719 C CA . VAL A 1 344 ? -17.416 -9.501 0.252 1.00 97.06 344 VAL A CA 1
ATOM 2720 C C . VAL A 1 344 ? -17.112 -10.534 1.338 1.00 97.06 344 VAL A C 1
ATOM 2722 O O . VAL A 1 344 ? -16.121 -10.403 2.053 1.00 97.06 344 VAL A O 1
ATOM 2725 N N . ILE A 1 345 ? -17.896 -11.614 1.405 1.00 96.19 345 ILE A N 1
ATOM 2726 C CA . ILE A 1 345 ? -17.641 -12.748 2.305 1.00 96.19 345 ILE A CA 1
ATOM 2727 C C . ILE A 1 345 ? -16.319 -13.482 2.022 1.00 96.19 345 ILE A C 1
ATOM 2729 O O . ILE A 1 345 ? -15.798 -14.151 2.909 1.00 96.19 345 ILE A O 1
ATOM 2733 N N . GLY A 1 346 ? -15.771 -13.359 0.807 1.00 95.38 346 GLY A N 1
ATOM 2734 C CA . GLY A 1 346 ? -14.488 -13.952 0.419 1.00 95.38 346 GLY A CA 1
ATOM 2735 C C . GLY A 1 346 ? -13.266 -13.121 0.818 1.00 95.38 346 GLY A C 1
ATOM 2736 O O . GLY A 1 346 ? -12.141 -13.569 0.617 1.00 95.38 346 GLY A O 1
ATOM 2737 N N . LEU A 1 347 ? -13.465 -11.919 1.368 1.00 96.81 347 LEU A N 1
ATOM 2738 C CA . LEU A 1 347 ? -12.393 -11.115 1.950 1.00 96.81 347 LEU A CA 1
ATOM 2739 C C . LEU A 1 347 ? -12.003 -11.644 3.339 1.00 96.81 347 LEU A C 1
ATOM 2741 O O . LEU A 1 347 ? -12.812 -12.271 4.033 1.00 96.81 347 LEU A O 1
ATOM 2745 N N . ASN A 1 348 ? -10.779 -11.317 3.769 1.00 95.94 348 ASN A N 1
ATOM 2746 C CA . ASN A 1 348 ? -10.289 -11.617 5.117 1.00 95.94 348 ASN A CA 1
ATOM 2747 C C . ASN A 1 348 ? -11.283 -11.162 6.202 1.00 95.94 348 ASN A C 1
ATOM 2749 O O . ASN A 1 348 ? -12.083 -10.241 6.001 1.00 95.94 348 ASN A O 1
ATOM 2753 N N . ASN A 1 349 ? -11.217 -11.805 7.371 1.00 95.06 349 ASN A N 1
ATOM 2754 C CA . ASN A 1 349 ? -12.085 -11.486 8.504 1.00 95.06 349 ASN A CA 1
ATOM 2755 C C . ASN A 1 349 ? -12.051 -9.993 8.838 1.00 95.06 349 ASN A C 1
ATOM 2757 O O . ASN A 1 349 ? -11.007 -9.345 8.731 1.00 95.06 349 ASN A O 1
ATOM 2761 N N . ARG A 1 350 ? -13.214 -9.461 9.226 1.00 94.94 350 ARG A N 1
ATOM 2762 C CA . ARG A 1 350 ? -13.383 -8.051 9.585 1.00 94.94 350 ARG A CA 1
ATOM 2763 C C . ARG A 1 350 ? -12.399 -7.667 10.689 1.00 94.94 350 ARG A C 1
ATOM 2765 O O . ARG A 1 350 ? -12.161 -8.445 11.598 1.00 94.94 350 ARG A O 1
ATOM 2772 N N . PHE A 1 351 ? -11.864 -6.458 10.593 1.00 95.56 351 PHE A N 1
ATOM 2773 C CA . PHE A 1 351 ? -10.999 -5.839 11.592 1.00 95.56 351 PHE A CA 1
ATOM 2774 C C . PHE A 1 351 ? -11.812 -5.137 12.694 1.00 95.56 351 PHE A C 1
ATOM 2776 O O . PHE A 1 351 ? -11.408 -5.151 13.851 1.00 95.56 351 PHE A O 1
ATOM 2783 N N . PHE A 1 352 ? -12.959 -4.543 12.352 1.00 96.38 352 PHE A N 1
ATOM 2784 C CA . PHE A 1 352 ? -13.849 -3.852 13.291 1.00 96.38 352 PHE A CA 1
ATOM 2785 C C . PHE A 1 352 ? -15.307 -3.901 12.813 1.00 96.38 352 PHE A C 1
ATOM 2787 O O . PHE A 1 352 ? -15.594 -4.268 11.668 1.00 96.38 352 PHE A O 1
ATOM 2794 N N . TYR A 1 353 ? -16.234 -3.502 13.681 1.00 96.25 353 TYR A N 1
ATOM 2795 C CA . TYR A 1 353 ? -17.581 -3.103 13.286 1.00 96.25 353 TYR A CA 1
ATOM 2796 C C . TYR A 1 353 ? -17.645 -1.580 13.165 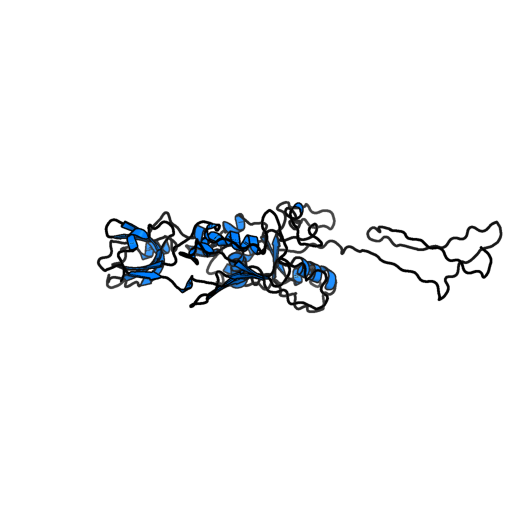1.00 96.25 353 TYR A C 1
ATOM 2798 O O . TYR A 1 353 ? -17.204 -0.897 14.088 1.00 96.25 353 TYR A O 1
ATOM 2806 N N . PRO A 1 354 ? -18.231 -1.008 12.095 1.00 95.06 354 PRO A N 1
ATOM 2807 C CA . PRO A 1 354 ? -18.425 0.437 11.938 1.00 95.06 354 PRO A CA 1
ATOM 2808 C C . PRO A 1 354 ? -19.579 0.932 12.828 1.00 95.06 354 PRO A C 1
ATOM 2810 O O . PRO A 1 354 ? -20.480 1.646 12.392 1.00 95.06 354 PRO A O 1
ATOM 2813 N N . LEU A 1 355 ? -19.579 0.489 14.080 1.00 95.06 355 LEU A N 1
ATOM 2814 C CA . LEU A 1 355 ? -20.511 0.842 15.127 1.00 95.06 355 LEU A CA 1
ATOM 2815 C C . LEU A 1 355 ? -19.718 1.561 16.207 1.00 95.06 355 LEU A C 1
ATOM 2817 O O . LEU A 1 355 ? -18.693 1.062 16.671 1.00 95.06 355 LEU A O 1
ATOM 2821 N N . VAL A 1 356 ? -20.201 2.733 16.594 1.00 95.25 356 VAL A N 1
ATOM 2822 C CA . VAL A 1 356 ? -19.624 3.526 17.671 1.00 95.25 356 VAL A CA 1
ATOM 2823 C C . VAL A 1 356 ? -20.524 3.410 18.880 1.00 95.25 356 VAL A C 1
ATOM 2825 O O . VAL A 1 356 ? -21.707 3.752 18.821 1.00 95.25 356 VAL A O 1
ATOM 2828 N N . MET A 1 357 ? -19.943 2.919 19.966 1.00 93.69 357 MET A N 1
ATOM 2829 C CA . MET A 1 357 ? -20.556 2.873 21.279 1.00 93.69 357 MET A CA 1
ATOM 2830 C C . MET A 1 357 ? -20.178 4.137 22.046 1.00 93.69 357 MET A C 1
ATOM 2832 O O . MET A 1 357 ? -18.997 4.412 22.258 1.00 93.69 357 MET A O 1
ATOM 2836 N N . THR A 1 358 ? -21.183 4.903 22.456 1.00 93.19 358 THR A N 1
ATOM 2837 C CA . THR A 1 358 ? -21.025 6.085 23.298 1.00 93.19 358 THR A CA 1
ATOM 2838 C C . THR A 1 358 ? -21.400 5.751 24.736 1.00 93.19 358 THR A C 1
ATOM 2840 O O . THR A 1 358 ? -22.509 5.281 25.003 1.00 93.19 358 THR A O 1
ATOM 2843 N N . LEU A 1 359 ? -20.471 6.020 25.651 1.00 91.25 359 LEU A N 1
ATOM 2844 C CA . LEU A 1 359 ? -20.589 5.748 27.082 1.00 91.25 359 LEU A CA 1
ATOM 2845 C C . LEU A 1 359 ? -20.433 7.048 27.873 1.00 91.25 359 LEU A C 1
ATOM 2847 O O . LEU A 1 359 ? -19.574 7.864 27.539 1.00 91.25 359 LEU A O 1
ATOM 2851 N N . GLU A 1 360 ? -21.215 7.210 28.939 1.00 89.56 360 GLU A N 1
ATOM 2852 C CA . GLU A 1 360 ? -21.042 8.275 29.933 1.00 89.56 360 GLU A CA 1
ATOM 2853 C C . GLU A 1 360 ? -20.672 7.650 31.281 1.00 89.56 360 GLU A C 1
ATOM 2855 O O . GLU A 1 360 ? -21.501 7.018 31.935 1.00 89.56 360 GLU A O 1
ATOM 2860 N N . LEU A 1 361 ? -19.406 7.787 31.680 1.00 87.69 361 LEU A N 1
ATOM 2861 C CA . LEU A 1 361 ? -18.871 7.151 32.888 1.00 87.69 361 LEU A CA 1
ATOM 2862 C C . LEU A 1 361 ? -17.674 7.931 33.459 1.00 87.69 361 LEU A C 1
ATOM 2864 O O . LEU A 1 361 ? -17.014 8.667 32.722 1.00 87.69 361 LEU A O 1
ATOM 2868 N N . PRO A 1 362 ? -17.392 7.843 34.772 1.00 83.69 362 PRO A N 1
ATOM 2869 C CA . PRO A 1 362 ? -16.205 8.470 35.351 1.00 83.69 362 PRO A CA 1
ATOM 2870 C C . PRO A 1 362 ? -14.930 7.832 34.785 1.00 83.69 362 PRO A C 1
ATOM 2872 O O . PRO A 1 362 ? -14.886 6.627 34.538 1.00 83.69 362 PRO A O 1
ATOM 2875 N N . ALA A 1 363 ? -13.881 8.634 34.589 1.00 78.50 363 ALA A N 1
ATOM 2876 C CA . ALA A 1 363 ? -12.595 8.099 34.153 1.00 78.50 363 ALA A CA 1
ATOM 2877 C C . ALA A 1 363 ? -11.959 7.195 35.216 1.00 78.50 363 ALA A C 1
ATOM 2879 O O . ALA A 1 363 ? -12.056 7.499 36.408 1.00 78.50 363 ALA A O 1
ATOM 2880 N N . PRO A 1 364 ? -11.244 6.133 34.803 1.00 81.12 364 PRO A N 1
ATOM 2881 C CA . PRO A 1 364 ? -10.290 5.466 35.678 1.00 81.12 364 PRO A CA 1
ATOM 2882 C C . PRO A 1 364 ? -9.299 6.477 36.272 1.00 81.12 364 PRO A C 1
ATOM 2884 O O . PRO A 1 364 ? -8.827 7.374 35.571 1.00 81.12 364 PRO A O 1
ATOM 2887 N N . ASN A 1 365 ? -8.944 6.313 37.550 1.00 80.50 365 ASN A N 1
ATOM 2888 C CA . ASN A 1 365 ? -8.056 7.249 38.259 1.00 80.50 365 ASN A CA 1
ATOM 2889 C C . ASN A 1 365 ? -6.686 7.429 37.575 1.00 80.50 365 ASN A C 1
ATOM 2891 O O . ASN A 1 365 ? -6.082 8.488 37.700 1.00 80.50 365 ASN A O 1
ATOM 2895 N N . ASN A 1 366 ? -6.207 6.411 36.856 1.00 83.88 366 ASN A N 1
ATOM 2896 C CA . ASN A 1 366 ? -4.928 6.381 36.143 1.00 83.88 366 ASN A CA 1
ATOM 2897 C C . ASN A 1 366 ? -5.095 6.381 34.611 1.00 83.88 366 ASN A C 1
ATOM 2899 O O . ASN A 1 366 ? -4.218 5.902 33.899 1.00 83.88 366 ASN A O 1
ATOM 2903 N N . LEU A 1 367 ? -6.225 6.870 34.082 1.00 84.00 367 LEU A N 1
ATOM 2904 C CA . LEU A 1 367 ? -6.502 6.822 32.642 1.00 84.00 367 LEU A CA 1
ATOM 2905 C C . LEU A 1 367 ? -5.409 7.499 31.803 1.00 84.00 367 LEU A C 1
ATOM 2907 O O . LEU A 1 367 ? -5.022 6.953 30.777 1.00 84.00 367 LEU A O 1
ATOM 2911 N N . LEU A 1 368 ? -4.915 8.664 32.234 1.00 83.69 368 LEU A N 1
ATOM 2912 C CA . LEU A 1 368 ? -3.867 9.389 31.508 1.00 83.69 368 LEU A CA 1
ATOM 2913 C C . LEU A 1 368 ? -2.575 8.569 31.436 1.00 83.69 368 LEU A C 1
ATOM 2915 O O . LEU A 1 368 ? -2.047 8.392 30.344 1.00 83.69 368 LEU A O 1
ATOM 2919 N N . ASP A 1 369 ? -2.149 7.982 32.556 1.00 86.81 369 ASP A N 1
ATOM 2920 C CA . ASP A 1 369 ? -0.962 7.122 32.609 1.00 86.81 369 ASP A CA 1
ATOM 2921 C C . ASP A 1 369 ? -1.120 5.888 31.706 1.00 86.81 369 ASP A C 1
ATOM 2923 O O . ASP A 1 369 ? -0.182 5.476 31.028 1.00 86.81 369 ASP A O 1
ATOM 2927 N N . LEU A 1 370 ? -2.320 5.294 31.666 1.00 87.00 370 LEU A N 1
ATOM 2928 C CA . LEU A 1 370 ? -2.619 4.151 30.797 1.00 87.00 370 LEU A CA 1
ATOM 2929 C C . LEU A 1 370 ? -2.585 4.537 29.313 1.00 87.00 370 LEU A C 1
ATOM 2931 O O . LEU A 1 370 ? -2.045 3.786 28.501 1.00 87.00 370 LEU A O 1
ATOM 2935 N N . MET A 1 371 ? -3.133 5.702 28.963 1.00 85.00 371 MET A N 1
ATOM 2936 C CA . MET A 1 371 ? -3.122 6.226 27.596 1.00 85.00 371 MET A CA 1
ATOM 2937 C C . MET A 1 371 ? -1.718 6.623 27.138 1.00 85.00 371 MET A C 1
ATOM 2939 O O . MET A 1 371 ? -1.376 6.392 25.984 1.00 85.00 371 MET A O 1
ATOM 2943 N N . GLU A 1 372 ? -0.898 7.185 28.024 1.00 84.62 372 GLU A N 1
ATOM 2944 C CA . GLU A 1 372 ? 0.500 7.513 27.734 1.00 84.62 372 GLU A CA 1
ATOM 2945 C C . GLU A 1 372 ? 1.347 6.239 27.583 1.00 84.62 372 GLU A C 1
ATOM 2947 O O . GLU A 1 372 ? 2.172 6.127 26.676 1.00 84.62 372 GLU A O 1
ATOM 2952 N N . ALA A 1 373 ? 1.100 5.226 28.420 1.00 86.12 373 ALA A N 1
ATOM 2953 C CA . ALA A 1 373 ? 1.792 3.945 28.333 1.00 86.12 373 ALA A CA 1
ATOM 2954 C C . ALA A 1 373 ? 1.441 3.164 27.054 1.00 86.12 373 ALA A C 1
ATOM 2956 O O . ALA A 1 373 ? 2.310 2.491 26.481 1.00 86.12 373 ALA A O 1
ATOM 2957 N N . ASN A 1 374 ? 0.179 3.205 26.619 1.00 86.44 374 ASN A N 1
ATOM 2958 C CA . ASN A 1 374 ? -0.255 2.615 25.359 1.00 86.44 374 ASN A CA 1
ATOM 2959 C C . ASN A 1 374 ? -1.492 3.331 24.776 1.00 86.44 374 ASN A C 1
ATOM 2961 O O . ASN A 1 374 ? -2.625 2.976 25.115 1.00 86.44 374 ASN A O 1
ATOM 2965 N N . PRO A 1 375 ? -1.308 4.270 23.831 1.00 85.00 375 PRO A N 1
ATOM 2966 C CA . PRO A 1 375 ? -2.420 5.031 23.262 1.00 85.00 375 PRO A CA 1
ATOM 2967 C C . PRO A 1 375 ? -3.339 4.198 22.360 1.00 85.00 375 PRO A C 1
ATOM 2969 O O . PRO A 1 375 ? -4.449 4.629 22.053 1.00 85.00 375 PRO A O 1
ATOM 2972 N N . LEU A 1 376 ? -2.902 3.006 21.937 1.00 89.94 376 LEU A N 1
ATOM 2973 C CA . LEU A 1 376 ? -3.665 2.097 21.079 1.00 89.94 376 LEU A CA 1
ATOM 2974 C C . LEU A 1 376 ? -4.190 0.862 21.821 1.00 89.94 376 LEU A C 1
ATOM 2976 O O . LEU A 1 376 ? -4.643 -0.093 21.183 1.00 89.94 376 LEU A O 1
ATOM 2980 N N . ALA A 1 377 ? -4.166 0.884 23.156 1.00 92.19 377 ALA A N 1
ATOM 2981 C CA . ALA A 1 377 ? -4.894 -0.084 23.961 1.00 92.19 377 ALA A CA 1
ATOM 2982 C C . ALA A 1 377 ? -6.397 0.009 23.674 1.00 92.19 377 ALA A C 1
ATOM 2984 O O . ALA A 1 377 ? -7.006 1.081 23.705 1.00 92.19 377 ALA A O 1
ATOM 2985 N N . THR A 1 378 ? -7.007 -1.140 23.402 1.00 94.38 378 THR A N 1
ATOM 2986 C CA . THR A 1 378 ? -8.466 -1.235 23.321 1.00 94.38 378 THR A CA 1
ATOM 2987 C C . THR A 1 378 ? -9.098 -1.046 24.694 1.00 94.38 378 THR A C 1
ATOM 2989 O O . THR A 1 378 ? -8.509 -1.334 25.735 1.00 94.38 378 THR A O 1
ATOM 2992 N N . TYR A 1 379 ? -10.328 -0.559 24.690 1.00 94.88 379 TYR A N 1
ATOM 2993 C CA . TYR A 1 379 ? -11.128 -0.343 25.881 1.00 94.88 379 TYR A CA 1
ATOM 2994 C C . TYR A 1 379 ? -12.108 -1.491 26.032 1.00 94.88 379 TYR A C 1
ATOM 2996 O O . TYR A 1 379 ? -12.654 -1.973 25.041 1.00 94.88 379 TYR A O 1
ATOM 3004 N N . GLN A 1 380 ? -12.338 -1.915 27.268 1.00 95.12 380 GLN A N 1
ATOM 3005 C CA . GLN A 1 380 ? -13.310 -2.942 27.608 1.00 95.12 380 GLN A CA 1
ATOM 3006 C C . GLN A 1 380 ? -14.336 -2.369 28.576 1.00 95.12 380 GLN A C 1
ATOM 3008 O O . GLN A 1 380 ? -13.974 -1.758 29.578 1.00 95.12 380 GLN A O 1
ATOM 3013 N N . VAL A 1 381 ? -15.611 -2.616 28.301 1.00 94.06 381 VAL A N 1
ATOM 3014 C CA . VAL A 1 381 ? -16.721 -2.257 29.180 1.00 94.06 381 VAL A CA 1
ATOM 3015 C C . VAL A 1 381 ? -17.618 -3.473 29.367 1.00 94.06 381 VAL A C 1
ATOM 3017 O O . VAL A 1 381 ? -17.871 -4.217 28.420 1.00 94.06 381 VAL A O 1
ATOM 3020 N N . THR A 1 382 ? -18.088 -3.685 30.592 1.00 93.00 382 THR A N 1
ATOM 3021 C CA . THR A 1 382 ? -19.103 -4.696 30.895 1.00 93.00 382 THR A CA 1
ATOM 3022 C C . THR A 1 382 ? -20.359 -3.984 31.361 1.00 93.00 382 THR A C 1
ATOM 3024 O O . THR A 1 382 ? -20.280 -3.127 32.238 1.00 93.00 382 THR A O 1
ATOM 3027 N N . PHE A 1 383 ? -21.497 -4.336 30.773 1.00 88.56 383 PHE A N 1
ATOM 3028 C CA . PHE A 1 383 ? -22.814 -3.894 31.218 1.00 88.56 383 PHE A CA 1
ATOM 3029 C C . PHE A 1 383 ? -23.840 -4.990 30.948 1.00 88.56 383 PHE A C 1
ATOM 3031 O O . PHE A 1 383 ? -23.733 -5.717 29.958 1.00 88.56 383 PHE A O 1
ATOM 3038 N N . ASP A 1 384 ? -24.802 -5.135 31.859 1.00 84.69 384 ASP A N 1
ATOM 3039 C CA . ASP A 1 384 ? -25.884 -6.129 31.760 1.00 84.69 384 ASP A CA 1
ATOM 3040 C C . ASP A 1 384 ? -25.372 -7.561 31.487 1.00 84.69 384 ASP A C 1
ATOM 3042 O O . ASP A 1 384 ? -25.858 -8.299 30.629 1.00 84.69 384 ASP A O 1
ATOM 3046 N N . GLY A 1 385 ? -24.278 -7.925 32.164 1.00 87.12 385 GLY A N 1
ATOM 3047 C CA . GLY A 1 385 ? -23.639 -9.240 32.049 1.00 87.12 385 GLY A CA 1
ATOM 3048 C C . GLY A 1 385 ? -22.900 -9.516 30.732 1.00 87.12 385 GLY A C 1
ATOM 3049 O O . GLY A 1 385 ? -22.348 -10.605 30.585 1.00 87.12 385 GLY A O 1
ATOM 3050 N N . ASN A 1 386 ? -22.846 -8.561 29.798 1.00 91.88 386 ASN A N 1
ATOM 3051 C CA . ASN A 1 386 ? -22.145 -8.698 28.522 1.00 91.88 386 ASN A CA 1
ATOM 3052 C C . ASN A 1 386 ? -20.906 -7.798 28.483 1.00 91.88 386 ASN A C 1
ATOM 3054 O O . ASN A 1 386 ? -20.924 -6.660 28.954 1.00 91.88 386 ASN A O 1
ATOM 3058 N N . THR A 1 387 ? -19.820 -8.308 27.906 1.00 94.12 387 THR A N 1
ATOM 3059 C CA . THR A 1 387 ? -18.561 -7.573 27.761 1.00 94.12 387 THR A CA 1
ATOM 3060 C C . THR A 1 387 ? -18.368 -7.158 26.314 1.00 94.12 387 THR A C 1
ATOM 3062 O O . THR A 1 387 ? -18.435 -7.993 25.414 1.00 94.12 387 THR A O 1
ATOM 3065 N N . PHE A 1 388 ? -18.063 -5.880 26.115 1.00 95.50 388 PHE A N 1
ATOM 3066 C CA . PHE A 1 388 ? -17.766 -5.302 24.815 1.00 95.50 388 PHE A CA 1
ATOM 3067 C C . PHE A 1 388 ? -16.384 -4.664 24.808 1.00 95.50 388 PHE A C 1
ATOM 3069 O O . PHE A 1 388 ? -15.927 -4.122 25.818 1.00 95.50 388 PHE A O 1
ATOM 3076 N N . THR A 1 389 ? -15.729 -4.703 23.652 1.00 96.50 389 THR A N 1
ATOM 3077 C CA . THR A 1 389 ? -14.435 -4.058 23.426 1.00 96.50 389 THR A CA 1
ATOM 3078 C C . THR A 1 389 ? -14.471 -3.087 22.259 1.00 96.50 389 THR A C 1
ATOM 3080 O O . THR A 1 389 ? -15.235 -3.248 21.306 1.00 96.50 389 THR A O 1
ATOM 3083 N N . GLY A 1 390 ? -13.618 -2.071 22.295 1.00 95.56 390 GLY A N 1
ATOM 3084 C CA . GLY A 1 390 ? -13.505 -1.151 21.176 1.00 95.56 390 GLY A CA 1
ATOM 3085 C C . GLY A 1 390 ? -12.236 -0.320 21.174 1.00 95.56 390 GLY A C 1
ATOM 3086 O O . GLY A 1 390 ? -11.536 -0.191 22.176 1.00 95.56 390 GLY A O 1
ATOM 3087 N N . ILE A 1 391 ? -11.945 0.242 20.011 1.00 94.25 391 ILE A N 1
ATOM 3088 C CA . ILE A 1 391 ? -10.850 1.182 19.789 1.00 94.25 391 ILE A CA 1
ATOM 3089 C C . ILE A 1 391 ? -11.357 2.575 20.164 1.00 94.25 391 ILE A C 1
ATOM 3091 O O . ILE A 1 391 ? -12.434 2.978 19.723 1.00 94.25 391 ILE A O 1
ATOM 3095 N N . LEU A 1 392 ? -10.600 3.320 20.966 1.00 92.06 392 LEU A N 1
ATOM 3096 C CA . LEU A 1 392 ? -10.981 4.680 21.339 1.00 92.06 392 LEU A CA 1
ATOM 3097 C C . LEU A 1 392 ? -10.955 5.601 20.114 1.00 92.06 392 LEU A C 1
ATOM 3099 O O . LEU A 1 392 ? -9.916 5.772 19.485 1.00 92.06 392 LEU A O 1
ATOM 3103 N N . LEU A 1 393 ? -12.091 6.225 19.805 1.00 89.81 393 LEU A N 1
ATOM 3104 C CA . LEU A 1 393 ? -12.177 7.302 18.814 1.00 89.81 393 LEU A CA 1
ATOM 3105 C C . LEU A 1 393 ? -12.078 8.675 19.471 1.00 89.81 393 LEU A C 1
ATOM 3107 O O . LEU A 1 393 ? -11.506 9.603 18.903 1.00 89.81 393 LEU A O 1
ATOM 3111 N N . LYS A 1 394 ? -12.677 8.813 20.656 1.00 83.31 394 LYS A N 1
ATOM 3112 C CA . LYS A 1 394 ? -12.740 10.075 21.385 1.00 83.31 394 LYS A CA 1
ATOM 3113 C C . LYS A 1 394 ? -12.955 9.833 22.871 1.00 83.31 394 LYS A C 1
ATOM 3115 O O . LYS A 1 394 ? -13.787 9.010 23.250 1.00 83.31 394 LYS A O 1
ATOM 3120 N N . ASN A 1 395 ? -12.272 10.617 23.694 1.00 77.06 395 ASN A N 1
ATOM 3121 C CA . ASN A 1 395 ? -12.600 10.824 25.097 1.00 77.06 395 ASN A CA 1
ATOM 3122 C C . ASN A 1 395 ? -12.787 12.325 25.377 1.00 77.06 395 ASN A C 1
ATOM 3124 O O . ASN A 1 395 ? -12.189 13.179 24.722 1.00 77.06 395 ASN A O 1
ATOM 3128 N N . SER A 1 396 ? -13.638 12.670 26.341 1.00 68.44 396 SER A N 1
ATOM 3129 C CA . SER A 1 396 ? -13.668 14.010 26.937 1.00 68.44 396 SER A CA 1
ATOM 3130 C C . SER A 1 396 ? -13.097 13.935 28.346 1.00 68.44 396 SER A C 1
ATOM 3132 O O . SER A 1 396 ? -13.627 13.210 29.171 1.00 68.44 396 SER A O 1
ATOM 3134 N N . VAL A 1 397 ? -12.029 14.675 28.653 1.00 59.59 397 VAL A N 1
ATOM 3135 C CA . VAL A 1 397 ? -11.435 14.649 30.000 1.00 59.59 397 VAL A CA 1
ATOM 3136 C C . VAL A 1 397 ? 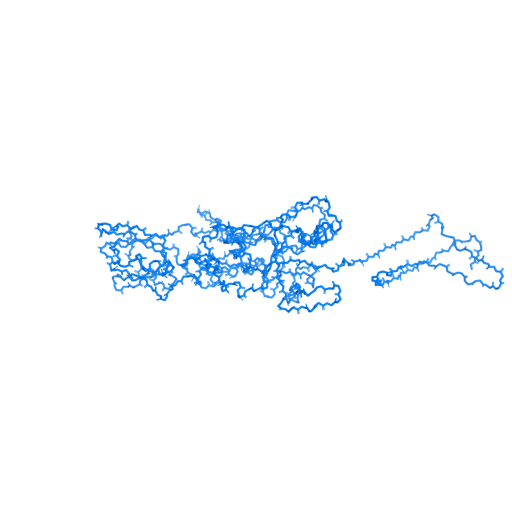-11.851 15.896 30.781 1.00 59.59 397 VAL A C 1
ATOM 3138 O O . VAL A 1 397 ? -11.696 17.017 30.301 1.00 59.59 397 VAL A O 1
ATOM 3141 N N . ALA A 1 398 ? -12.353 15.709 32.006 1.00 59.50 398 ALA A N 1
ATOM 3142 C CA . ALA A 1 398 ? -12.628 16.782 32.969 1.00 59.50 398 ALA A CA 1
ATOM 3143 C C . ALA A 1 398 ? -11.823 16.552 34.270 1.00 59.50 398 ALA A C 1
ATOM 3145 O O . ALA A 1 398 ? -12.406 16.159 35.288 1.00 59.50 398 ALA A O 1
ATOM 3146 N N . PRO A 1 399 ? -10.490 16.785 34.263 1.00 56.50 399 PRO A N 1
ATOM 3147 C CA . PRO A 1 399 ? -9.576 16.313 35.313 1.00 56.50 399 PRO A CA 1
ATOM 3148 C C . PRO A 1 399 ? -9.881 16.880 36.704 1.00 56.50 399 PRO A C 1
ATOM 3150 O O . PRO A 1 399 ? -9.647 16.231 37.714 1.00 56.50 399 PRO A O 1
ATOM 3153 N N . SER A 1 400 ? -10.418 18.100 36.767 1.00 55.72 400 SER A N 1
ATOM 3154 C CA . SER A 1 400 ? -10.608 18.844 38.015 1.00 55.72 400 SER A CA 1
ATOM 3155 C C . SER A 1 400 ? -11.901 18.522 38.767 1.00 55.72 400 SER A C 1
ATOM 3157 O O . SER A 1 400 ? -12.047 18.948 39.909 1.00 55.72 400 SER A O 1
ATOM 3159 N N . THR A 1 401 ? -12.862 17.819 38.152 1.00 61.28 401 THR A N 1
ATOM 3160 C CA . THR A 1 401 ? -14.217 17.670 38.729 1.00 61.28 401 THR A CA 1
ATOM 3161 C C . THR A 1 401 ? -14.706 16.233 38.867 1.00 61.28 401 THR A C 1
ATOM 3163 O O . THR A 1 401 ? -15.784 16.031 39.421 1.00 61.28 401 THR A O 1
ATOM 3166 N N . ASN A 1 402 ? -13.950 15.247 38.370 1.00 61.31 402 ASN A N 1
ATOM 3167 C CA . ASN A 1 402 ? -14.326 13.826 38.349 1.00 61.31 402 ASN A CA 1
ATOM 3168 C C . ASN A 1 402 ? -15.748 13.559 37.803 1.00 61.31 402 ASN A C 1
ATOM 3170 O O . ASN A 1 402 ? -16.399 12.574 38.151 1.00 61.31 402 ASN A O 1
ATOM 3174 N N . LYS A 1 403 ? -16.255 14.474 36.965 1.00 69.12 403 LYS A N 1
ATOM 3175 C CA . LYS A 1 403 ? -17.559 14.351 36.311 1.00 69.12 403 LYS A CA 1
ATOM 3176 C C . LYS A 1 403 ? -17.516 13.233 35.274 1.00 69.12 403 LYS A C 1
ATOM 3178 O O . LYS A 1 403 ? -16.451 12.930 34.736 1.00 69.12 403 LYS A O 1
ATOM 3183 N N . ALA A 1 404 ? -18.685 12.657 34.993 1.00 75.69 404 ALA A N 1
ATOM 3184 C CA . ALA A 1 404 ? -18.849 11.673 33.932 1.00 75.69 404 ALA A CA 1
ATOM 3185 C C . ALA A 1 404 ? -18.263 12.204 32.615 1.00 75.69 404 ALA A C 1
ATOM 3187 O O . ALA A 1 404 ? -18.476 13.360 32.241 1.00 75.69 404 ALA A O 1
ATOM 3188 N N . GLN A 1 405 ? -17.491 11.347 31.959 1.00 82.25 405 GLN A N 1
ATOM 3189 C CA . GLN A 1 405 ? -16.796 11.603 30.711 1.00 82.25 405 GLN A CA 1
ATOM 3190 C C . GLN A 1 405 ? -17.464 10.815 29.595 1.00 82.25 405 GLN A C 1
ATOM 3192 O O . GLN A 1 405 ? -18.004 9.731 29.820 1.00 82.25 405 GLN A O 1
ATOM 3197 N N . THR A 1 406 ? -17.416 11.370 28.391 1.00 87.69 406 THR A N 1
ATOM 3198 C CA . THR A 1 406 ? -17.960 10.726 27.202 1.00 87.69 406 THR A CA 1
ATOM 3199 C C . THR A 1 406 ? -16.849 9.962 26.500 1.00 87.69 406 THR A C 1
ATOM 3201 O O . THR A 1 406 ? -15.845 10.559 26.107 1.00 87.69 406 THR A O 1
ATOM 3204 N N . TYR A 1 407 ? -17.055 8.663 26.310 1.00 90.94 407 TYR A N 1
ATOM 3205 C CA . TYR A 1 407 ? -16.191 7.800 25.508 1.00 90.94 407 TYR A CA 1
ATOM 3206 C C . TYR A 1 407 ? -16.926 7.416 24.235 1.00 90.94 407 TYR A C 1
ATOM 3208 O O . TYR A 1 407 ? -18.082 7.008 24.300 1.00 90.94 407 TYR A O 1
ATOM 3216 N N . GLU A 1 408 ? -16.255 7.516 23.093 1.00 93.88 408 GLU A N 1
ATOM 3217 C CA . GLU A 1 408 ? -16.712 6.938 21.831 1.00 93.88 408 GLU A CA 1
ATOM 3218 C C . GLU A 1 408 ? -15.754 5.815 21.436 1.00 93.88 408 GLU A C 1
ATOM 3220 O O . GLU A 1 408 ? -14.574 6.061 21.175 1.00 93.88 408 GLU A O 1
ATOM 3225 N N . LEU A 1 409 ? -16.265 4.584 21.414 1.00 95.06 409 LEU A N 1
ATOM 3226 C CA . LEU A 1 409 ? -15.507 3.376 21.103 1.00 95.06 409 LEU A CA 1
ATOM 3227 C C . LEU A 1 409 ? -15.978 2.792 19.769 1.00 95.06 409 LEU A C 1
ATOM 3229 O O . LEU A 1 409 ? -17.156 2.472 19.621 1.00 95.06 409 LEU A O 1
ATOM 3233 N N . LEU A 1 410 ? -15.066 2.614 18.815 1.00 95.94 410 LEU A N 1
ATOM 3234 C CA . LEU A 1 410 ? -15.308 1.828 17.606 1.00 95.94 410 LEU A CA 1
ATOM 3235 C C . LEU A 1 410 ? -15.275 0.346 17.971 1.00 95.94 410 LEU A C 1
ATOM 3237 O O . LEU A 1 410 ? -14.237 -0.151 18.410 1.00 95.94 410 LEU A O 1
ATOM 3241 N N . LEU A 1 411 ? -16.393 -0.353 17.807 1.00 96.12 411 LEU A N 1
ATOM 3242 C CA . LEU A 1 411 ? -16.521 -1.727 18.280 1.00 96.12 411 LEU A CA 1
ATOM 3243 C C . LEU A 1 411 ? -15.568 -2.682 17.554 1.00 96.12 411 LEU A C 1
ATOM 3245 O O . LEU A 1 411 ? -15.494 -2.716 16.325 1.00 96.12 411 LEU A O 1
ATOM 3249 N N . ASP A 1 412 ? -14.868 -3.499 18.336 1.00 95.00 412 ASP A N 1
ATOM 3250 C CA . ASP A 1 412 ? -13.981 -4.535 17.816 1.00 95.00 412 ASP A CA 1
ATOM 3251 C C . ASP A 1 412 ? -14.770 -5.669 17.150 1.00 95.00 412 ASP A C 1
ATOM 3253 O O . ASP A 1 412 ? -15.930 -5.926 17.482 1.00 95.00 412 ASP A O 1
ATOM 3257 N N . SER A 1 413 ? -14.128 -6.366 16.217 1.00 93.25 413 SER A N 1
ATOM 3258 C CA . SER A 1 413 ? -14.752 -7.423 15.409 1.00 93.25 413 SER A CA 1
ATOM 3259 C C . SER A 1 413 ? -15.197 -8.664 16.199 1.00 93.25 413 SER A C 1
ATOM 3261 O O . SER A 1 413 ? -16.091 -9.376 15.738 1.00 93.25 413 SER A O 1
ATOM 3263 N N . ASP A 1 414 ? -14.641 -8.871 17.395 1.00 91.00 414 ASP A N 1
ATOM 3264 C CA . ASP A 1 414 ? -14.929 -10.012 18.277 1.00 91.00 414 ASP A CA 1
ATOM 3265 C C . ASP A 1 414 ? -16.213 -9.845 19.107 1.00 91.00 414 ASP A C 1
ATOM 3267 O O . ASP A 1 414 ? -16.646 -10.779 19.782 1.00 91.00 414 ASP A O 1
ATOM 3271 N N . ASN A 1 415 ? -16.839 -8.665 19.075 1.00 94.12 415 ASN A N 1
ATOM 3272 C CA . ASN A 1 415 ? -18.064 -8.420 19.830 1.00 94.12 415 ASN A CA 1
ATOM 3273 C C . ASN A 1 415 ? -19.252 -9.226 19.285 1.00 94.12 415 ASN A C 1
ATOM 3275 O O . ASN A 1 415 ? -19.525 -9.225 18.079 1.00 94.12 415 ASN A O 1
ATOM 3279 N N . ASP A 1 416 ? -20.031 -9.821 20.193 1.00 91.81 416 ASP A N 1
ATOM 3280 C CA . ASP A 1 416 ? -21.338 -10.395 19.873 1.00 91.81 416 ASP A CA 1
ATOM 3281 C C . ASP A 1 416 ? -22.390 -9.281 19.781 1.00 91.81 416 ASP A C 1
ATOM 3283 O O . ASP A 1 416 ? -22.981 -8.849 20.773 1.00 91.81 416 ASP A O 1
ATOM 3287 N N . LEU A 1 417 ? -22.637 -8.812 18.558 1.00 90.19 417 LEU A N 1
ATOM 3288 C CA . LEU A 1 417 ? -23.607 -7.748 18.309 1.00 90.19 417 LEU A CA 1
ATOM 3289 C C . LEU A 1 417 ? -25.062 -8.159 18.575 1.00 90.19 417 LEU A C 1
ATOM 3291 O O . LEU A 1 417 ? -25.913 -7.278 18.680 1.00 90.19 417 LEU A O 1
ATOM 3295 N N . THR A 1 418 ? -25.380 -9.455 18.709 1.00 88.19 418 THR A N 1
ATOM 3296 C CA . THR A 1 418 ? -26.755 -9.881 19.038 1.00 88.19 418 THR A CA 1
ATOM 3297 C C . THR A 1 418 ? -27.179 -9.395 20.420 1.00 88.19 418 THR A C 1
ATOM 3299 O O . THR A 1 418 ? -28.360 -9.163 20.662 1.00 88.19 418 THR A O 1
ATOM 3302 N N . LYS A 1 419 ? -26.199 -9.138 21.292 1.00 85.56 419 LYS A N 1
ATOM 3303 C CA . LYS A 1 419 ? -26.380 -8.562 22.625 1.00 85.56 419 LYS A CA 1
ATOM 3304 C C . LYS A 1 419 ? -26.654 -7.060 22.615 1.00 85.56 419 LYS A C 1
ATOM 3306 O O . LYS A 1 419 ? -26.925 -6.507 23.668 1.00 85.56 419 LYS A O 1
ATOM 3311 N N . LEU A 1 420 ? -26.588 -6.395 21.458 1.00 80.69 420 LEU A N 1
ATOM 3312 C CA . LEU A 1 420 ? -26.865 -4.960 21.315 1.00 80.69 420 LEU A CA 1
ATOM 3313 C C . LEU A 1 420 ? -28.226 -4.662 20.663 1.00 80.69 420 LEU A C 1
ATOM 3315 O O . LEU A 1 420 ? -28.604 -3.499 20.572 1.00 80.69 420 LEU A O 1
ATOM 3319 N N . ILE A 1 421 ? -28.965 -5.686 20.213 1.00 66.94 421 ILE A N 1
ATOM 3320 C CA . ILE A 1 421 ? -30.213 -5.525 19.442 1.00 66.94 421 ILE A CA 1
ATOM 3321 C C . ILE A 1 421 ? -31.334 -4.881 20.276 1.00 66.94 421 ILE A C 1
ATOM 3323 O O . ILE A 1 421 ? -32.118 -4.104 19.735 1.00 66.94 421 ILE A O 1
ATOM 3327 N N . ASP A 1 422 ? -31.370 -5.140 21.584 1.00 59.31 422 ASP A N 1
ATOM 3328 C CA . ASP A 1 422 ? -32.397 -4.605 22.488 1.00 59.31 422 ASP A CA 1
ATOM 3329 C C . ASP A 1 422 ? -32.090 -3.175 22.980 1.00 59.31 422 ASP A C 1
ATOM 3331 O O . ASP A 1 422 ? -32.931 -2.539 23.616 1.00 59.31 422 ASP A O 1
ATOM 3335 N N . TYR A 1 423 ? -30.915 -2.629 22.643 1.00 59.94 423 TYR A N 1
ATOM 3336 C CA . TYR A 1 423 ? -30.478 -1.283 23.028 1.00 59.94 423 TYR A CA 1
ATOM 3337 C C . TYR A 1 423 ? -30.653 -0.305 21.860 1.00 59.94 423 TYR A C 1
ATOM 3339 O O . TYR A 1 423 ? -29.706 0.321 21.380 1.00 59.94 423 TYR A O 1
ATOM 3347 N N . ALA A 1 424 ? -31.888 -0.191 21.371 1.00 43.16 424 ALA A N 1
ATOM 3348 C CA . ALA A 1 424 ? -32.277 0.917 20.510 1.00 43.16 424 ALA A CA 1
ATOM 3349 C C . ALA A 1 424 ? -32.434 2.175 21.379 1.00 43.16 424 ALA A C 1
ATOM 3351 O O . ALA A 1 424 ? -33.270 2.208 22.283 1.00 43.16 424 ALA A O 1
ATOM 3352 N N . GLY A 1 425 ? -31.594 3.181 21.125 1.00 45.72 425 GLY A N 1
ATOM 3353 C CA . GLY A 1 425 ? -31.808 4.539 21.628 1.00 45.72 425 GLY A CA 1
ATOM 3354 C C . GLY A 1 425 ? -33.042 5.189 21.020 1.00 45.72 425 GLY A C 1
ATOM 3355 O O . GLY A 1 425 ? -33.353 4.876 19.846 1.00 45.72 425 GLY A O 1
#

pLDDT: mean 88.13, std 11.79, range [43.16, 98.62]

Sequence (425 aa):
MVVGETYTQAYTVTITLQPNEKLFLESIFFGGVGSDAIVQFTANSKFNISFITRFPATYVPHFRAQYLFEQLIYKTTDGEYTADLSPLFARFPDVVFTCGDAIRGIKDDAGNLSAVMKISLEMFRQFWDCFFSVGISEKAGKVTFDEKINLVDRINRIILPEPSAPVKVRYEKGYGFNILKIGYPEIKSDVGALNGREEFNCTFEFTTGTSADAGTLDKVSKIKASCYEQEKIRITLYEKNTTDNKSDNDVFVNWIDSVLQPADGDIPAHYLLDRALNATATGLIEAATVWNLRLSPGRMLRNNGSWLRSCLFLGDNKILKYTSADKNNKLECDGIIERQDVPVIGLNNRFFYPLVMTLELPAPNNLLDLMEANPLATYQVTFDGNTFTGILLKNSVAPSTNKAQTYELLLDSDNDLTKLIDYAG

Foldseek 3Di:
DDPPDDDDDDDDDDDDDDPPDDDDDDDDDDDDPDDDDDDDDDPPDDDDDDDDDDDDDDAFDWAWLQVVVQVQCCVVVVNQAGEDDEPASVVARQKIKHFLLRLQQAADPVRHRPADADDHPVLSQLLVCLQANKDWDDAPRYIYIYHPLVQFDAPPAAEAEAFPDAKDKDFQLVLAAFKEKGFEDQPDDPDPQPCSQQWQRFIWMWGLDDDPDHDYDYSYHQAGATPSVSVCSNPVCHPVNPDDDPRSHHMYIFGWDPDWDPADVVRHTHTHGDLPFLVFKDQGPCSNPDGPPCRGSQSSCQNHLQSNLQSCVVQQQTKRQTDDTSHRQQIDIPNGRNRDIGRSVNHDHHFFHSMKMKGWHFDDPCNVVVCNNRVNHWYWHDYPNAIWIFGWPDWDDDPPPSGTIITIGGTGRPGDCVVCPVSDD

Radius of gyration: 30.66 Å; chains: 1; bounding box: 76×37×107 Å

Secondary structure (DSSP, 8-state):
--TT-----------PPPTT------------TT--PPP---TT----------PPP-----EEHHHHHHHHHHHHTTTSSEEPPPHHHHH-TTEEEEEHHHHHT-B-TTS-B-------HHHHHHHHHHHS-EEEEEETTEEEEEEHHHHSEEEEEEEPPPPSS--EEEE-GGG--SEEEEE-------TT-TTTTS--SSEEEEE----SS--EEEEE-SSB--HHHHHHHHHHSTT-TTS--TTTT-EEEEEEEEEEEPPBTTBPSEEEEP-TTGGG-BS-TTTTT---GGG-HHHHHHHTHHHHHHHTTT-TT-EEEEEEESS----EETTEETT--EEGGGSPPPSEEEEEEEEEEPPPTTHHHHHHH-TTEEEEEEETTEEEEEEEEEE---TTT---EEEEEEEETTS-GGGGTT---